Protein AF-A0A662XUI9-F1 (afdb_monomer_lite)

Secondary structure (DSSP, 8-state):
----TTB-SHHHHHHHHHHHS-HHHHHHHHHHHHHHHHTT--EEEEEGGGTEEEEEEEHHHHHHHHHHHHHTT-S---HHHHHHHHHHHHHTTSEEEGGGGSTT----SS----TT-EEEE---TT-SS--TTTT-TTEEEEEEEEEEGGGS-HHHHHHH--SEEEEEEEEETTTTEEEEESSTT-SS-SEEEEGGGEEEEEE--TTT-EEEEEEETTEEEEEEESSHHHHHHHHHHHHHTT-EEPPP-PPPHHHHHHHHHHHHHHHHB-SHHHHHHHHHHTS-HHHHHHHHHHHHHHHHTT--EEE--TT-SS-EEEEEHHHHHHHHHHHHHTSSS---HHHHHHHHHHHHHHTSEEEGGGTT-TTPPPPS----TTSEEEESSTTTTT-TTTT---TTTT-TTEEEEEEEEE---SHHHHHHHHTT-----EEEEEEEETTTTEEEEESSTT-SSEEEEEE-SSS-EEEEETTSTTEEEEEETTEEEEEE-SSHHHHHHHHHHHHHTTPEE-----S-GGG--SGGG-EEEBTTS-EEEGGGGTTSEEEEEEE-SSSTTHHHHHHHHHHHHHHHGGGTEEEEEEE--TTTT---S-HHHHHHHHGGGT--SEEBPP--SSSTT--HHHHHHHHHS-BBTBSS--STT-EEEE-TTS-EEEEE-TTS-GGGGHHHHHHHHHSPPP--

Radius of gyration: 30.19 Å; chains: 1; bounding box: 86×66×91 Å

Structure (mmCIF, N/CA/C/O backbone):
data_AF-A0A662XUI9-F1
#
_entry.id   AF-A0A662XUI9-F1
#
loop_
_atom_site.group_PDB
_atom_site.id
_atom_site.type_symbol
_atom_site.label_atom_id
_atom_site.label_alt_id
_atom_site.label_comp_id
_atom_site.label_asym_id
_atom_site.label_entity_id
_atom_site.label_seq_id
_atom_site.pdbx_PDB_ins_code
_atom_site.Cartn_x
_atom_site.Cartn_y
_atom_site.Cartn_z
_atom_site.occupancy
_atom_site.B_iso_or_equiv
_atom_site.auth_seq_id
_atom_site.auth_comp_id
_atom_site.auth_asym_id
_atom_site.auth_atom_id
_atom_site.pdbx_PDB_model_num
ATOM 1 N N . MET A 1 1 ? 9.734 17.025 24.814 1.00 29.41 1 MET A N 1
ATOM 2 C CA . MET A 1 1 ? 8.975 17.256 23.567 1.00 29.41 1 MET A CA 1
ATOM 3 C C . MET A 1 1 ? 8.752 15.905 22.913 1.00 29.41 1 MET A C 1
ATOM 5 O O . MET A 1 1 ? 9.705 15.152 22.777 1.00 29.41 1 MET A O 1
ATOM 9 N N . VAL A 1 2 ? 7.495 15.563 22.629 1.00 27.44 2 VAL A N 1
ATOM 10 C CA . VAL A 1 2 ? 7.091 14.349 21.895 1.00 27.44 2 VAL A CA 1
ATOM 11 C C . VAL A 1 2 ? 7.744 14.406 20.508 1.00 27.44 2 VAL A C 1
ATOM 13 O O . VAL A 1 2 ? 7.772 15.499 19.943 1.00 27.44 2 VAL A O 1
ATOM 16 N N . ALA A 1 3 ? 8.273 13.299 19.963 1.00 31.34 3 ALA A N 1
ATOM 17 C CA . ALA A 1 3 ? 8.606 13.240 18.537 1.00 31.34 3 ALA A CA 1
ATOM 18 C C . ALA A 1 3 ? 7.359 13.700 17.797 1.00 31.34 3 ALA A C 1
ATOM 20 O O . ALA A 1 3 ? 6.306 13.068 17.913 1.00 31.34 3 ALA A O 1
ATOM 21 N N . SER A 1 4 ? 7.423 14.857 17.142 1.00 44.41 4 SER A N 1
ATOM 22 C CA . SER A 1 4 ? 6.255 15.325 16.418 1.00 44.41 4 SER A CA 1
ATOM 23 C C . SER A 1 4 ? 5.929 14.236 15.397 1.00 44.41 4 SER A C 1
ATOM 25 O O . SER A 1 4 ? 6.829 13.696 14.754 1.00 44.41 4 SER A O 1
ATOM 27 N N . ALA A 1 5 ? 4.649 13.896 15.233 1.00 53.88 5 ALA A N 1
ATOM 28 C CA . ALA A 1 5 ? 4.175 12.924 14.238 1.00 53.88 5 ALA A CA 1
ATOM 29 C C . ALA A 1 5 ? 4.482 13.348 12.778 1.00 53.88 5 ALA A C 1
ATOM 31 O O . ALA A 1 5 ? 3.855 12.880 11.835 1.00 53.88 5 ALA A O 1
ATOM 32 N N . SER A 1 6 ? 5.350 14.342 12.607 1.00 73.88 6 SER A N 1
ATOM 33 C CA . SER A 1 6 ? 5.805 15.013 11.403 1.00 73.88 6 SER A CA 1
ATOM 34 C C . SER A 1 6 ? 7.234 14.628 11.033 1.00 73.88 6 SER A C 1
ATOM 36 O O . SER A 1 6 ? 7.617 14.860 9.901 1.00 73.88 6 SER A O 1
ATOM 38 N N . LEU A 1 7 ? 8.027 14.051 11.941 1.00 85.38 7 LEU A N 1
ATOM 39 C CA . LEU A 1 7 ? 9.419 13.676 11.676 1.00 85.38 7 LEU A CA 1
ATOM 40 C C . LEU A 1 7 ? 9.559 12.148 11.629 1.00 85.38 7 LEU A C 1
ATOM 42 O O . LEU A 1 7 ? 9.932 11.515 12.613 1.00 85.38 7 LEU A O 1
ATOM 46 N N . GLU A 1 8 ? 9.212 11.553 10.490 1.00 83.62 8 GLU A N 1
ATOM 47 C CA . GLU A 1 8 ? 9.297 10.108 10.239 1.00 83.62 8 GLU A CA 1
ATOM 48 C C . GLU A 1 8 ? 10.695 9.724 9.747 1.00 83.62 8 GLU A C 1
ATOM 50 O O . GLU A 1 8 ? 11.273 10.484 8.987 1.00 83.62 8 GLU A O 1
ATOM 55 N N . GLY A 1 9 ? 11.231 8.548 10.090 1.00 81.75 9 GLY A N 1
ATOM 56 C CA . GLY A 1 9 ? 12.507 8.027 9.564 1.00 81.75 9 GLY A CA 1
ATOM 57 C C . GLY A 1 9 ? 13.539 7.702 10.648 1.00 81.75 9 GLY A C 1
ATOM 58 O O . GLY A 1 9 ? 13.538 8.305 11.724 1.00 81.75 9 GLY A O 1
ATOM 59 N N . ARG A 1 10 ? 14.450 6.759 10.362 1.00 80.88 10 ARG A N 1
ATOM 60 C CA . ARG A 1 10 ? 15.372 6.180 11.360 1.00 80.88 10 ARG A CA 1
ATOM 61 C C . ARG A 1 10 ? 16.199 7.217 12.110 1.00 80.88 10 ARG A C 1
ATOM 63 O O . ARG A 1 10 ? 16.395 7.072 13.313 1.00 80.88 10 ARG A O 1
ATOM 70 N N . VAL A 1 11 ? 16.687 8.257 11.434 1.00 86.31 11 VAL A N 1
ATOM 71 C CA . VAL A 1 11 ? 17.488 9.311 12.079 1.00 86.31 11 VAL A CA 1
ATOM 72 C C . VAL A 1 11 ? 16.678 10.086 13.116 1.00 86.31 11 VAL A C 1
ATOM 74 O O . VAL A 1 11 ? 17.151 10.280 14.234 1.00 86.31 11 VAL A O 1
ATOM 77 N N . PHE A 1 12 ? 15.449 10.484 12.789 1.00 88.00 12 PHE A N 1
ATOM 78 C CA . PHE A 1 12 ? 14.599 11.238 13.712 1.00 88.00 12 PHE A CA 1
ATOM 79 C C . PHE A 1 12 ? 14.076 10.371 14.852 1.00 88.00 12 PHE A C 1
ATOM 81 O O . PHE A 1 12 ? 14.036 10.826 15.993 1.00 88.00 12 PHE A O 1
ATOM 88 N N . GLU A 1 13 ? 13.762 9.106 14.579 1.00 84.94 13 GLU A N 1
ATOM 89 C CA . GLU A 1 13 ? 13.374 8.145 15.610 1.00 84.94 13 GLU A CA 1
ATOM 90 C C . GLU A 1 13 ? 14.511 7.892 16.612 1.00 84.94 13 GLU A C 1
ATOM 92 O O . GLU A 1 13 ? 14.306 7.919 17.829 1.00 84.94 13 GLU A O 1
ATOM 97 N N . ARG A 1 14 ? 15.743 7.720 16.120 1.00 86.56 14 ARG A N 1
ATOM 98 C CA . ARG A 1 14 ? 16.934 7.586 16.968 1.00 86.56 14 ARG A CA 1
ATOM 99 C C . ARG A 1 14 ? 17.217 8.843 17.763 1.00 86.56 14 ARG A C 1
ATOM 101 O O . ARG A 1 14 ? 17.427 8.754 18.970 1.00 86.56 14 ARG A O 1
ATOM 108 N N . PHE A 1 15 ? 17.182 9.997 17.106 1.00 87.75 15 PHE A N 1
ATOM 109 C CA . PHE A 1 15 ? 17.398 11.272 17.767 1.00 87.75 15 PHE A CA 1
ATOM 110 C C . PHE A 1 15 ? 16.355 11.507 18.864 1.00 87.75 15 PHE A C 1
ATOM 112 O O . PHE A 1 15 ? 16.699 11.939 19.962 1.00 87.75 15 PHE A O 1
ATOM 119 N N . HIS A 1 16 ? 15.099 11.129 18.624 1.00 85.88 16 HIS A N 1
ATOM 120 C CA . HIS A 1 16 ? 14.068 11.192 19.648 1.00 85.88 16 HIS A CA 1
ATOM 121 C C . HIS A 1 16 ? 14.380 10.287 20.845 1.00 85.88 16 HIS A C 1
ATOM 123 O O . HIS A 1 16 ? 14.295 10.731 21.989 1.00 85.88 16 HIS A O 1
ATOM 129 N N . ARG A 1 17 ? 14.795 9.038 20.608 1.00 87.50 17 ARG A N 1
ATOM 130 C CA . ARG A 1 17 ? 15.218 8.127 21.684 1.00 87.50 17 ARG A CA 1
ATOM 131 C C . ARG A 1 17 ? 16.447 8.641 22.430 1.00 87.50 17 ARG A C 1
ATOM 133 O O . ARG A 1 17 ? 16.502 8.511 23.647 1.00 87.50 17 ARG A O 1
ATOM 140 N N . PHE A 1 18 ? 17.392 9.274 21.736 1.00 89.50 18 PHE A N 1
ATOM 141 C CA . PHE A 1 18 ? 18.528 9.946 22.365 1.00 89.50 18 PHE A CA 1
ATOM 142 C C . PHE A 1 18 ? 18.067 11.062 23.310 1.00 89.50 18 PHE A C 1
ATOM 144 O O . PHE A 1 18 ? 18.523 11.127 24.447 1.00 89.50 18 PHE A O 1
ATOM 151 N N . GLN A 1 19 ? 17.106 11.887 22.882 1.00 86.94 19 GLN A N 1
ATOM 152 C CA . GLN A 1 19 ? 16.528 12.952 23.710 1.00 86.94 19 GLN A CA 1
ATOM 153 C C . GLN A 1 19 ? 15.770 12.429 24.940 1.00 86.94 19 GLN A C 1
ATOM 155 O O . GLN A 1 19 ? 15.625 13.161 25.918 1.00 86.94 19 GLN A O 1
ATOM 160 N N . GLN A 1 20 ? 15.284 11.185 24.902 1.00 87.50 20 GLN A N 1
ATOM 161 C CA . GLN A 1 20 ? 14.641 10.527 26.043 1.00 87.50 20 GLN A CA 1
ATOM 162 C C . GLN A 1 20 ? 15.643 9.954 27.058 1.00 87.50 20 GLN A C 1
ATOM 164 O O . GLN A 1 20 ? 15.240 9.607 28.169 1.00 87.50 20 GLN A O 1
ATOM 169 N N . LEU A 1 21 ? 16.936 9.857 26.719 1.00 88.50 21 LEU A N 1
ATOM 170 C CA . LEU A 1 21 ? 17.957 9.411 27.669 1.00 88.50 21 LEU A CA 1
ATOM 171 C C . LEU A 1 21 ? 18.098 10.413 28.827 1.00 88.50 21 LEU A C 1
ATOM 173 O O . LEU A 1 21 ? 17.900 11.614 28.625 1.00 88.50 21 LEU A O 1
ATOM 177 N N . PRO A 1 22 ? 18.505 9.972 30.032 1.00 92.44 22 PRO A N 1
ATOM 178 C CA . PRO A 1 22 ? 18.785 10.884 31.137 1.00 92.44 22 PRO A CA 1
ATOM 179 C C . PRO A 1 22 ? 19.784 11.977 30.727 1.00 92.44 22 PRO A C 1
ATOM 181 O O . PRO A 1 22 ? 20.805 11.672 30.111 1.00 92.44 22 PRO A O 1
ATOM 184 N N . MET A 1 23 ? 19.548 13.237 31.116 1.00 88.06 23 MET A N 1
ATOM 185 C CA . MET A 1 23 ? 20.439 14.362 30.762 1.00 88.06 23 MET A CA 1
ATOM 186 C C . MET A 1 23 ? 21.905 14.105 31.147 1.00 88.06 23 MET A C 1
ATOM 188 O O . MET A 1 23 ? 22.814 14.453 30.398 1.00 88.06 23 MET A O 1
ATOM 192 N N . ALA A 1 24 ? 22.143 13.431 32.278 1.00 86.50 24 ALA A N 1
ATOM 193 C CA . ALA A 1 24 ? 23.484 13.030 32.702 1.00 86.50 24 ALA A CA 1
ATOM 194 C C . ALA A 1 24 ? 24.160 12.065 31.709 1.00 86.50 24 ALA A C 1
ATOM 196 O O . ALA A 1 24 ? 25.363 12.157 31.480 1.00 86.50 24 ALA A O 1
ATOM 197 N N . MET A 1 25 ? 23.390 11.162 31.097 1.00 87.50 25 MET A N 1
ATOM 198 C CA . MET A 1 25 ? 23.886 10.237 30.080 1.00 87.50 25 MET A CA 1
ATOM 199 C C . MET A 1 25 ? 24.167 10.964 28.764 1.00 87.50 25 MET A C 1
ATOM 201 O O . MET A 1 25 ? 25.211 10.727 28.167 1.00 87.50 25 MET A O 1
ATOM 205 N N . GLN A 1 26 ? 23.295 11.887 28.342 1.00 90.12 26 GLN A N 1
ATOM 206 C CA . GLN A 1 26 ? 23.523 12.710 27.146 1.00 90.12 26 GLN A CA 1
ATOM 207 C C . GLN A 1 26 ? 24.816 13.537 27.273 1.00 90.12 26 GLN A C 1
ATOM 209 O O . GLN A 1 26 ? 25.654 13.506 26.375 1.00 90.12 26 GLN A O 1
ATOM 214 N N . ALA A 1 27 ? 25.042 14.176 28.427 1.00 87.81 27 ALA A N 1
ATOM 215 C CA . ALA A 1 27 ? 26.276 14.918 28.699 1.00 87.81 27 ALA A CA 1
ATOM 216 C C . ALA A 1 27 ? 27.527 14.017 28.669 1.00 87.81 27 ALA A C 1
ATOM 218 O O . ALA A 1 27 ? 28.553 14.372 28.090 1.00 87.81 27 ALA A O 1
ATOM 219 N N . GLN A 1 28 ? 27.436 12.812 29.243 1.00 88.25 28 GLN A N 1
ATOM 220 C CA . GLN A 1 28 ? 28.526 11.831 29.202 1.00 88.25 28 GLN A CA 1
ATOM 221 C C . GLN A 1 28 ? 28.797 11.309 27.785 1.00 88.25 28 GLN A C 1
ATOM 223 O O . GLN A 1 28 ? 29.949 11.041 27.445 1.00 88.25 28 GLN A O 1
ATOM 228 N N . VAL A 1 29 ? 27.766 11.196 26.945 1.00 89.88 29 VAL A N 1
ATOM 229 C CA . VAL A 1 29 ? 27.922 10.861 25.527 1.00 89.88 29 VAL A CA 1
ATOM 230 C C . VAL A 1 29 ? 28.722 11.941 24.802 1.00 89.88 29 VAL A C 1
ATOM 232 O O . VAL A 1 29 ? 29.642 11.596 24.069 1.00 89.88 29 VAL A O 1
ATOM 235 N N . ASP A 1 30 ? 28.464 13.226 25.039 1.00 86.25 30 ASP A N 1
ATOM 236 C CA . ASP A 1 30 ? 29.234 14.306 24.402 1.00 86.25 30 ASP A CA 1
ATOM 237 C C . ASP A 1 30 ? 30.711 14.335 24.850 1.00 86.25 30 ASP A C 1
ATOM 239 O O . ASP A 1 30 ? 31.616 14.530 24.027 1.00 86.25 30 ASP A O 1
ATOM 243 N N . GLU A 1 31 ? 30.989 14.036 26.126 1.00 87.94 31 GLU A N 1
ATOM 244 C CA . GLU A 1 31 ? 32.363 13.818 26.607 1.00 87.94 31 GLU A CA 1
ATOM 245 C C . GLU A 1 31 ? 33.030 12.614 25.916 1.00 87.94 31 GLU A C 1
ATOM 247 O O . GLU A 1 31 ? 34.216 12.665 25.565 1.00 87.94 31 GLU A O 1
ATOM 252 N N . LEU A 1 32 ? 32.279 11.525 25.708 1.00 89.62 32 LEU A N 1
ATOM 253 C CA . LEU A 1 32 ? 32.754 10.326 25.017 1.00 89.62 32 LEU A CA 1
ATOM 254 C C . LEU A 1 32 ? 33.045 10.593 23.540 1.00 89.62 32 LEU A C 1
ATOM 256 O O . LEU A 1 32 ? 34.081 10.136 23.067 1.00 89.62 32 LEU A O 1
ATOM 260 N N . LYS A 1 33 ? 32.208 11.357 22.825 1.00 90.31 33 LYS A N 1
ATOM 261 C CA . LYS A 1 33 ? 32.464 11.749 21.425 1.00 90.31 33 LYS A CA 1
ATOM 262 C C . LYS A 1 33 ? 33.829 12.420 21.296 1.00 90.31 33 LYS A C 1
ATOM 264 O O . LYS A 1 33 ? 34.673 11.972 20.523 1.00 90.31 33 LYS A O 1
ATOM 269 N N . SER A 1 34 ? 34.072 13.432 22.129 1.00 86.81 34 SER A N 1
ATOM 270 C CA . SER A 1 34 ? 35.336 14.176 22.153 1.00 86.81 34 SER A CA 1
ATOM 271 C C . SER A 1 34 ? 36.530 13.262 22.442 1.00 86.81 34 SER A C 1
ATOM 273 O O . SER A 1 34 ? 37.542 13.321 21.747 1.00 86.81 34 SER A O 1
ATOM 275 N N . PHE A 1 35 ? 36.389 12.368 23.427 1.00 89.62 35 PHE A N 1
ATOM 276 C CA . PHE A 1 35 ? 37.422 11.397 23.784 1.00 89.62 35 PHE A CA 1
ATOM 277 C C . PHE A 1 35 ? 37.703 10.374 22.674 1.00 89.62 35 PHE A C 1
ATOM 279 O O . PHE A 1 35 ? 38.860 10.038 22.428 1.00 89.62 35 PHE A O 1
ATOM 286 N N . LEU A 1 36 ? 36.668 9.854 22.011 1.00 89.69 36 LEU A N 1
ATOM 287 C CA . LEU A 1 36 ? 36.814 8.861 20.948 1.00 89.69 36 LEU A CA 1
ATOM 288 C C . LEU A 1 36 ? 37.477 9.475 19.712 1.00 89.69 36 LEU A C 1
ATOM 290 O O . LEU A 1 36 ? 38.370 8.851 19.144 1.00 89.69 36 LEU A O 1
ATOM 294 N N . VAL A 1 37 ? 37.118 10.712 19.347 1.00 84.62 37 VAL A N 1
ATOM 295 C CA . VAL A 1 37 ? 37.808 11.453 18.278 1.00 84.62 37 VAL A CA 1
ATOM 296 C C . VAL A 1 37 ? 39.277 11.691 18.632 1.00 84.62 37 VAL A C 1
ATOM 298 O O . VAL A 1 37 ? 40.131 11.491 17.780 1.00 84.62 37 VAL A O 1
ATOM 301 N N . SER A 1 38 ? 39.597 12.067 19.877 1.00 83.62 38 SER A N 1
ATOM 302 C CA . SER A 1 38 ? 40.986 12.322 20.295 1.00 83.62 38 SER A CA 1
ATOM 303 C C . SER A 1 38 ? 41.824 11.059 20.518 1.00 83.62 38 SER A C 1
ATOM 305 O O . SER A 1 38 ? 43.026 11.158 20.737 1.00 83.62 38 SER A O 1
ATOM 307 N N . SER A 1 39 ? 41.197 9.882 20.561 1.00 83.00 39 SER A N 1
ATOM 308 C CA . SER A 1 39 ? 41.873 8.606 20.831 1.00 83.00 39 SER A CA 1
ATOM 309 C C . SER A 1 39 ? 42.326 7.877 19.561 1.00 83.00 39 SER A C 1
ATOM 311 O O . SER A 1 39 ? 42.789 6.742 19.679 1.00 83.00 39 SER A O 1
ATOM 313 N N . ASP A 1 40 ? 42.131 8.472 18.377 1.00 80.62 40 ASP A N 1
ATOM 314 C CA . ASP A 1 40 ? 42.473 7.913 17.057 1.00 80.62 40 ASP A CA 1
ATOM 315 C C . ASP A 1 40 ? 41.986 6.466 16.843 1.00 80.62 40 ASP A C 1
ATOM 317 O O . ASP A 1 40 ? 42.613 5.651 16.169 1.00 80.62 40 ASP A O 1
ATOM 321 N N . VAL A 1 41 ? 40.835 6.121 17.431 1.00 87.12 41 VAL A N 1
ATOM 322 C CA . VAL A 1 41 ? 40.271 4.758 17.361 1.00 87.12 41 VAL A CA 1
ATOM 323 C C . VAL A 1 41 ? 39.604 4.465 16.019 1.00 87.12 41 VAL A C 1
ATOM 325 O O . VAL A 1 41 ? 39.370 3.304 15.684 1.00 87.12 41 VAL A O 1
ATOM 328 N N . PHE A 1 42 ? 39.276 5.511 15.262 1.00 87.50 42 PHE A N 1
ATOM 329 C CA . PHE A 1 42 ? 38.637 5.396 13.963 1.00 87.50 42 PHE A CA 1
ATOM 330 C C . PHE A 1 42 ? 39.681 5.339 12.850 1.00 87.50 42 PHE A C 1
ATOM 332 O O . PHE A 1 42 ? 40.539 6.209 12.738 1.00 87.50 42 PHE A O 1
ATOM 339 N N . THR A 1 43 ? 39.568 4.336 11.984 1.00 85.06 43 THR A N 1
ATOM 340 C CA . THR A 1 43 ? 40.507 4.078 10.887 1.00 85.06 43 THR A CA 1
ATOM 341 C C . THR A 1 43 ? 39.773 3.944 9.548 1.00 85.06 43 THR A C 1
ATOM 343 O O . THR A 1 43 ? 38.601 3.548 9.526 1.00 85.06 43 THR A O 1
ATOM 346 N N . PRO A 1 44 ? 40.408 4.290 8.411 1.00 82.19 44 PRO A N 1
ATOM 347 C CA . PRO A 1 44 ? 39.821 4.077 7.092 1.00 82.19 44 PRO A CA 1
ATOM 348 C C . PRO A 1 44 ? 39.629 2.582 6.804 1.00 82.19 44 PRO A C 1
ATOM 350 O O . PRO A 1 44 ? 40.575 1.804 6.876 1.00 82.19 44 PRO A O 1
ATOM 353 N N . HIS A 1 45 ? 38.416 2.193 6.428 1.00 75.19 45 HIS A N 1
ATOM 354 C CA . HIS A 1 45 ? 38.054 0.840 6.022 1.00 75.19 45 HIS A CA 1
ATOM 355 C C . HIS A 1 45 ? 37.461 0.876 4.613 1.00 75.19 45 HIS A C 1
ATOM 357 O O . HIS A 1 45 ? 36.529 1.640 4.350 1.00 75.19 45 HIS A O 1
ATOM 363 N N . TYR A 1 46 ? 37.990 0.060 3.701 1.00 71.88 46 TYR A N 1
ATOM 364 C CA . TYR A 1 46 ? 37.461 -0.042 2.341 1.00 71.88 46 TYR A CA 1
ATOM 365 C C . TYR A 1 46 ? 36.143 -0.815 2.339 1.00 71.88 46 TYR A C 1
ATOM 367 O O . TYR A 1 46 ? 36.022 -1.831 3.023 1.00 71.88 46 TYR A O 1
ATOM 375 N N . VAL A 1 47 ? 35.145 -0.333 1.599 1.00 63.91 47 VAL A N 1
ATOM 376 C CA . VAL A 1 47 ? 33.850 -1.014 1.498 1.00 63.91 47 VAL A CA 1
ATOM 377 C C . VAL A 1 47 ? 33.416 -1.092 0.040 1.00 63.91 47 VAL A C 1
ATOM 379 O O . VAL A 1 47 ? 33.135 -0.058 -0.577 1.00 63.91 47 VAL A O 1
ATOM 382 N N . ASP A 1 48 ? 33.339 -2.321 -0.479 1.00 50.16 48 ASP A N 1
ATOM 383 C CA . ASP A 1 48 ? 33.161 -2.650 -1.902 1.00 50.16 48 ASP A CA 1
ATOM 384 C C . ASP A 1 48 ? 31.985 -1.912 -2.559 1.00 50.16 48 ASP A C 1
ATOM 386 O O . ASP A 1 48 ? 32.133 -1.328 -3.634 1.00 50.16 48 ASP A O 1
ATOM 390 N N . TRP A 1 49 ? 30.827 -1.853 -1.892 1.00 53.81 49 TRP A N 1
ATOM 391 C CA . TRP A 1 49 ? 29.614 -1.229 -2.441 1.00 53.81 49 TRP A CA 1
ATOM 392 C C . TRP A 1 49 ? 29.681 0.304 -2.525 1.00 53.81 49 TRP A C 1
ATOM 394 O O . TRP A 1 49 ? 28.927 0.916 -3.280 1.00 53.81 49 TRP A O 1
ATOM 404 N N . SER A 1 50 ? 30.584 0.947 -1.779 1.00 52.03 50 SER A N 1
ATOM 405 C CA . SER A 1 50 ? 30.712 2.412 -1.745 1.00 52.03 50 SER A CA 1
ATOM 406 C C . SER A 1 50 ? 31.813 2.947 -2.664 1.00 52.03 50 SER A C 1
ATOM 408 O O . SER A 1 50 ? 31.867 4.154 -2.927 1.00 52.03 50 SER A O 1
ATOM 410 N N . SER A 1 51 ? 32.710 2.064 -3.126 1.00 51.59 51 SER A N 1
ATOM 411 C CA . SER A 1 51 ? 33.941 2.410 -3.852 1.00 51.59 51 SER A CA 1
ATOM 412 C C . SER A 1 51 ? 34.769 3.515 -3.164 1.00 51.59 51 SER A C 1
ATOM 414 O O . SER A 1 51 ? 35.465 4.284 -3.830 1.00 51.59 51 SER A O 1
ATOM 416 N N . ARG A 1 52 ? 34.663 3.645 -1.831 1.00 60.75 52 ARG A N 1
ATOM 417 C CA . ARG A 1 52 ? 35.340 4.648 -0.993 1.00 60.75 52 ARG A CA 1
ATOM 418 C C . ARG A 1 52 ? 35.747 4.037 0.351 1.00 60.75 52 ARG A C 1
ATOM 420 O O . ARG A 1 52 ? 35.202 3.024 0.780 1.00 60.75 52 ARG A O 1
ATOM 427 N N . ASN A 1 53 ? 36.699 4.682 1.024 1.00 67.31 53 ASN A N 1
ATOM 428 C CA . ASN A 1 53 ? 37.030 4.363 2.411 1.00 67.31 53 ASN A CA 1
ATOM 429 C C . ASN A 1 53 ? 36.030 5.049 3.349 1.00 67.31 53 ASN A C 1
ATOM 431 O O . ASN A 1 53 ? 35.817 6.259 3.241 1.00 67.31 53 ASN A O 1
ATOM 435 N N . VAL A 1 54 ? 35.452 4.294 4.283 1.00 73.38 54 VAL A N 1
ATOM 436 C CA . VAL A 1 54 ? 34.666 4.835 5.400 1.00 73.38 54 VAL A CA 1
ATOM 437 C C . VAL A 1 54 ? 35.528 4.878 6.656 1.00 73.38 54 VAL A C 1
ATOM 439 O O . VAL A 1 54 ? 36.337 3.987 6.896 1.00 73.38 54 VAL A O 1
ATOM 442 N N . VAL A 1 55 ? 35.379 5.922 7.465 1.00 83.62 55 VAL A N 1
ATOM 443 C CA . VAL A 1 55 ? 36.098 6.049 8.740 1.00 83.62 55 VAL A CA 1
ATOM 444 C C . VAL A 1 55 ? 35.336 5.244 9.789 1.00 83.62 55 VAL A C 1
ATOM 446 O O . VAL A 1 55 ? 34.165 5.524 10.032 1.00 83.62 55 VAL A O 1
ATOM 449 N N . SER A 1 56 ? 35.955 4.212 10.364 1.00 86.44 56 SER A N 1
ATOM 450 C CA . SER A 1 56 ? 35.239 3.213 11.164 1.00 86.44 56 SER A CA 1
ATOM 451 C C . SER A 1 56 ? 36.050 2.622 12.318 1.00 86.44 56 SER A C 1
ATOM 453 O O . SER A 1 56 ? 37.269 2.765 12.376 1.00 86.44 56 SER A O 1
ATOM 455 N N . VAL A 1 57 ? 35.371 1.950 13.244 1.00 89.62 57 VAL A N 1
ATOM 456 C CA . VAL A 1 57 ? 35.949 1.279 14.414 1.00 89.62 57 VAL A CA 1
ATOM 457 C C . VAL A 1 57 ? 35.249 -0.062 14.640 1.00 89.62 57 VAL A C 1
ATOM 459 O O . VAL A 1 57 ? 34.039 -0.179 14.444 1.00 89.62 57 VAL A O 1
ATOM 462 N N . LYS A 1 58 ? 35.993 -1.098 15.042 1.00 88.62 58 LYS A N 1
ATOM 463 C CA . LYS A 1 58 ? 35.394 -2.385 15.437 1.00 88.62 58 LYS A CA 1
ATOM 464 C C . LYS A 1 58 ? 34.705 -2.259 16.794 1.00 88.62 58 LYS A C 1
ATOM 466 O O . LYS A 1 58 ? 35.223 -1.582 17.683 1.00 88.62 58 LYS A O 1
ATOM 471 N N . GLY A 1 59 ? 33.566 -2.926 16.959 1.00 86.00 59 GLY A N 1
ATOM 472 C CA . GLY A 1 59 ? 32.756 -2.871 18.173 1.00 86.00 59 GLY A CA 1
ATOM 473 C C . GLY A 1 59 ? 33.542 -3.223 19.432 1.00 86.00 59 GLY A C 1
ATOM 474 O O . GLY A 1 59 ? 33.520 -2.466 20.393 1.00 86.00 59 GLY A O 1
ATOM 475 N N . ASP A 1 60 ? 34.336 -4.293 19.414 1.00 85.06 60 ASP A N 1
ATOM 476 C CA . ASP A 1 60 ? 35.181 -4.691 20.547 1.00 85.06 60 ASP A CA 1
ATOM 477 C C . ASP A 1 60 ? 36.224 -3.622 20.944 1.00 85.06 60 ASP A C 1
ATOM 479 O O . ASP A 1 60 ? 36.531 -3.439 22.124 1.00 85.06 60 ASP A O 1
ATOM 483 N N . VAL A 1 61 ? 36.789 -2.900 19.971 1.00 88.25 61 VAL A N 1
ATOM 484 C CA . VAL A 1 61 ? 37.735 -1.797 20.207 1.00 88.25 61 VAL A CA 1
ATOM 485 C C . VAL A 1 61 ? 37.002 -0.588 20.784 1.00 88.25 61 VAL A C 1
ATOM 487 O O . VAL A 1 61 ? 37.459 -0.000 21.767 1.00 88.25 61 VAL A O 1
ATOM 490 N N . LEU A 1 62 ? 35.848 -0.250 20.208 1.00 89.62 62 LEU A N 1
ATOM 491 C CA . LEU A 1 62 ? 34.993 0.845 20.652 1.00 89.62 62 LEU A CA 1
ATOM 492 C C . LEU A 1 62 ? 34.527 0.637 22.100 1.00 89.62 62 LEU A C 1
ATOM 494 O O . LEU A 1 62 ? 34.740 1.510 22.941 1.00 89.62 62 LEU A O 1
ATOM 498 N N . MET A 1 63 ? 33.980 -0.539 22.415 1.00 87.19 63 MET A N 1
ATOM 499 C CA . MET A 1 63 ? 33.498 -0.884 23.755 1.00 87.19 63 MET A CA 1
ATOM 500 C C . MET A 1 63 ? 34.617 -0.842 24.792 1.00 87.19 63 MET A C 1
ATOM 502 O O . MET A 1 63 ? 34.430 -0.279 25.869 1.00 87.19 63 MET A O 1
ATOM 506 N N . ARG A 1 64 ? 35.814 -1.354 24.466 1.00 86.25 64 ARG A N 1
ATOM 507 C CA . ARG A 1 64 ? 36.983 -1.273 25.360 1.00 86.25 64 ARG A CA 1
ATOM 508 C C . ARG A 1 64 ? 37.396 0.167 25.654 1.00 86.25 64 ARG A C 1
ATOM 510 O O . ARG A 1 64 ? 37.766 0.477 26.784 1.00 86.25 64 ARG A O 1
ATOM 517 N N . LYS A 1 65 ? 37.328 1.054 24.661 1.00 88.88 65 LYS A N 1
ATOM 518 C CA . LYS A 1 65 ? 37.686 2.472 24.816 1.00 88.88 65 LYS A CA 1
ATOM 519 C C . LYS A 1 65 ? 36.643 3.247 25.614 1.00 88.88 65 LYS A C 1
ATOM 521 O O . LYS A 1 65 ? 37.016 4.011 26.504 1.00 88.88 65 LYS A O 1
ATOM 526 N N . ILE A 1 66 ? 35.359 3.001 25.357 1.00 88.56 66 ILE A N 1
ATOM 527 C CA . ILE A 1 66 ? 34.256 3.526 26.172 1.00 88.56 66 ILE A CA 1
ATOM 528 C C . ILE A 1 66 ? 34.426 3.060 27.621 1.00 88.56 66 ILE A C 1
ATOM 530 O O . ILE A 1 66 ? 34.425 3.879 28.538 1.00 88.56 66 ILE A O 1
ATOM 534 N N . PHE A 1 67 ? 34.674 1.764 27.826 1.00 84.38 67 PHE A N 1
ATOM 535 C CA . PHE A 1 67 ? 34.923 1.192 29.144 1.00 84.38 67 PHE A CA 1
ATOM 536 C C . PHE A 1 67 ? 36.093 1.877 29.858 1.00 84.38 67 PHE A C 1
ATOM 538 O O . PHE A 1 67 ? 35.913 2.346 30.976 1.00 84.38 67 PHE A O 1
ATOM 545 N N . GLN A 1 68 ? 37.249 2.020 29.200 1.00 83.62 68 GLN A N 1
ATOM 546 C CA . GLN A 1 68 ? 38.434 2.685 29.759 1.00 83.62 68 GLN A CA 1
ATOM 547 C C . GLN A 1 68 ? 38.138 4.123 30.223 1.00 83.62 68 GLN A C 1
ATOM 549 O O . GLN A 1 68 ? 38.647 4.573 31.250 1.00 83.62 68 GLN A O 1
ATOM 554 N N . LYS A 1 69 ? 37.317 4.863 29.469 1.00 85.69 69 LYS A N 1
ATOM 555 C CA . LYS A 1 69 ? 36.931 6.234 29.825 1.00 85.69 69 LYS A CA 1
ATOM 556 C C . LYS A 1 69 ? 35.993 6.275 31.033 1.00 85.69 69 LYS A C 1
ATOM 558 O O . LYS A 1 69 ? 36.119 7.180 31.859 1.00 85.69 69 LYS A O 1
ATOM 563 N N . LEU A 1 70 ? 35.076 5.313 31.139 1.00 79.75 70 LEU A N 1
ATOM 564 C CA . LEU A 1 70 ? 34.072 5.238 32.204 1.00 79.75 70 LEU A CA 1
ATOM 565 C C . LEU A 1 70 ? 34.627 4.643 33.511 1.00 79.75 70 LEU A C 1
ATOM 567 O O . LEU A 1 70 ? 34.254 5.095 34.593 1.00 79.75 70 LEU A O 1
ATOM 571 N N . SER A 1 71 ? 35.552 3.680 33.432 1.00 69.94 71 SER A N 1
ATOM 572 C CA . SER A 1 71 ? 36.157 3.005 34.592 1.00 69.94 71 SER A CA 1
ATOM 573 C C . SER A 1 71 ? 36.977 3.944 35.479 1.00 69.94 71 SER A C 1
ATOM 575 O O . SER A 1 71 ? 37.124 3.694 36.670 1.00 69.94 71 SER A O 1
ATOM 577 N N . ASN A 1 72 ? 37.455 5.062 34.931 1.00 61.84 72 ASN A N 1
ATOM 578 C CA . ASN A 1 72 ? 38.189 6.083 35.680 1.00 61.84 72 ASN A CA 1
ATOM 579 C C . ASN A 1 72 ? 37.292 6.970 36.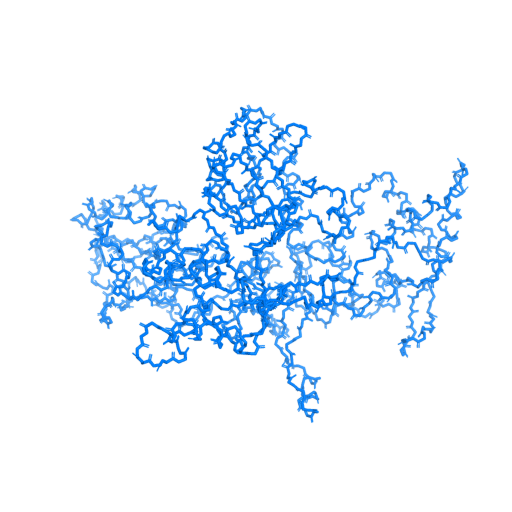569 1.00 61.84 72 ASN A C 1
ATOM 581 O O . ASN A 1 72 ? 37.805 7.896 37.193 1.00 61.84 72 ASN A O 1
ATOM 585 N N . ARG A 1 73 ? 35.966 6.744 36.614 1.00 56.59 73 ARG A N 1
ATOM 586 C CA . ARG A 1 73 ? 35.021 7.603 37.356 1.00 56.59 73 ARG A CA 1
ATOM 587 C C . ARG A 1 73 ? 34.121 6.896 38.381 1.00 56.59 73 ARG A C 1
ATOM 589 O O . ARG A 1 73 ? 33.540 7.599 39.199 1.00 56.59 73 ARG A O 1
ATOM 596 N N . THR A 1 74 ? 34.018 5.562 38.411 1.00 47.59 74 THR A N 1
ATOM 597 C CA . THR A 1 74 ? 33.174 4.834 39.392 1.00 47.59 74 THR A CA 1
ATOM 598 C C . THR A 1 74 ? 33.592 3.366 39.566 1.00 47.59 74 THR A C 1
ATOM 600 O O . THR A 1 74 ? 33.885 2.700 38.575 1.00 47.59 74 THR A O 1
ATOM 603 N N . HIS A 1 75 ? 33.547 2.838 40.799 1.00 44.81 75 HIS A N 1
ATOM 604 C CA . HIS A 1 75 ? 33.649 1.397 41.084 1.00 44.81 75 HIS A CA 1
ATOM 605 C C . HIS A 1 75 ? 32.368 0.654 40.665 1.00 44.81 75 HIS A C 1
ATOM 607 O O . HIS A 1 75 ? 31.268 1.094 40.987 1.00 44.81 75 HIS A O 1
ATOM 613 N N . GLY A 1 76 ? 32.527 -0.493 39.995 1.00 47.84 76 GLY A N 1
ATOM 614 C CA . GLY A 1 76 ? 31.437 -1.390 39.593 1.00 47.84 76 GLY A CA 1
ATOM 615 C C . GLY A 1 76 ? 31.321 -1.514 38.074 1.00 47.84 76 GLY A C 1
ATOM 616 O O . GLY A 1 76 ? 30.899 -0.589 37.385 1.00 47.84 76 GLY A O 1
ATOM 617 N N . THR A 1 77 ? 31.729 -2.667 37.549 1.00 55.25 77 THR A N 1
ATOM 618 C CA . THR A 1 77 ? 31.638 -3.019 36.130 1.00 55.25 77 THR A CA 1
ATOM 619 C C . THR A 1 77 ? 30.329 -3.732 35.840 1.00 55.25 77 THR A C 1
ATOM 621 O O . THR A 1 77 ? 30.064 -4.760 36.456 1.00 55.25 77 THR A O 1
ATOM 624 N N . THR A 1 78 ? 29.631 -3.326 34.787 1.00 58.50 78 THR A N 1
ATOM 625 C CA . THR A 1 78 ? 29.037 -4.301 33.871 1.00 58.50 78 THR A CA 1
ATOM 626 C C . THR A 1 78 ? 29.308 -3.838 32.444 1.00 58.50 78 THR A C 1
ATOM 628 O O . THR A 1 78 ? 29.166 -2.661 32.117 1.00 58.50 78 THR A O 1
ATOM 631 N N . HIS A 1 79 ? 29.767 -4.766 31.604 1.00 66.06 79 HIS A N 1
ATOM 632 C CA . HIS A 1 79 ? 29.915 -4.634 30.148 1.00 66.06 79 HIS A CA 1
ATOM 633 C C . HIS A 1 79 ? 28.690 -3.948 29.509 1.00 66.06 79 HIS A C 1
ATOM 635 O O . HIS A 1 79 ? 28.824 -3.067 28.666 1.00 66.06 79 HIS A O 1
ATOM 641 N N . GLU A 1 80 ? 27.518 -4.255 30.057 1.00 69.50 80 GLU A N 1
ATOM 642 C CA . GLU A 1 80 ? 26.211 -3.645 29.813 1.00 69.50 80 GLU A CA 1
ATOM 643 C C . GLU A 1 80 ? 26.214 -2.106 29.820 1.00 69.50 80 GLU A C 1
ATOM 645 O O . GLU A 1 80 ? 25.558 -1.471 29.000 1.00 69.50 80 GLU A O 1
ATOM 650 N N . ARG A 1 81 ? 27.003 -1.461 30.688 1.00 77.69 81 ARG A N 1
ATOM 651 C CA . ARG A 1 81 ? 27.085 0.005 30.721 1.00 77.69 81 ARG A CA 1
ATOM 652 C C . ARG A 1 81 ? 27.831 0.563 29.509 1.00 77.69 81 ARG A C 1
ATOM 654 O O . ARG A 1 81 ? 27.435 1.596 28.980 1.00 77.69 81 ARG A O 1
ATOM 661 N N . ALA A 1 82 ? 28.891 -0.102 29.047 1.00 82.38 82 ALA A N 1
ATOM 662 C CA . ALA A 1 82 ? 29.589 0.304 27.824 1.00 82.38 82 ALA A CA 1
ATOM 663 C C . ALA A 1 82 ? 28.699 0.100 26.586 1.00 82.38 82 ALA A C 1
ATOM 665 O O . ALA A 1 82 ? 28.677 0.963 25.709 1.00 82.38 82 ALA A O 1
ATOM 666 N N . GLU A 1 83 ? 27.909 -0.978 26.568 1.00 85.25 83 GLU A N 1
ATOM 667 C CA . GLU A 1 83 ? 26.900 -1.237 25.535 1.00 85.25 83 GLU A CA 1
ATOM 668 C C . GLU A 1 83 ? 25.841 -0.130 25.494 1.00 85.25 83 GLU A C 1
ATOM 670 O O . GLU A 1 83 ? 25.594 0.431 24.429 1.00 85.25 83 GLU A O 1
ATOM 675 N N . GLN A 1 84 ? 25.310 0.283 26.651 1.00 86.38 84 GLN A N 1
ATOM 676 C CA . GLN A 1 84 ? 24.365 1.402 26.753 1.00 86.38 84 GLN A CA 1
ATOM 677 C C . GLN A 1 84 ? 24.938 2.713 26.191 1.00 86.38 84 GLN A C 1
ATOM 679 O O . GLN A 1 84 ? 24.230 3.463 25.519 1.00 86.38 84 GLN A O 1
ATOM 684 N N . PHE A 1 85 ? 26.220 3.007 26.436 1.00 90.25 85 PHE A N 1
ATOM 685 C CA . PHE A 1 85 ? 26.866 4.198 25.874 1.00 90.25 85 PHE A CA 1
ATOM 686 C C . PHE A 1 85 ? 27.141 4.078 24.376 1.00 90.25 85 PHE A C 1
ATOM 688 O O . PHE A 1 85 ? 27.028 5.073 23.665 1.00 90.25 85 PHE A O 1
ATOM 695 N N . CYS A 1 86 ? 27.461 2.886 23.874 1.00 89.12 86 CYS A N 1
ATOM 696 C CA . CYS A 1 86 ? 27.559 2.647 22.438 1.00 89.12 86 CYS A CA 1
ATOM 697 C C . CYS A 1 86 ? 26.204 2.834 21.749 1.00 89.12 86 CYS A C 1
ATOM 699 O O . CYS A 1 86 ? 26.123 3.533 20.740 1.00 89.12 86 CYS A O 1
ATOM 701 N N . ASP A 1 87 ? 25.135 2.283 22.323 1.00 88.75 87 ASP A N 1
ATOM 702 C CA . ASP A 1 87 ? 23.771 2.492 21.844 1.00 88.75 87 ASP A CA 1
ATOM 703 C C . ASP A 1 87 ? 23.428 3.982 21.849 1.00 88.75 87 ASP A C 1
ATOM 705 O O . ASP A 1 87 ? 22.946 4.506 20.850 1.00 88.75 87 ASP A O 1
ATOM 709 N N . ALA A 1 88 ? 23.762 4.708 22.918 1.00 90.06 88 ALA A N 1
ATOM 710 C CA . ALA A 1 88 ? 23.537 6.147 22.988 1.00 90.06 88 ALA A CA 1
ATOM 711 C C . ALA A 1 88 ? 24.350 6.947 21.949 1.00 90.06 88 ALA A C 1
ATOM 713 O O . ALA A 1 88 ? 23.842 7.935 21.418 1.00 90.06 88 ALA A O 1
ATOM 714 N N . LEU A 1 89 ? 25.569 6.519 21.600 1.00 91.12 89 LEU A N 1
ATOM 715 C CA . LEU A 1 89 ? 26.363 7.118 20.517 1.00 91.12 89 LEU A CA 1
ATOM 716 C C . LEU A 1 89 ? 25.731 6.871 19.133 1.00 91.12 89 LEU A C 1
ATOM 718 O O . LEU A 1 89 ? 25.799 7.753 18.273 1.00 91.12 89 LEU A O 1
ATOM 722 N N . VAL A 1 90 ? 25.084 5.717 18.927 1.00 89.00 90 VAL A N 1
ATOM 723 C CA . VAL A 1 90 ? 24.303 5.423 17.710 1.00 89.00 90 VAL A CA 1
ATOM 724 C C . VAL A 1 90 ? 23.003 6.227 17.675 1.00 89.00 90 VAL A C 1
ATOM 726 O O . VAL A 1 90 ? 22.664 6.818 16.650 1.00 89.00 90 VAL A O 1
ATOM 729 N N . LEU A 1 91 ? 22.285 6.299 18.800 1.00 88.81 91 LEU A N 1
ATOM 730 C CA . LEU A 1 91 ? 21.048 7.071 18.927 1.00 88.81 91 LEU A CA 1
ATOM 731 C C . LEU A 1 91 ? 21.288 8.572 18.719 1.00 88.81 91 LEU A C 1
ATOM 733 O O . LEU A 1 91 ? 20.482 9.247 18.085 1.00 88.81 91 LEU A O 1
ATOM 737 N N . GLY A 1 92 ? 22.408 9.088 19.227 1.00 86.75 92 GLY A N 1
ATOM 738 C CA . GLY A 1 92 ? 22.834 10.476 19.050 1.00 86.75 92 GLY A CA 1
ATOM 739 C C . GLY A 1 92 ? 23.457 10.766 17.685 1.00 86.75 92 GLY A C 1
ATOM 740 O O . GLY A 1 92 ? 23.841 11.908 17.434 1.00 86.75 92 GLY A O 1
ATOM 741 N N . GLY A 1 93 ? 23.581 9.752 16.823 1.00 87.00 93 GLY A N 1
ATOM 742 C CA . GLY A 1 93 ? 24.043 9.912 15.453 1.00 87.00 93 GLY A CA 1
ATOM 743 C C . GLY A 1 93 ? 25.509 10.275 15.316 1.00 87.00 93 GLY A C 1
ATOM 744 O O . GLY A 1 93 ? 25.845 10.933 14.340 1.00 87.00 93 GLY A O 1
ATOM 745 N N . PHE A 1 94 ? 26.362 9.877 16.265 1.00 88.38 94 PHE A N 1
ATOM 746 C CA . PHE A 1 94 ? 27.822 10.036 16.187 1.00 88.38 94 PHE A CA 1
ATOM 747 C C . PHE A 1 94 ? 28.499 8.869 15.456 1.00 88.38 94 PHE A C 1
ATOM 749 O O . PHE A 1 94 ? 29.515 9.038 14.781 1.00 88.38 94 PHE A O 1
ATOM 756 N N . ILE A 1 95 ? 27.913 7.677 15.567 1.00 87.44 95 ILE A N 1
ATOM 757 C CA . ILE A 1 95 ? 28.329 6.474 14.845 1.00 87.44 95 ILE A CA 1
ATOM 758 C C . ILE A 1 95 ? 27.108 5.738 14.288 1.00 87.44 95 ILE A C 1
ATOM 760 O O . ILE A 1 95 ? 26.005 5.872 14.807 1.00 87.44 95 ILE A O 1
ATOM 764 N N . SER A 1 96 ? 27.305 4.924 13.253 1.00 85.25 96 SER A N 1
ATOM 765 C CA . SER A 1 96 ? 26.275 4.035 12.699 1.00 85.25 96 SER A CA 1
ATOM 766 C C . SER A 1 96 ? 26.869 2.658 12.401 1.00 85.25 96 SER A C 1
ATOM 768 O O . SER A 1 96 ? 27.973 2.593 11.859 1.00 85.25 96 SER A O 1
ATOM 770 N N . PRO A 1 97 ? 26.184 1.543 12.701 1.00 83.25 97 PRO A N 1
ATOM 771 C CA . PRO A 1 97 ? 26.622 0.224 12.250 1.00 83.25 97 PRO A CA 1
ATOM 772 C C . PRO A 1 97 ? 26.784 0.167 10.719 1.00 83.25 97 PRO A C 1
ATOM 774 O O . PRO A 1 97 ? 25.885 0.569 9.984 1.00 83.25 97 PRO A O 1
ATOM 777 N N . LEU A 1 98 ? 27.896 -0.383 10.217 1.00 75.50 98 LEU A N 1
ATOM 778 C CA . LEU A 1 98 ? 28.203 -0.456 8.779 1.00 75.50 98 LEU A CA 1
ATOM 779 C C . LEU A 1 98 ? 27.124 -1.215 7.991 1.00 75.50 98 LEU A C 1
ATOM 781 O O . LEU A 1 98 ? 26.814 -0.846 6.862 1.00 75.50 98 LEU A O 1
ATOM 785 N N . ARG A 1 99 ? 26.521 -2.243 8.601 1.00 69.50 99 ARG A N 1
ATOM 786 C CA . ARG A 1 99 ? 25.422 -3.030 8.013 1.00 69.50 99 ARG A CA 1
ATOM 787 C C . ARG A 1 99 ? 24.208 -2.190 7.612 1.00 69.50 99 ARG A C 1
ATOM 789 O O . ARG A 1 99 ? 23.418 -2.631 6.798 1.00 69.50 99 ARG A O 1
ATOM 796 N N . GLU A 1 100 ? 24.052 -0.987 8.158 1.00 64.69 100 GLU A N 1
ATOM 797 C CA . GLU A 1 100 ? 22.925 -0.107 7.823 1.00 64.69 100 GLU A CA 1
ATOM 798 C C . GLU A 1 100 ? 23.074 0.577 6.472 1.00 64.69 100 GLU A C 1
ATOM 800 O O . GLU A 1 100 ? 22.097 1.090 5.939 1.00 64.69 100 GLU A O 1
ATOM 805 N N . TYR A 1 101 ? 24.284 0.574 5.918 1.00 60.22 101 TYR A N 1
ATOM 806 C CA . TYR A 1 101 ? 24.523 1.032 4.560 1.00 60.22 101 TYR A CA 1
ATOM 807 C C . TYR A 1 101 ? 24.256 -0.057 3.510 1.00 60.22 101 TYR A C 1
ATOM 809 O O . TYR A 1 101 ? 24.335 0.222 2.315 1.00 60.22 101 TYR A O 1
ATOM 817 N N . ASP A 1 102 ? 23.941 -1.280 3.946 1.00 52.72 102 ASP A N 1
ATOM 818 C CA . ASP A 1 102 ? 23.416 -2.335 3.089 1.00 52.72 102 ASP A CA 1
ATOM 819 C C . ASP A 1 102 ? 21.880 -2.202 3.012 1.00 52.72 102 ASP A C 1
ATOM 821 O O . ASP A 1 102 ? 21.198 -2.382 4.028 1.00 52.72 102 ASP A O 1
ATOM 825 N N . PRO A 1 103 ? 21.304 -1.906 1.830 1.00 46.78 103 PRO A N 1
ATOM 826 C CA . PRO A 1 103 ? 19.858 -1.775 1.653 1.00 46.78 103 PRO A CA 1
ATOM 827 C C . PRO A 1 103 ? 19.063 -3.041 2.009 1.00 46.78 103 PRO A C 1
ATOM 829 O O . PRO A 1 103 ? 17.852 -2.958 2.190 1.00 46.78 103 PRO A O 1
ATOM 832 N N . SER A 1 104 ? 19.719 -4.205 2.094 1.00 41.22 104 SER A N 1
ATOM 833 C CA . SER A 1 104 ? 19.086 -5.492 2.405 1.00 41.22 104 SER A CA 1
ATOM 834 C C . SER A 1 104 ? 18.873 -5.747 3.904 1.00 41.22 104 SER A C 1
ATOM 836 O O . SER A 1 104 ? 18.175 -6.693 4.270 1.00 41.22 104 SER A O 1
ATOM 838 N N . PHE A 1 105 ? 19.422 -4.902 4.786 1.00 44.62 105 PHE A N 1
ATOM 839 C CA . PHE A 1 105 ? 19.304 -5.061 6.236 1.00 44.62 105 PHE A CA 1
ATOM 840 C C . PHE A 1 105 ? 18.296 -4.079 6.852 1.00 44.62 105 PHE A C 1
ATOM 842 O O . PHE A 1 105 ? 18.597 -2.915 7.119 1.00 44.62 105 PHE A O 1
ATOM 849 N N . ALA A 1 106 ? 17.104 -4.582 7.179 1.00 45.06 106 ALA A N 1
ATOM 850 C CA . ALA A 1 106 ? 16.182 -3.922 8.099 1.00 45.06 106 ALA A CA 1
ATOM 851 C C . ALA A 1 106 ? 16.588 -4.266 9.542 1.00 45.06 106 ALA A C 1
ATOM 853 O O . ALA A 1 106 ? 16.235 -5.322 10.070 1.00 45.06 106 ALA A O 1
ATOM 854 N N . THR A 1 107 ? 17.386 -3.420 10.195 1.00 50.69 107 THR A N 1
ATOM 855 C CA . THR A 1 107 ? 17.720 -3.635 11.609 1.00 50.69 107 THR A CA 1
ATOM 856 C C . THR A 1 107 ? 16.537 -3.269 12.502 1.00 50.69 107 THR A C 1
ATOM 858 O O . THR A 1 107 ? 16.010 -2.159 12.439 1.00 50.69 107 THR A O 1
ATOM 861 N N . LYS A 1 108 ? 16.147 -4.197 13.386 1.00 53.47 108 LYS A N 1
ATOM 862 C CA . LYS A 1 108 ? 15.351 -3.863 14.574 1.00 53.47 108 LYS A CA 1
ATOM 863 C C . LYS A 1 108 ? 16.098 -2.791 15.376 1.00 53.47 108 LYS A C 1
ATOM 865 O O . LYS A 1 108 ? 17.321 -2.825 15.474 1.00 53.47 108 LYS A O 1
ATOM 870 N N . LEU A 1 109 ? 15.362 -1.848 15.953 1.00 53.19 109 LEU A N 1
ATOM 871 C CA . LEU A 1 109 ? 15.895 -0.699 16.694 1.00 53.19 109 LEU A CA 1
ATOM 872 C C . LEU A 1 109 ? 16.447 -1.052 18.093 1.00 53.19 109 LEU A C 1
ATOM 874 O O . LEU A 1 109 ? 16.715 -0.157 18.892 1.00 53.19 109 LEU A O 1
ATOM 878 N N . GLU A 1 110 ? 16.619 -2.328 18.420 1.00 56.03 110 GLU A N 1
ATOM 879 C CA . GLU A 1 110 ? 17.029 -2.792 19.747 1.00 56.03 110 GLU A CA 1
ATOM 880 C C . GLU A 1 110 ? 18.434 -3.399 19.694 1.00 56.03 110 GLU A C 1
ATOM 882 O O . GLU A 1 110 ? 18.690 -4.270 18.865 1.00 56.03 110 GLU A O 1
ATOM 887 N N . GLY A 1 111 ? 19.327 -2.932 20.576 1.00 63.97 111 GLY A N 1
ATOM 888 C CA . GLY A 1 111 ? 20.694 -3.440 20.733 1.00 63.97 111 GLY A CA 1
ATOM 889 C C . GLY A 1 111 ? 21.590 -3.173 19.522 1.00 63.97 111 GLY A C 1
ATOM 890 O O . GLY A 1 111 ? 21.735 -4.021 18.637 1.00 63.97 111 GLY A O 1
ATOM 891 N N . PHE A 1 112 ? 22.224 -1.996 19.475 1.00 71.75 112 PHE A N 1
ATOM 892 C CA . PHE A 1 112 ? 23.217 -1.688 18.438 1.00 71.75 112 PHE A CA 1
ATOM 893 C C . PHE A 1 112 ? 24.601 -2.200 18.813 1.00 71.75 112 PHE A C 1
ATOM 895 O O . PHE A 1 112 ? 25.387 -2.517 17.921 1.00 71.75 112 PHE A O 1
ATOM 902 N N . ALA A 1 113 ? 24.877 -2.280 20.112 1.00 71.94 113 ALA A N 1
ATOM 903 C CA . ALA A 1 113 ? 26.068 -2.857 20.695 1.00 71.94 113 ALA A CA 1
ATOM 904 C C . ALA A 1 113 ? 26.340 -4.274 20.164 1.00 71.94 113 ALA A C 1
ATOM 906 O O . ALA A 1 113 ? 25.666 -5.241 20.509 1.00 71.94 113 ALA A O 1
ATOM 907 N N . ASP A 1 114 ? 27.364 -4.395 19.324 1.00 76.94 114 ASP A N 1
ATOM 908 C CA . ASP A 1 114 ? 27.831 -5.671 18.799 1.00 76.94 114 ASP A CA 1
ATOM 909 C C . ASP A 1 114 ? 29.354 -5.625 18.683 1.00 76.94 114 ASP A C 1
ATOM 911 O O . ASP A 1 114 ? 29.918 -4.872 17.887 1.00 76.94 114 ASP A O 1
ATOM 915 N N . ASN A 1 115 ? 30.027 -6.459 19.476 1.00 77.81 115 ASN A N 1
ATOM 916 C CA . ASN A 1 115 ? 31.486 -6.544 19.512 1.00 77.81 115 ASN A CA 1
ATOM 917 C C . ASN A 1 115 ? 32.094 -6.951 18.158 1.00 77.81 115 ASN A C 1
ATOM 919 O O . ASN A 1 115 ? 33.265 -6.671 17.905 1.00 77.81 115 ASN A O 1
ATOM 923 N N . LYS A 1 116 ? 31.315 -7.597 17.282 1.00 76.62 116 LYS A N 1
ATOM 924 C CA . LYS A 1 116 ? 31.741 -8.020 15.943 1.00 76.62 116 LYS A CA 1
ATOM 925 C C . LYS A 1 116 ? 31.354 -7.026 14.849 1.00 76.62 116 LYS A C 1
ATOM 927 O O . LYS A 1 116 ? 31.844 -7.162 13.728 1.00 76.62 116 LYS A O 1
ATOM 932 N N . ALA A 1 117 ? 30.508 -6.040 15.145 1.00 80.81 117 ALA A N 1
ATOM 933 C CA . ALA A 1 117 ? 30.105 -5.043 14.166 1.00 80.81 117 ALA A CA 1
ATOM 934 C C . ALA A 1 117 ? 31.225 -4.035 13.890 1.00 80.81 117 ALA A C 1
ATOM 936 O O . ALA A 1 117 ? 32.068 -3.735 14.737 1.00 80.81 117 ALA A O 1
ATOM 937 N N . LEU A 1 118 ? 31.204 -3.479 12.682 1.00 84.12 118 LEU A N 1
ATOM 938 C CA . LEU A 1 118 ? 31.979 -2.297 12.341 1.00 84.12 118 LEU A CA 1
ATOM 939 C C . LEU A 1 118 ? 31.071 -1.072 12.470 1.00 84.12 118 LEU A C 1
ATOM 941 O O . LEU A 1 118 ? 29.983 -1.062 11.898 1.00 84.12 118 LEU A O 1
ATOM 945 N N . PHE A 1 119 ? 31.505 -0.048 13.195 1.00 87.00 119 PHE A N 1
ATOM 946 C CA . PHE A 1 119 ? 30.783 1.211 13.357 1.00 87.00 119 PHE A CA 1
ATOM 947 C C . PHE A 1 119 ? 31.466 2.307 12.553 1.00 87.00 119 PHE A C 1
ATOM 949 O O . PHE A 1 119 ? 32.667 2.517 12.680 1.00 87.00 119 PHE A O 1
ATOM 956 N N . VAL A 1 120 ? 30.698 3.009 11.731 1.00 84.19 120 VAL A N 1
ATOM 957 C CA . VAL A 1 120 ? 31.148 4.111 10.884 1.00 84.19 120 VAL A CA 1
ATOM 958 C C . VAL A 1 120 ? 30.913 5.429 11.605 1.00 84.19 120 VAL A C 1
ATOM 960 O O . VAL A 1 120 ? 29.833 5.650 12.149 1.00 84.19 120 VAL A O 1
ATOM 963 N N . LEU A 1 121 ? 31.908 6.310 11.585 1.00 83.88 121 LEU A N 1
ATOM 964 C CA . LEU A 1 121 ? 31.791 7.677 12.076 1.00 83.88 121 LEU A CA 1
ATOM 965 C C . LEU A 1 121 ? 30.904 8.491 11.123 1.00 83.88 121 LEU A C 1
ATOM 967 O O . LEU A 1 121 ? 31.201 8.615 9.932 1.00 83.88 121 LEU A O 1
ATOM 971 N N . THR A 1 122 ? 29.816 9.049 11.641 1.00 76.50 122 THR A N 1
ATOM 972 C CA . THR A 1 122 ? 28.861 9.864 10.869 1.00 76.50 122 THR A CA 1
ATOM 973 C C . THR A 1 122 ? 29.276 11.337 10.825 1.00 76.50 122 THR A C 1
ATOM 975 O O . THR A 1 122 ? 28.978 12.034 9.855 1.00 76.50 122 THR A O 1
ATOM 978 N N . GLU A 1 123 ? 30.003 11.826 11.830 1.00 67.19 123 GLU A N 1
ATOM 979 C CA . GLU A 1 123 ? 30.561 13.181 11.872 1.00 67.19 123 GLU A CA 1
ATOM 980 C C . GLU A 1 123 ? 31.928 13.213 11.168 1.00 67.19 123 GLU A C 1
ATOM 982 O O . GLU A 1 123 ? 32.944 12.792 11.712 1.00 67.19 123 GLU A O 1
ATOM 987 N N . SER A 1 124 ? 31.979 13.710 9.929 1.00 58.06 124 SER A N 1
ATOM 988 C CA . SER A 1 124 ? 33.242 13.906 9.202 1.00 58.06 124 SER A CA 1
ATOM 989 C C . SER A 1 124 ? 33.533 15.392 9.029 1.00 58.06 124 SER A C 1
ATOM 991 O O . SER A 1 124 ? 32.671 16.148 8.584 1.00 58.06 124 SER A O 1
ATOM 993 N N . LYS A 1 125 ? 34.779 15.797 9.311 1.00 51.81 125 LYS A N 1
ATOM 994 C CA . LYS A 1 125 ? 35.276 17.178 9.163 1.00 51.81 125 LYS A CA 1
ATOM 995 C C . LYS A 1 125 ? 35.319 17.681 7.707 1.00 51.81 125 LYS A C 1
ATOM 997 O O . LYS A 1 125 ? 35.603 18.852 7.493 1.00 51.81 125 LYS A O 1
ATOM 1002 N N . ALA A 1 126 ? 35.049 16.828 6.714 1.00 53.62 126 ALA A N 1
ATOM 1003 C CA . ALA A 1 126 ? 35.200 17.135 5.287 1.00 53.62 126 ALA A CA 1
ATOM 1004 C C . ALA A 1 126 ? 33.933 16.836 4.455 1.00 53.62 126 ALA A C 1
ATOM 1006 O O . ALA A 1 126 ? 34.017 16.284 3.356 1.00 53.62 126 ALA A O 1
ATOM 1007 N N . LYS A 1 127 ? 32.736 17.149 4.971 1.00 60.22 127 LYS A N 1
ATOM 1008 C CA . LYS A 1 127 ? 31.486 17.001 4.205 1.00 60.22 127 LYS A CA 1
ATOM 1009 C C . LYS A 1 127 ? 31.237 18.226 3.315 1.00 60.22 127 LYS A C 1
ATOM 1011 O O . LYS A 1 127 ? 31.229 19.351 3.794 1.00 60.22 127 LYS A O 1
ATOM 1016 N N . THR A 1 128 ? 30.988 17.997 2.024 1.00 66.56 128 THR A N 1
ATOM 1017 C CA . THR A 1 128 ? 30.582 19.034 1.050 1.00 66.56 128 THR A CA 1
ATOM 1018 C C . THR A 1 128 ? 29.063 19.234 0.969 1.00 66.56 128 THR A C 1
ATOM 1020 O O . THR A 1 128 ? 28.603 20.162 0.313 1.00 66.56 128 THR A O 1
ATOM 1023 N N . SER A 1 129 ? 28.282 18.352 1.598 1.00 77.88 129 SER A N 1
ATOM 1024 C CA . SER A 1 129 ? 26.815 18.356 1.622 1.00 77.88 129 SER A CA 1
ATOM 1025 C C . SER A 1 129 ? 26.339 17.786 2.967 1.00 77.88 129 SER A C 1
ATOM 1027 O O . SER A 1 129 ? 26.981 16.851 3.461 1.00 77.88 129 SER A O 1
ATOM 1029 N N . PRO A 1 130 ? 25.268 18.327 3.581 1.00 85.88 130 PRO A N 1
ATOM 1030 C CA . PRO A 1 130 ? 24.783 17.856 4.875 1.00 85.88 130 PRO A CA 1
ATOM 1031 C C . PRO A 1 130 ? 24.157 16.459 4.773 1.00 85.88 130 PRO A C 1
ATOM 1033 O O . PRO A 1 130 ? 23.571 16.098 3.755 1.00 85.88 130 PRO A O 1
ATOM 1036 N N . SER A 1 131 ? 24.257 15.674 5.841 1.00 85.94 131 SER A N 1
ATOM 1037 C CA . SER A 1 131 ? 23.519 14.419 6.035 1.00 85.94 131 SER A CA 1
ATOM 1038 C C . SER A 1 131 ? 22.148 14.657 6.673 1.00 85.94 131 SER A C 1
ATOM 1040 O O . SER A 1 131 ? 21.869 15.751 7.163 1.00 85.94 131 SER A O 1
ATOM 1042 N N . VAL A 1 132 ? 21.310 13.615 6.739 1.00 86.75 132 VAL A N 1
ATOM 1043 C CA . VAL A 1 132 ? 20.029 13.681 7.472 1.00 86.75 132 VAL A CA 1
ATOM 1044 C C . VAL A 1 132 ? 20.259 14.033 8.949 1.00 86.75 132 VAL A C 1
ATOM 1046 O O . VAL A 1 132 ? 19.518 14.832 9.518 1.00 86.75 132 VAL A O 1
ATOM 1049 N N . TRP A 1 133 ? 21.335 13.514 9.557 1.00 87.50 133 TRP A N 1
ATOM 1050 C CA . TRP A 1 133 ? 21.732 13.880 10.920 1.00 87.50 133 TRP A CA 1
ATOM 1051 C C . TRP A 1 133 ? 22.050 15.369 11.046 1.00 87.50 133 TRP A C 1
ATOM 1053 O O . TRP A 1 133 ? 21.658 15.982 12.033 1.00 87.50 133 TRP A O 1
ATOM 1063 N N . ASP A 1 134 ? 22.715 15.969 10.061 1.00 87.12 134 ASP A N 1
ATOM 1064 C CA . ASP A 1 134 ? 23.146 17.373 10.120 1.00 87.12 134 ASP A CA 1
ATOM 1065 C C . ASP A 1 134 ? 21.959 18.352 10.059 1.00 87.12 134 ASP A C 1
ATOM 1067 O O . ASP A 1 134 ? 22.042 19.457 10.591 1.00 87.12 134 ASP A O 1
ATOM 1071 N N . VAL A 1 135 ? 20.833 17.938 9.466 1.00 89.62 135 VAL A N 1
ATOM 1072 C CA . VAL A 1 135 ? 19.620 18.767 9.321 1.00 89.62 135 VAL A CA 1
ATOM 1073 C C . VAL A 1 135 ? 18.509 18.426 10.309 1.00 89.62 135 VAL A C 1
ATOM 1075 O O . VAL A 1 135 ? 17.396 18.939 10.176 1.00 89.62 135 VAL A O 1
ATOM 1078 N N . ARG A 1 136 ? 18.791 17.572 11.300 1.00 89.81 136 ARG A N 1
ATOM 1079 C CA . ARG A 1 136 ? 17.806 17.156 12.311 1.00 89.81 136 ARG A CA 1
ATOM 1080 C C . ARG A 1 136 ? 17.280 18.336 13.134 1.00 89.81 136 ARG A C 1
ATOM 1082 O O . ARG A 1 136 ? 16.096 18.403 13.450 1.00 89.81 136 ARG A O 1
ATOM 1089 N N . GLU A 1 137 ? 18.161 19.281 13.457 1.00 85.06 137 GLU A N 1
ATOM 1090 C CA . GLU A 1 137 ? 17.832 20.459 14.254 1.00 85.06 137 GLU A CA 1
ATOM 1091 C C . GLU A 1 137 ? 17.052 21.467 13.407 1.00 85.06 137 GLU A C 1
ATOM 1093 O O . GLU A 1 137 ? 17.541 21.948 12.383 1.00 85.06 137 GLU A O 1
ATOM 1098 N N . GLY A 1 138 ? 15.842 21.818 13.846 1.00 85.25 138 GLY A N 1
ATOM 1099 C CA . GLY A 1 138 ? 14.950 22.722 13.114 1.00 85.25 138 GLY A CA 1
ATOM 1100 C C . GLY A 1 138 ? 14.119 22.058 12.012 1.00 85.25 138 GLY A C 1
ATOM 1101 O O . GLY A 1 138 ? 13.394 22.761 11.307 1.00 85.25 138 GLY A O 1
ATOM 1102 N N . ALA A 1 139 ? 14.189 20.731 11.862 1.00 91.00 139 ALA A N 1
ATOM 1103 C CA . ALA A 1 139 ? 13.262 19.991 11.014 1.00 91.00 139 ALA A CA 1
ATOM 1104 C C . ALA A 1 139 ? 11.834 20.078 11.576 1.00 91.00 139 ALA A C 1
ATOM 1106 O O . ALA A 1 139 ? 11.613 19.860 12.768 1.00 91.00 139 ALA A O 1
ATOM 1107 N N . VAL A 1 140 ? 10.865 20.378 10.713 1.00 90.06 140 VAL A N 1
ATOM 1108 C CA . VAL A 1 140 ? 9.439 20.496 11.077 1.00 90.06 140 VAL A CA 1
ATOM 1109 C C . VAL A 1 140 ? 8.565 19.446 10.394 1.00 90.06 140 VAL A C 1
ATOM 1111 O O . VAL A 1 140 ? 7.511 19.092 10.919 1.00 90.06 140 VAL A O 1
ATOM 1114 N N . GLN A 1 141 ? 9.032 18.903 9.268 1.00 93.06 141 GLN A N 1
ATOM 1115 C CA . GLN A 1 141 ? 8.419 17.789 8.553 1.00 93.06 141 GLN A CA 1
ATOM 1116 C C . GLN A 1 141 ? 9.526 16.956 7.903 1.00 93.06 141 GLN A C 1
ATOM 1118 O O . GLN A 1 141 ? 10.426 17.512 7.280 1.00 93.06 141 GLN A O 1
ATOM 1123 N N . ALA A 1 142 ? 9.480 15.639 8.044 1.00 92.00 142 ALA A N 1
ATOM 1124 C CA . ALA A 1 142 ? 10.406 14.719 7.415 1.00 92.00 142 ALA A CA 1
ATOM 1125 C C . ALA A 1 142 ? 9.729 13.374 7.146 1.00 92.00 142 ALA A C 1
ATOM 1127 O O . ALA A 1 142 ? 8.921 12.917 7.952 1.00 92.00 142 ALA A O 1
ATOM 1128 N N . GLY A 1 143 ? 10.046 12.737 6.022 1.00 86.69 143 GLY A N 1
ATOM 1129 C CA . GLY A 1 143 ? 9.455 11.446 5.689 1.00 86.69 143 GLY A CA 1
ATOM 1130 C C . GLY A 1 143 ? 9.772 10.959 4.285 1.00 86.69 143 GLY A C 1
ATOM 1131 O O . GLY A 1 143 ? 10.341 11.679 3.457 1.00 86.69 143 GLY A O 1
ATOM 1132 N N . ALA A 1 144 ? 9.392 9.709 4.026 1.00 81.69 144 ALA A N 1
ATOM 1133 C CA . ALA A 1 144 ? 9.473 9.130 2.696 1.00 81.69 144 ALA A CA 1
ATOM 1134 C C . ALA A 1 144 ? 8.451 9.807 1.773 1.00 81.69 144 ALA A C 1
ATOM 1136 O O . ALA A 1 144 ? 7.264 9.894 2.083 1.00 81.69 144 ALA A O 1
ATOM 1137 N N . VAL A 1 145 ? 8.916 10.273 0.620 1.00 78.50 145 VAL A N 1
ATOM 1138 C CA . VAL A 1 145 ? 8.097 10.939 -0.388 1.00 78.50 145 VAL A CA 1
ATOM 1139 C C . VAL A 1 145 ? 8.375 10.362 -1.764 1.00 78.50 145 VAL A C 1
ATOM 1141 O O . VAL A 1 145 ? 9.486 9.920 -2.059 1.00 78.50 145 VAL A O 1
ATOM 1144 N N . ARG A 1 146 ? 7.373 10.391 -2.641 1.00 74.50 146 ARG A N 1
ATOM 1145 C CA . ARG A 1 146 ? 7.566 10.037 -4.049 1.00 74.50 146 ARG A CA 1
ATOM 1146 C C . ARG A 1 146 ? 7.773 11.300 -4.861 1.00 74.50 146 ARG A C 1
ATOM 1148 O O . ARG A 1 146 ? 6.918 12.178 -4.845 1.00 74.50 146 ARG A O 1
ATOM 1155 N N . LEU A 1 147 ? 8.888 11.396 -5.579 1.00 68.56 147 LEU A N 1
ATOM 1156 C CA . LEU A 1 147 ? 9.155 12.546 -6.444 1.00 68.56 147 LEU A CA 1
ATOM 1157 C C . LEU A 1 147 ? 8.854 12.226 -7.909 1.00 68.56 147 LEU A C 1
ATOM 1159 O O . LEU A 1 147 ? 9.203 11.151 -8.403 1.00 68.56 147 LEU A O 1
ATOM 1163 N N . ALA A 1 148 ? 8.266 13.185 -8.629 1.00 60.31 148 ALA A N 1
ATOM 1164 C CA . ALA A 1 148 ? 8.122 13.089 -10.081 1.00 60.31 148 ALA A CA 1
ATOM 1165 C C . ALA A 1 148 ? 9.501 13.001 -10.763 1.00 60.31 148 ALA A C 1
ATOM 1167 O O . ALA A 1 148 ? 10.410 13.764 -10.420 1.00 60.31 148 ALA A O 1
ATOM 1168 N N . ALA A 1 149 ? 9.638 12.136 -11.777 1.00 49.78 149 ALA A N 1
ATOM 1169 C CA . ALA A 1 149 ? 10.886 11.844 -12.506 1.00 49.78 149 ALA A CA 1
ATOM 1170 C C . ALA A 1 149 ? 11.690 13.084 -12.947 1.00 49.78 149 ALA A C 1
ATOM 1172 O O . ALA A 1 149 ? 12.917 13.061 -13.067 1.00 49.78 149 ALA A O 1
ATOM 1173 N N . GLN A 1 150 ? 10.987 14.180 -13.228 1.00 48.44 150 GLN A N 1
ATOM 1174 C CA . GLN A 1 150 ? 11.555 15.416 -13.760 1.00 48.44 150 GLN A CA 1
ATOM 1175 C C . GLN A 1 150 ? 12.415 16.163 -12.719 1.00 48.44 150 GLN A C 1
ATOM 1177 O O . GLN A 1 150 ? 13.316 16.905 -13.101 1.00 48.44 150 GLN A O 1
ATOM 1182 N N . SER A 1 151 ? 12.239 15.859 -11.430 1.00 43.84 151 SER A N 1
ATOM 1183 C CA . SER A 1 151 ? 12.762 16.582 -10.260 1.00 43.84 151 SER A CA 1
ATOM 1184 C C . SER A 1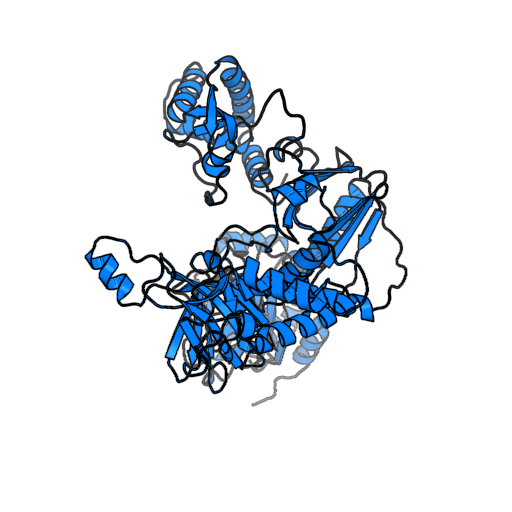 151 ? 14.229 16.283 -9.875 1.00 43.84 151 SER A C 1
ATOM 1186 O O . SER A 1 151 ? 14.658 16.653 -8.784 1.00 43.84 151 SER A O 1
ATOM 1188 N N . TYR A 1 152 ? 15.023 15.618 -10.721 1.00 45.53 152 TYR A N 1
ATOM 1189 C CA . TYR A 1 152 ? 16.421 15.249 -10.416 1.00 45.53 152 TYR A CA 1
ATOM 1190 C C . TYR A 1 152 ? 17.424 15.824 -11.422 1.00 45.53 152 TYR A C 1
ATOM 1192 O O . TYR A 1 152 ? 17.122 15.962 -12.613 1.00 45.53 152 TYR A O 1
ATOM 1200 N N . SER A 1 153 ? 18.649 16.104 -10.956 1.00 44.38 153 SER A N 1
ATOM 1201 C CA . SER A 1 153 ? 19.765 16.519 -11.818 1.00 44.38 153 SER A CA 1
ATOM 1202 C C . SER A 1 153 ? 20.157 15.402 -12.796 1.00 44.38 153 SER A C 1
ATOM 1204 O O . SER A 1 153 ? 20.015 14.214 -12.494 1.00 44.38 153 SER A O 1
ATOM 1206 N N . ALA A 1 154 ? 20.691 15.758 -13.969 1.00 40.91 154 ALA A N 1
ATOM 1207 C CA . ALA A 1 154 ? 21.112 14.784 -14.985 1.00 40.91 154 ALA A CA 1
ATOM 1208 C C . ALA A 1 154 ? 22.137 13.761 -14.447 1.00 40.91 154 ALA A C 1
ATOM 1210 O O . ALA A 1 154 ? 22.125 12.594 -14.834 1.00 40.91 154 ALA A O 1
ATOM 1211 N N . LYS A 1 155 ? 22.978 14.177 -13.490 1.00 38.44 155 LYS A N 1
ATOM 1212 C CA . LYS A 1 155 ? 23.985 13.328 -12.836 1.00 38.44 155 LYS A CA 1
ATOM 1213 C C . LYS A 1 155 ? 23.364 12.316 -11.858 1.00 38.44 155 LYS A C 1
ATOM 1215 O O . LYS A 1 155 ? 23.859 11.197 -11.770 1.00 38.44 155 LYS A O 1
ATOM 1220 N N . ALA A 1 156 ? 22.270 12.676 -11.177 1.00 39.47 156 ALA A N 1
ATOM 1221 C CA . ALA A 1 156 ? 21.498 11.767 -10.319 1.00 39.47 156 ALA A CA 1
ATOM 1222 C C . ALA A 1 156 ? 20.663 10.771 -11.146 1.00 39.47 156 ALA A C 1
ATOM 1224 O O . ALA A 1 156 ? 20.669 9.576 -10.858 1.00 39.47 156 ALA A O 1
ATOM 1225 N N . LYS A 1 157 ? 20.055 11.230 -12.252 1.00 42.72 157 LYS A N 1
ATOM 1226 C CA . LYS A 1 157 ? 19.327 10.378 -13.215 1.00 42.72 157 LYS A CA 1
ATOM 1227 C C . LYS A 1 157 ? 20.220 9.281 -13.813 1.00 42.72 157 LYS A C 1
ATOM 1229 O O . LYS A 1 157 ? 19.797 8.132 -13.903 1.00 42.72 157 LYS A O 1
ATOM 1234 N N . LYS A 1 158 ? 21.477 9.617 -14.136 1.00 38.84 158 LYS A N 1
ATOM 1235 C CA . LYS A 1 158 ? 22.473 8.693 -14.712 1.00 38.84 158 LYS A CA 1
ATOM 1236 C C . LYS A 1 158 ? 23.032 7.667 -13.714 1.00 38.84 158 LYS A C 1
ATOM 1238 O O . LYS A 1 158 ? 23.526 6.625 -14.122 1.00 38.84 158 LYS A O 1
ATOM 1243 N N . ARG A 1 159 ? 22.982 7.949 -12.406 1.00 38.88 159 ARG A N 1
ATOM 1244 C CA . ARG A 1 159 ? 23.517 7.055 -11.363 1.00 38.88 159 ARG A CA 1
ATOM 1245 C C . ARG A 1 159 ? 22.470 6.074 -10.816 1.00 38.88 159 ARG A C 1
ATOM 1247 O O . ARG A 1 159 ? 22.863 5.042 -10.284 1.00 38.88 159 ARG A O 1
ATOM 1254 N N . LEU A 1 160 ? 21.173 6.391 -10.935 1.00 39.34 160 LEU A N 1
ATOM 1255 C CA . LEU A 1 160 ? 20.104 5.733 -10.165 1.00 39.34 160 LEU A CA 1
ATOM 1256 C C . LEU A 1 160 ? 18.894 5.202 -10.973 1.00 39.34 160 LEU A C 1
ATOM 1258 O O . LEU A 1 160 ? 18.033 4.587 -10.370 1.00 39.34 160 LEU A O 1
ATOM 1262 N N . GLY A 1 161 ? 18.806 5.354 -12.303 1.00 32.19 161 GLY A N 1
ATOM 1263 C CA . GLY A 1 161 ? 18.114 4.402 -13.209 1.00 32.19 161 GLY A CA 1
ATOM 1264 C C . GLY A 1 161 ? 16.571 4.209 -13.226 1.00 32.19 161 GLY A C 1
ATOM 1265 O O . GLY A 1 161 ? 16.136 3.343 -13.991 1.00 32.19 161 GLY A O 1
ATOM 1266 N N . TRP A 1 162 ? 15.736 4.957 -12.480 1.00 33.31 162 TRP A N 1
ATOM 1267 C CA . TRP A 1 162 ? 14.259 4.756 -12.390 1.00 33.31 162 TRP A CA 1
ATOM 1268 C C . TRP A 1 162 ? 13.430 6.057 -12.598 1.00 33.31 162 TRP A C 1
ATOM 1270 O O . TRP A 1 162 ? 13.989 7.151 -12.575 1.00 33.31 162 TRP A O 1
ATOM 1280 N N . SER A 1 163 ? 12.106 5.968 -12.848 1.00 36.34 163 SER A N 1
ATOM 1281 C CA . SER A 1 163 ? 11.223 7.110 -13.218 1.00 36.34 163 SER A CA 1
ATOM 1282 C C . SER A 1 163 ? 10.258 7.630 -12.134 1.00 36.34 163 SER A C 1
ATOM 1284 O O . SER A 1 163 ? 9.505 8.564 -12.387 1.00 36.34 163 SER A O 1
ATOM 1286 N N . SER A 1 164 ? 10.300 7.111 -10.912 1.00 41.78 164 SER A N 1
ATOM 1287 C CA . SER A 1 164 ? 9.744 7.767 -9.719 1.00 41.78 164 SER A CA 1
ATOM 1288 C C . SER A 1 164 ? 10.457 7.183 -8.513 1.00 41.78 164 SER A C 1
ATOM 1290 O O . SER A 1 164 ? 10.472 5.965 -8.344 1.00 41.78 164 SER A O 1
ATOM 1292 N N . PHE A 1 165 ? 11.087 8.029 -7.713 1.00 52.91 165 PHE A N 1
ATOM 1293 C CA . PHE A 1 165 ? 11.946 7.586 -6.622 1.00 52.91 165 PHE A CA 1
ATOM 1294 C C . PHE A 1 165 ? 11.208 7.751 -5.296 1.00 52.91 165 PHE A C 1
ATOM 1296 O O . PHE A 1 165 ? 10.586 8.793 -5.064 1.00 52.91 165 PHE A O 1
ATOM 1303 N N . VAL A 1 166 ? 11.296 6.738 -4.430 1.00 50.69 166 VAL A N 1
ATOM 1304 C CA . VAL A 1 166 ? 11.095 6.938 -2.993 1.00 50.69 166 VAL A CA 1
ATOM 1305 C C . VAL A 1 166 ? 12.332 7.684 -2.513 1.00 50.69 166 VAL A C 1
ATOM 1307 O O . VAL A 1 166 ? 13.411 7.111 -2.408 1.00 50.69 166 VAL A O 1
ATOM 1310 N N . SER A 1 167 ? 12.179 8.985 -2.319 1.00 74.69 167 SER A N 1
ATOM 1311 C CA . SER A 1 167 ? 13.175 9.826 -1.674 1.00 74.69 167 SER A CA 1
ATOM 1312 C C . SER A 1 167 ? 12.765 10.062 -0.234 1.00 74.69 167 SER A C 1
ATOM 1314 O O . SER A 1 167 ? 11.642 9.784 0.178 1.00 74.69 167 SER A O 1
ATOM 1316 N N . TYR A 1 168 ? 13.684 10.610 0.535 1.00 84.75 168 TYR A N 1
ATOM 1317 C CA . TYR A 1 168 ? 13.413 11.068 1.877 1.00 84.75 168 TYR A CA 1
ATOM 1318 C C . TYR A 1 168 ? 13.534 12.589 1.905 1.00 84.75 168 TYR A C 1
ATOM 1320 O O . TYR A 1 168 ? 14.555 13.134 1.494 1.00 84.75 168 TYR A O 1
ATOM 1328 N N . ALA A 1 169 ? 12.482 13.289 2.311 1.00 91.62 169 ALA A N 1
ATOM 1329 C CA . ALA A 1 169 ? 12.452 14.746 2.324 1.00 91.62 169 ALA A CA 1
ATOM 1330 C C . ALA A 1 169 ? 12.472 15.270 3.757 1.00 91.62 169 ALA A C 1
ATOM 1332 O O . ALA A 1 169 ? 11.878 14.659 4.639 1.00 91.62 169 ALA A O 1
ATOM 1333 N N . VAL A 1 170 ? 13.135 16.406 3.973 1.00 93.81 170 VAL A N 1
ATOM 1334 C CA . VAL A 1 170 ? 13.174 17.137 5.243 1.00 93.81 170 VAL A CA 1
ATOM 1335 C C . VAL A 1 170 ? 12.888 18.609 4.968 1.00 93.81 170 VAL A C 1
ATOM 1337 O O . VAL A 1 170 ? 13.651 19.277 4.275 1.00 93.81 170 VAL A O 1
ATOM 1340 N N . VAL A 1 171 ? 11.803 19.126 5.532 1.00 93.88 171 VAL A N 1
ATOM 1341 C CA . VAL A 1 171 ? 11.514 20.558 5.625 1.00 93.88 171 VAL A CA 1
ATOM 1342 C C . VAL A 1 171 ? 12.149 21.073 6.908 1.00 93.88 171 VAL A C 1
ATOM 1344 O O . VAL A 1 171 ? 11.780 20.649 8.006 1.00 93.88 171 VAL A O 1
ATOM 1347 N N . ASN A 1 172 ? 13.114 21.979 6.777 1.00 93.62 172 ASN A N 1
ATOM 1348 C CA . ASN A 1 172 ? 13.817 22.570 7.905 1.00 93.62 172 ASN A CA 1
ATOM 1349 C C . ASN A 1 172 ? 13.484 24.061 8.009 1.00 93.62 172 ASN A C 1
ATOM 1351 O O . ASN A 1 172 ? 13.908 24.858 7.173 1.00 93.62 172 ASN A O 1
ATOM 1355 N N . ALA A 1 173 ? 12.740 24.432 9.052 1.00 88.44 173 ALA A N 1
ATOM 1356 C CA . ALA A 1 173 ? 12.296 25.803 9.282 1.00 88.44 173 ALA A CA 1
ATOM 1357 C C . ALA A 1 173 ? 13.434 26.718 9.752 1.00 88.44 173 ALA A C 1
ATOM 1359 O O . ALA A 1 173 ? 13.449 27.903 9.429 1.00 88.44 173 ALA A O 1
ATOM 1360 N N . ARG A 1 174 ? 14.430 26.176 10.468 1.00 90.44 174 ARG A N 1
ATOM 1361 C CA . ARG A 1 174 ? 15.607 26.946 10.902 1.00 90.44 174 ARG A CA 1
ATOM 1362 C C . ARG A 1 174 ? 16.496 27.324 9.719 1.00 90.44 174 ARG A C 1
ATOM 1364 O O . ARG A 1 174 ? 17.009 28.436 9.677 1.00 90.44 174 ARG A O 1
ATOM 1371 N N . LEU A 1 175 ? 16.679 26.396 8.783 1.00 89.75 175 LEU A N 1
ATOM 1372 C CA . LEU A 1 175 ? 17.460 26.596 7.561 1.00 89.75 175 LEU A CA 1
ATOM 1373 C C . LEU A 1 175 ? 16.639 27.218 6.422 1.00 89.75 175 LEU A C 1
ATOM 1375 O O . LEU A 1 175 ? 17.221 27.576 5.405 1.00 89.75 175 LEU A O 1
ATOM 1379 N N . LYS A 1 176 ? 15.310 27.318 6.572 1.00 91.56 176 LYS A N 1
ATOM 1380 C CA . LYS A 1 176 ? 14.358 27.723 5.523 1.00 91.56 176 LYS A CA 1
ATOM 1381 C C . LYS A 1 176 ? 14.548 26.949 4.218 1.00 91.56 176 LYS A C 1
ATOM 1383 O O . LYS A 1 176 ? 14.566 27.522 3.137 1.00 91.56 176 LYS A O 1
ATOM 1388 N N . CYS A 1 177 ? 14.731 25.636 4.319 1.00 92.00 177 CYS A N 1
ATOM 1389 C CA . CYS A 1 177 ? 15.045 24.791 3.169 1.00 92.00 177 CYS A CA 1
ATOM 1390 C C . CYS A 1 177 ? 14.189 23.522 3.133 1.00 92.00 177 CYS A C 1
ATOM 1392 O O . CYS A 1 177 ? 13.909 22.920 4.172 1.00 92.00 177 CYS A O 1
ATOM 1394 N N . LEU A 1 178 ? 13.865 23.064 1.923 1.00 92.88 178 LEU A N 1
ATOM 1395 C CA . LEU A 1 178 ? 13.474 21.681 1.649 1.00 92.88 178 LEU A CA 1
ATOM 1396 C C . LEU A 1 178 ? 14.712 20.909 1.182 1.00 92.88 178 LEU A C 1
ATOM 1398 O O . LEU A 1 178 ? 15.326 21.257 0.173 1.00 92.88 178 LEU A O 1
ATOM 1402 N N . LEU A 1 179 ? 15.072 19.855 1.907 1.00 92.06 179 LEU A N 1
ATOM 1403 C CA . LEU A 1 179 ? 16.198 18.978 1.596 1.00 92.06 179 LEU A CA 1
ATOM 1404 C C . LEU A 1 179 ? 15.695 17.600 1.170 1.00 92.06 179 LEU A C 1
ATOM 1406 O O . LEU A 1 179 ? 14.800 17.041 1.798 1.00 92.06 179 LEU A O 1
ATOM 1410 N N . LEU A 1 180 ? 16.286 17.046 0.117 1.00 89.75 180 LEU A N 1
ATOM 1411 C CA . LEU A 1 180 ? 15.950 15.741 -0.438 1.00 89.75 180 LEU A CA 1
ATOM 1412 C C . LEU A 1 180 ? 17.153 14.809 -0.343 1.00 89.75 180 LEU A C 1
ATOM 1414 O O . LEU A 1 180 ? 18.266 15.161 -0.732 1.00 89.75 180 LEU A O 1
ATOM 1418 N N . PHE A 1 181 ? 16.893 13.598 0.122 1.00 84.88 181 PHE A N 1
ATOM 1419 C CA . PHE A 1 181 ? 17.859 12.544 0.373 1.00 84.88 181 PHE A CA 1
ATOM 1420 C C . PHE A 1 181 ? 17.437 11.257 -0.342 1.00 84.88 181 PHE A C 1
ATOM 1422 O O . PHE A 1 181 ? 16.259 11.044 -0.649 1.00 84.88 181 PHE A O 1
ATOM 1429 N N . ASP A 1 182 ? 18.404 10.376 -0.580 1.00 74.31 182 ASP A N 1
ATOM 1430 C CA . ASP A 1 182 ? 18.152 9.060 -1.180 1.00 74.31 182 ASP A CA 1
ATOM 1431 C C . ASP A 1 182 ? 17.571 8.062 -0.158 1.00 74.31 182 ASP A C 1
ATOM 1433 O O . ASP A 1 182 ? 16.933 7.083 -0.532 1.00 74.31 182 ASP A O 1
ATOM 1437 N N . SER A 1 183 ? 17.773 8.309 1.141 1.00 73.81 183 SER A N 1
ATOM 1438 C CA . SER A 1 183 ? 17.244 7.499 2.240 1.00 73.81 183 SER A CA 1
ATOM 1439 C C . SER A 1 183 ? 17.156 8.301 3.542 1.00 73.81 183 SER A C 1
ATOM 1441 O O . SER A 1 183 ? 17.759 9.365 3.688 1.00 73.81 183 SER A O 1
ATOM 1443 N N . ASP A 1 184 ? 16.449 7.750 4.524 1.00 78.56 184 ASP A N 1
ATOM 1444 C CA . ASP A 1 184 ? 16.245 8.313 5.866 1.00 78.56 184 ASP A CA 1
ATOM 1445 C C . ASP A 1 184 ? 17.494 8.344 6.772 1.00 78.56 184 ASP A C 1
ATOM 1447 O O . ASP A 1 184 ? 17.418 8.796 7.910 1.00 78.56 184 ASP A O 1
ATOM 1451 N N . HIS A 1 185 ? 18.637 7.863 6.281 1.00 77.94 185 HIS A N 1
ATOM 1452 C CA . HIS A 1 185 ? 19.938 7.818 6.966 1.00 77.94 185 HIS A CA 1
ATOM 1453 C C . HIS A 1 185 ? 21.083 8.280 6.045 1.00 77.94 185 HIS A C 1
ATOM 1455 O O . HIS A 1 185 ? 22.265 8.050 6.329 1.00 77.94 185 HIS A O 1
ATOM 1461 N N . ALA A 1 186 ? 20.739 8.919 4.922 1.00 77.44 186 ALA A N 1
ATOM 1462 C CA . ALA A 1 186 ? 21.696 9.334 3.913 1.00 77.44 186 ALA A CA 1
ATOM 1463 C C . ALA A 1 186 ? 22.751 10.291 4.488 1.00 77.44 186 ALA A C 1
ATOM 1465 O O . ALA A 1 186 ? 22.459 11.228 5.236 1.00 77.44 186 ALA A O 1
ATOM 1466 N N . GLN A 1 187 ? 24.004 10.070 4.087 1.00 76.00 187 GLN A N 1
ATOM 1467 C CA . GLN A 1 187 ? 25.145 10.880 4.524 1.00 76.00 187 GLN A CA 1
ATOM 1468 C C . GLN A 1 187 ? 25.356 12.144 3.685 1.00 76.00 187 GLN A C 1
ATOM 1470 O O . GLN A 1 187 ? 26.214 12.956 4.023 1.00 76.00 187 GLN A O 1
ATOM 1475 N N . GLN A 1 188 ? 24.614 12.290 2.587 1.00 78.31 188 GLN A N 1
ATOM 1476 C CA . GLN A 1 188 ? 24.714 13.413 1.663 1.00 78.31 188 GLN A CA 1
ATOM 1477 C C . GLN A 1 188 ? 23.320 13.794 1.174 1.00 78.31 188 GLN A C 1
ATOM 1479 O O . GLN A 1 188 ? 22.549 12.927 0.765 1.00 78.31 188 GLN A O 1
ATOM 1484 N N . CYS A 1 189 ? 23.022 15.089 1.203 1.00 83.94 189 CYS A N 1
ATOM 1485 C CA . CYS A 1 189 ? 21.833 15.661 0.597 1.00 83.94 189 CYS A CA 1
ATOM 1486 C C . CYS A 1 189 ? 21.969 15.620 -0.927 1.00 83.94 189 CYS A C 1
ATOM 1488 O O . CYS A 1 189 ? 22.990 16.046 -1.483 1.00 83.94 189 CYS A O 1
ATOM 1490 N N . SER A 1 190 ? 20.930 15.109 -1.584 1.00 81.19 190 SER A N 1
ATOM 1491 C CA . SER A 1 190 ? 20.833 14.980 -3.037 1.00 81.19 190 SER A CA 1
ATOM 1492 C C . SER A 1 190 ? 20.389 16.295 -3.678 1.00 81.19 190 SER A C 1
ATOM 1494 O O . SER A 1 190 ? 20.813 16.612 -4.793 1.00 81.19 190 SER A O 1
ATOM 1496 N N . ARG A 1 191 ? 19.536 17.070 -2.992 1.00 84.69 191 ARG A N 1
ATOM 1497 C CA . ARG A 1 191 ? 19.028 18.359 -3.479 1.00 84.69 191 ARG A CA 1
ATOM 1498 C C . ARG A 1 191 ? 18.530 19.246 -2.338 1.00 84.69 191 ARG A C 1
ATOM 1500 O O . ARG A 1 191 ? 17.815 18.769 -1.468 1.00 84.69 191 ARG A O 1
ATOM 1507 N N . THR A 1 192 ? 18.826 20.539 -2.415 1.00 88.81 192 THR A N 1
ATOM 1508 C CA . THR A 1 192 ? 18.328 21.562 -1.485 1.00 88.81 192 THR A CA 1
ATOM 1509 C C . THR A 1 192 ? 17.542 22.614 -2.264 1.00 88.81 192 THR A C 1
ATOM 1511 O O . THR A 1 192 ? 17.967 23.003 -3.351 1.00 88.81 192 THR A O 1
ATOM 1514 N N . MET A 1 193 ? 16.410 23.059 -1.723 1.00 88.44 193 MET A N 1
ATOM 1515 C CA . MET A 1 193 ? 15.603 24.166 -2.245 1.00 88.44 193 MET A CA 1
ATOM 1516 C C . MET A 1 193 ? 15.414 25.220 -1.156 1.00 88.44 193 MET A C 1
ATOM 1518 O O . MET A 1 193 ? 14.998 24.872 -0.051 1.00 88.44 193 MET A O 1
ATOM 1522 N N . ASP A 1 194 ? 15.709 26.479 -1.475 1.00 89.44 194 ASP A N 1
ATOM 1523 C CA . ASP A 1 194 ? 15.491 27.622 -0.585 1.00 89.44 194 ASP A CA 1
ATOM 1524 C C . ASP A 1 194 ? 14.007 27.999 -0.572 1.00 89.44 194 ASP A C 1
ATOM 1526 O O . ASP A 1 194 ? 13.425 28.328 -1.608 1.00 89.44 194 ASP A O 1
ATOM 1530 N N . LEU A 1 195 ? 13.380 27.932 0.601 1.00 89.75 195 LEU A N 1
ATOM 1531 C CA . LEU A 1 195 ? 11.948 28.160 0.749 1.00 89.75 195 LEU A CA 1
ATOM 1532 C C . LEU A 1 195 ? 11.561 29.637 0.682 1.00 89.75 195 LEU A C 1
ATOM 1534 O O . LEU A 1 195 ? 10.405 29.915 0.389 1.00 89.75 195 LEU A O 1
ATOM 1538 N N . SER A 1 196 ? 12.495 30.571 0.877 1.00 83.56 196 SER A N 1
ATOM 1539 C CA . SER A 1 196 ? 12.196 32.011 0.878 1.00 83.56 196 SER A CA 1
ATOM 1540 C C . SER A 1 196 ? 11.742 32.561 -0.480 1.00 83.56 196 SER A C 1
ATOM 1542 O O . SER A 1 196 ? 11.017 33.549 -0.532 1.00 83.56 196 SER A O 1
ATOM 1544 N N . GLU A 1 197 ? 12.111 31.887 -1.569 1.00 79.50 197 GLU A N 1
ATOM 1545 C CA . GLU A 1 197 ? 11.695 32.205 -2.942 1.00 79.50 197 GLU A CA 1
ATOM 1546 C C . GLU A 1 197 ? 10.878 31.057 -3.563 1.00 79.50 197 GLU A C 1
ATOM 1548 O O . GLU A 1 197 ? 10.824 30.895 -4.785 1.00 79.50 197 GLU A O 1
ATOM 1553 N N . THR A 1 198 ? 10.295 30.196 -2.723 1.00 86.25 198 THR A N 1
ATOM 1554 C CA . THR A 1 198 ? 9.556 29.013 -3.167 1.00 86.25 198 THR A CA 1
ATOM 1555 C C . THR A 1 198 ? 8.052 29.262 -3.170 1.00 86.25 198 THR A C 1
ATOM 1557 O O . THR A 1 198 ? 7.495 29.756 -2.191 1.00 86.25 198 THR A O 1
ATOM 1560 N N . THR A 1 199 ? 7.368 28.830 -4.229 1.00 88.25 199 THR A N 1
ATOM 1561 C CA . THR A 1 199 ? 5.913 28.673 -4.253 1.00 88.25 199 THR A CA 1
ATOM 1562 C C . THR A 1 199 ? 5.501 27.216 -4.064 1.00 88.25 199 THR A C 1
ATOM 1564 O O . THR A 1 199 ? 6.179 26.287 -4.513 1.00 88.25 199 THR A O 1
ATOM 1567 N N . VAL A 1 200 ? 4.376 27.011 -3.384 1.00 87.94 200 VAL A N 1
ATOM 1568 C CA . VAL A 1 200 ? 3.770 25.705 -3.136 1.00 87.94 200 VAL A CA 1
ATOM 1569 C C . VAL A 1 200 ? 2.344 25.704 -3.667 1.00 87.94 200 VAL A C 1
ATOM 1571 O O . VAL A 1 200 ? 1.553 26.595 -3.348 1.00 87.94 200 VAL A O 1
ATOM 1574 N N . ARG A 1 201 ? 2.013 24.682 -4.458 1.00 85.19 201 ARG A N 1
ATOM 1575 C CA . ARG A 1 201 ? 0.681 24.476 -5.028 1.00 85.19 201 ARG A CA 1
ATOM 1576 C C . ARG A 1 201 ? 0.189 23.064 -4.738 1.00 85.19 201 ARG A C 1
ATOM 1578 O O . ARG A 1 201 ? 0.869 22.081 -5.045 1.00 85.19 201 ARG A O 1
ATOM 1585 N N . MET A 1 202 ? -0.999 22.981 -4.148 1.00 79.00 202 MET A N 1
ATOM 1586 C CA . MET A 1 202 ? -1.749 21.734 -4.020 1.00 79.00 202 MET A CA 1
ATOM 1587 C C . MET A 1 202 ? -2.316 21.392 -5.400 1.00 79.00 202 MET A C 1
ATOM 1589 O O . MET A 1 202 ? -2.867 22.260 -6.068 1.00 79.00 202 MET A O 1
ATOM 1593 N N . MET A 1 203 ? -2.144 20.156 -5.850 1.00 66.44 203 MET A N 1
ATOM 1594 C CA . MET A 1 203 ? -2.731 19.679 -7.100 1.00 66.44 203 MET A CA 1
ATOM 1595 C C . MET A 1 203 ? -3.964 18.830 -6.761 1.00 66.44 203 MET A C 1
ATOM 1597 O O . MET A 1 203 ? -3.844 17.874 -5.988 1.00 66.44 203 MET A O 1
ATOM 1601 N N . GLU A 1 204 ? -5.130 19.199 -7.299 1.00 51.94 204 GLU A N 1
ATOM 1602 C CA . GLU A 1 204 ? -6.365 18.402 -7.274 1.00 51.94 204 GLU A CA 1
ATOM 1603 C C . GLU A 1 204 ? -6.429 17.564 -8.556 1.00 51.94 204 GLU A C 1
ATOM 1605 O O . GLU A 1 204 ? -7.009 17.971 -9.559 1.00 51.94 204 GLU A O 1
ATOM 1610 N N . ASP A 1 205 ? -5.795 16.394 -8.541 1.00 43.19 205 ASP A N 1
ATOM 1611 C CA . ASP A 1 205 ? -5.840 15.451 -9.658 1.00 43.19 205 ASP A CA 1
ATOM 1612 C C . ASP A 1 205 ? -6.583 14.180 -9.223 1.00 43.19 205 ASP A C 1
ATOM 1614 O O . ASP A 1 205 ? -6.492 13.767 -8.067 1.00 43.19 205 ASP A O 1
ATOM 1618 N N . GLY A 1 206 ? -7.349 13.592 -10.147 1.00 36.84 206 GLY A N 1
ATOM 1619 C CA . GLY A 1 206 ? -8.330 12.526 -9.915 1.00 36.84 206 GLY A CA 1
ATOM 1620 C C . GLY A 1 206 ? -7.920 11.378 -8.975 1.00 36.84 206 GLY A C 1
ATOM 1621 O O . GLY A 1 206 ? -6.761 11.042 -8.797 1.00 36.84 206 GLY A O 1
ATOM 1622 N N . GLU A 1 207 ? -8.949 10.810 -8.354 1.00 37.25 207 GLU A N 1
ATOM 1623 C CA . GLU A 1 207 ? -9.105 9.657 -7.451 1.00 37.25 207 GLU A CA 1
ATOM 1624 C C . GLU A 1 207 ? -8.001 9.122 -6.494 1.00 37.25 207 GLU A C 1
ATOM 1626 O O . GLU A 1 207 ? -8.406 8.711 -5.409 1.00 37.25 207 GLU A O 1
ATOM 1631 N N . HIS A 1 208 ? -6.676 9.138 -6.708 1.00 42.44 208 HIS A N 1
ATOM 1632 C CA . HIS A 1 208 ? -5.729 8.400 -5.819 1.00 42.44 208 HIS A CA 1
ATOM 1633 C C . HIS A 1 208 ? -4.295 8.968 -5.687 1.00 42.44 208 HIS A C 1
ATOM 1635 O O . HIS A 1 208 ? -3.406 8.244 -5.229 1.00 42.44 208 HIS A O 1
ATOM 1641 N N . SER A 1 209 ? -4.012 10.244 -5.985 1.00 51.53 209 SER A N 1
ATOM 1642 C CA . SER A 1 209 ? -2.707 10.826 -5.596 1.00 51.53 209 SER A CA 1
ATOM 1643 C C . SER A 1 209 ? -2.764 12.298 -5.204 1.00 51.53 209 SER A C 1
ATOM 1645 O O . SER A 1 209 ? -3.224 13.132 -5.972 1.00 51.53 209 SER A O 1
ATOM 1647 N N . PHE A 1 210 ? -2.213 12.625 -4.032 1.00 67.06 210 PHE A N 1
ATOM 1648 C CA . PHE A 1 210 ? -2.215 13.976 -3.479 1.00 67.06 210 PHE A CA 1
ATOM 1649 C C . PHE A 1 210 ? -0.868 14.651 -3.752 1.00 67.06 210 PHE A C 1
ATOM 1651 O O . PHE A 1 210 ? 0.112 14.441 -3.032 1.00 67.06 210 PHE A O 1
ATOM 1658 N N . GLY A 1 211 ? -0.787 15.386 -4.862 1.00 75.06 211 GLY A N 1
ATOM 1659 C CA . GLY A 1 211 ? 0.453 15.972 -5.368 1.00 75.06 211 GLY A CA 1
ATOM 1660 C C . GLY A 1 211 ? 0.713 17.385 -4.847 1.00 75.06 211 GLY A C 1
ATOM 1661 O O . GLY A 1 211 ? -0.126 18.268 -4.969 1.00 75.06 211 GLY A O 1
ATOM 1662 N N . LEU A 1 212 ? 1.893 17.632 -4.294 1.00 82.38 212 LEU A N 1
ATOM 1663 C CA . LEU A 1 212 ? 2.324 18.943 -3.827 1.00 82.38 212 LEU A CA 1
ATOM 1664 C C . LEU A 1 212 ? 3.471 19.441 -4.702 1.00 82.38 212 LEU A C 1
ATOM 1666 O O . LEU A 1 212 ? 4.564 18.869 -4.695 1.00 82.38 212 LEU A O 1
ATOM 1670 N N . ARG A 1 213 ? 3.226 20.490 -5.485 1.00 86.44 213 ARG A N 1
ATOM 1671 C CA . ARG A 1 213 ? 4.248 21.099 -6.336 1.00 86.44 213 ARG A CA 1
ATOM 1672 C C . ARG A 1 213 ? 4.980 22.186 -5.564 1.00 86.44 213 ARG A C 1
ATOM 1674 O O . ARG A 1 213 ? 4.345 23.070 -5.007 1.00 86.44 213 ARG A O 1
ATOM 1681 N N . VAL A 1 214 ? 6.305 22.111 -5.557 1.00 88.50 214 VAL A N 1
ATOM 1682 C CA . VAL A 1 214 ? 7.221 23.034 -4.882 1.00 88.50 214 VAL A CA 1
ATOM 1683 C C . VAL A 1 214 ? 8.140 23.630 -5.944 1.00 88.50 214 VAL A C 1
ATOM 1685 O O . VAL A 1 214 ? 8.876 22.888 -6.599 1.00 88.50 214 VAL A O 1
ATOM 1688 N N . SER A 1 215 ? 8.084 24.942 -6.157 1.00 86.50 215 SER A N 1
ATOM 1689 C CA . SER A 1 215 ? 8.762 25.622 -7.268 1.00 86.50 215 SER A CA 1
ATOM 1690 C C . SER A 1 215 ? 9.601 26.797 -6.776 1.00 86.50 215 SER A C 1
ATOM 1692 O O . SER A 1 215 ? 9.109 27.610 -6.015 1.00 86.50 215 SER A O 1
ATOM 1694 N N . SER A 1 216 ? 10.850 26.917 -7.225 1.00 81.62 216 SER A N 1
ATOM 1695 C CA . SER A 1 216 ? 11.759 28.020 -6.877 1.00 81.62 216 SER A CA 1
ATOM 1696 C C . SER A 1 216 ? 12.765 28.255 -8.002 1.00 81.62 216 SER A C 1
ATOM 1698 O O . SER A 1 216 ? 13.290 27.288 -8.550 1.00 81.62 216 SER A O 1
ATOM 1700 N N . ALA A 1 217 ? 13.020 29.513 -8.378 1.00 71.06 217 ALA A N 1
ATOM 1701 C CA . ALA A 1 217 ? 14.070 29.916 -9.329 1.00 71.06 217 ALA A CA 1
ATOM 1702 C C . ALA A 1 217 ? 14.186 29.040 -10.608 1.00 71.06 217 ALA A C 1
ATOM 1704 O O . ALA A 1 217 ? 15.260 28.549 -10.961 1.00 71.06 217 ALA A O 1
ATOM 1705 N N . GLY A 1 218 ? 13.065 28.794 -11.302 1.00 63.72 218 GLY A N 1
ATOM 1706 C CA . GLY A 1 218 ? 13.028 27.995 -12.544 1.00 63.72 218 GLY A CA 1
ATOM 1707 C C . GLY A 1 218 ? 13.144 26.478 -12.341 1.00 63.72 218 GLY A C 1
ATOM 1708 O O . GLY A 1 218 ? 13.208 25.711 -13.302 1.00 63.72 218 GLY A O 1
ATOM 1709 N N . GLN A 1 219 ? 13.148 26.024 -11.092 1.00 70.81 219 GLN A N 1
ATOM 1710 C CA . GLN A 1 219 ? 13.166 24.627 -10.707 1.00 70.81 219 GLN A CA 1
ATOM 1711 C C . GLN A 1 219 ? 11.843 24.231 -10.054 1.00 70.81 219 GLN A C 1
ATOM 1713 O O . GLN A 1 219 ? 11.299 24.977 -9.250 1.00 70.81 219 GLN A O 1
ATOM 1718 N N . SER A 1 220 ? 11.345 23.027 -10.345 1.00 78.62 220 SER A N 1
ATOM 1719 C CA . SER A 1 220 ? 10.201 22.465 -9.623 1.00 78.62 220 SER A CA 1
ATOM 1720 C C . SER A 1 220 ? 10.455 21.031 -9.168 1.00 78.62 220 SER A C 1
ATOM 1722 O O . SER A 1 220 ? 11.264 20.293 -9.748 1.00 78.62 220 SER A O 1
ATOM 1724 N N . VAL A 1 221 ? 9.790 20.671 -8.077 1.00 80.00 221 VAL A N 1
ATOM 1725 C CA . VAL A 1 221 ? 9.682 19.322 -7.533 1.00 80.00 221 VAL A CA 1
ATOM 1726 C C . VAL A 1 221 ? 8.207 19.054 -7.293 1.00 80.00 221 VAL A C 1
ATOM 1728 O O . VAL A 1 221 ? 7.530 19.854 -6.657 1.00 80.00 221 VAL A O 1
ATOM 1731 N N . THR A 1 222 ? 7.711 17.917 -7.767 1.00 81.00 222 THR A N 1
ATOM 1732 C CA . THR A 1 222 ? 6.382 17.434 -7.380 1.00 81.00 222 THR A CA 1
ATOM 1733 C C . THR A 1 222 ? 6.547 16.293 -6.392 1.00 81.00 222 THR A C 1
ATOM 1735 O O . THR A 1 222 ? 7.162 15.276 -6.723 1.00 81.00 222 THR A O 1
ATOM 1738 N N . ILE A 1 223 ? 6.007 16.490 -5.192 1.00 81.31 223 ILE A N 1
ATOM 1739 C CA . ILE A 1 223 ? 5.992 15.544 -4.080 1.00 81.31 223 ILE A CA 1
ATOM 1740 C C . ILE A 1 223 ? 4.622 14.866 -4.064 1.00 81.31 223 ILE A C 1
ATOM 1742 O O . ILE A 1 223 ? 3.612 15.518 -3.828 1.00 81.31 223 ILE A O 1
ATOM 1746 N N . PHE A 1 224 ? 4.568 13.562 -4.302 1.00 75.12 224 PHE A N 1
ATOM 1747 C CA . PHE A 1 224 ? 3.338 12.788 -4.174 1.00 75.12 224 PHE A CA 1
ATOM 1748 C C . PHE A 1 224 ? 3.220 12.209 -2.774 1.00 75.12 224 PHE A C 1
ATOM 1750 O O . PHE A 1 224 ? 4.144 11.563 -2.267 1.00 75.12 224 PHE A O 1
ATOM 1757 N N . LEU A 1 225 ? 2.059 12.446 -2.172 1.00 72.50 225 LEU A N 1
ATOM 1758 C CA . LEU A 1 225 ? 1.758 12.106 -0.794 1.00 72.50 225 LEU A CA 1
ATOM 1759 C C . LEU A 1 225 ? 0.568 11.137 -0.738 1.00 72.50 225 LEU A C 1
ATOM 1761 O O . LEU A 1 225 ? -0.316 11.179 -1.596 1.00 72.50 225 LEU A O 1
ATOM 1765 N N . PRO A 1 226 ? 0.532 10.239 0.262 1.00 60.72 226 PRO A N 1
ATOM 1766 C CA . PRO A 1 226 ? -0.428 9.134 0.303 1.00 60.72 226 PRO A CA 1
ATOM 1767 C C . PRO A 1 226 ? -1.849 9.568 0.699 1.00 60.72 226 PRO A C 1
ATOM 1769 O O . PRO A 1 226 ? -2.782 8.775 0.621 1.00 60.72 226 PRO A O 1
ATOM 1772 N N . SER A 1 227 ? -2.027 10.805 1.176 1.00 66.19 227 SER A N 1
ATOM 1773 C CA . SER A 1 227 ? -3.333 11.353 1.558 1.00 66.19 227 SER A CA 1
ATOM 1774 C C . SER A 1 227 ? -3.380 12.875 1.407 1.00 66.19 227 SER A C 1
ATOM 1776 O O . SER A 1 227 ? -2.354 13.535 1.566 1.00 66.19 227 SER A O 1
ATOM 1778 N N . GLU A 1 228 ? -4.573 13.433 1.207 1.00 70.31 228 GLU A N 1
ATOM 1779 C CA . GLU A 1 228 ? -4.834 14.884 1.196 1.00 70.31 228 GLU A CA 1
ATOM 1780 C C . GLU A 1 228 ? -4.372 15.540 2.490 1.00 70.31 228 GLU A C 1
ATOM 1782 O O . GLU A 1 228 ? -3.790 16.615 2.508 1.00 70.31 228 GLU A O 1
ATOM 1787 N N . LYS A 1 229 ? -4.562 14.829 3.606 1.00 70.88 229 LYS A N 1
ATOM 1788 C CA . LYS A 1 229 ? -4.108 15.269 4.920 1.00 70.88 229 LYS A CA 1
ATOM 1789 C C . LYS A 1 229 ? -2.588 15.402 4.968 1.00 70.88 229 LYS A C 1
ATOM 1791 O O . LYS A 1 229 ? -2.083 16.357 5.546 1.00 70.88 229 LYS A O 1
ATOM 1796 N N . GLN A 1 230 ? -1.859 14.453 4.379 1.00 74.44 230 GLN A N 1
ATOM 1797 C CA . GLN A 1 230 ? -0.407 14.565 4.247 1.00 74.44 230 GLN A CA 1
ATOM 1798 C C . GLN A 1 230 ? -0.052 15.714 3.298 1.00 74.44 230 GLN A C 1
ATOM 1800 O O . GLN A 1 230 ? 0.794 16.521 3.642 1.00 74.44 230 GLN A O 1
ATOM 1805 N N . GLN A 1 231 ? -0.742 15.864 2.172 1.00 81.88 231 GLN A N 1
ATOM 1806 C CA . GLN A 1 231 ? -0.549 16.977 1.235 1.00 81.88 231 GLN A CA 1
ATOM 1807 C C . GLN A 1 231 ? -0.716 18.349 1.892 1.00 81.88 231 GLN A C 1
ATOM 1809 O O . GLN A 1 231 ? 0.201 19.165 1.816 1.00 81.88 231 GLN A O 1
ATOM 1814 N N . SER A 1 232 ? -1.808 18.557 2.631 1.00 79.25 232 SER A N 1
ATOM 1815 C CA . SER A 1 232 ? -2.041 19.769 3.417 1.00 79.25 232 SER A CA 1
ATOM 1816 C C . SER A 1 232 ? -0.958 19.948 4.472 1.00 79.25 232 SER A C 1
ATOM 1818 O O . SER A 1 232 ? -0.354 21.006 4.537 1.00 79.25 232 SER A O 1
ATOM 1820 N N . LYS A 1 233 ? -0.628 18.904 5.241 1.00 83.56 233 LYS A N 1
ATOM 1821 C CA . LYS A 1 233 ? 0.401 18.976 6.288 1.00 83.56 233 LYS A CA 1
ATOM 1822 C C . LYS A 1 233 ? 1.781 19.348 5.738 1.00 83.56 233 LYS A C 1
ATOM 1824 O O . LYS A 1 233 ? 2.485 20.159 6.331 1.00 83.56 233 LYS A O 1
ATOM 1829 N N . TRP A 1 234 ? 2.182 18.745 4.622 1.00 89.38 234 TRP A N 1
ATOM 1830 C CA . TRP A 1 234 ? 3.432 19.070 3.939 1.00 89.38 234 TRP A CA 1
ATOM 1831 C C . TRP A 1 234 ? 3.387 20.486 3.351 1.00 89.38 234 TRP A C 1
ATOM 1833 O O . TRP A 1 234 ? 4.384 21.197 3.439 1.00 89.38 234 TRP A O 1
ATOM 1843 N N . SER A 1 235 ? 2.241 20.921 2.814 1.00 89.06 235 SER A N 1
ATOM 1844 C CA . SER A 1 235 ? 2.042 22.298 2.351 1.00 89.06 235 SER A CA 1
ATOM 1845 C C . SER A 1 235 ? 2.182 23.303 3.490 1.00 89.06 235 SER A C 1
ATOM 1847 O O . SER A 1 235 ? 2.885 24.295 3.328 1.00 89.06 235 SER A O 1
ATOM 1849 N N . ASP A 1 236 ? 1.536 23.048 4.627 1.00 85.94 236 ASP A N 1
ATOM 1850 C CA . ASP A 1 236 ? 1.579 23.899 5.816 1.00 85.94 236 ASP A CA 1
ATOM 1851 C C . ASP A 1 236 ? 3.016 23.996 6.331 1.00 85.94 236 ASP A C 1
ATOM 1853 O O . ASP A 1 236 ? 3.536 25.092 6.489 1.00 85.94 236 ASP A O 1
ATOM 1857 N N . ALA A 1 237 ? 3.712 22.861 6.464 1.00 87.81 237 ALA A N 1
ATOM 1858 C CA . ALA A 1 237 ? 5.100 22.832 6.913 1.00 87.81 237 ALA A CA 1
ATOM 1859 C C . ALA A 1 237 ? 6.050 23.621 5.996 1.00 87.81 237 ALA A C 1
ATOM 1861 O O . ALA A 1 237 ? 6.962 24.284 6.485 1.00 87.81 237 ALA A O 1
ATOM 1862 N N . LEU A 1 238 ? 5.861 23.553 4.673 1.00 91.75 238 LEU A N 1
ATOM 1863 C CA . LEU A 1 238 ? 6.659 24.328 3.717 1.00 91.75 238 LEU A CA 1
ATOM 1864 C C . LEU A 1 238 ? 6.374 25.829 3.825 1.00 91.75 238 LEU A C 1
ATOM 1866 O O . LEU A 1 238 ? 7.307 26.628 3.763 1.00 91.75 238 LEU A O 1
ATOM 1870 N N . VAL A 1 239 ? 5.107 26.207 4.003 1.00 87.56 239 VAL A N 1
ATOM 1871 C CA . VAL A 1 239 ? 4.690 27.606 4.172 1.00 87.56 239 VAL A CA 1
ATOM 1872 C C . VAL A 1 239 ? 5.212 28.172 5.492 1.00 87.56 239 VAL A C 1
ATOM 1874 O O . VAL A 1 239 ? 5.841 29.228 5.495 1.00 87.56 239 VAL A O 1
ATOM 1877 N N . ASP A 1 240 ? 5.060 27.435 6.591 1.00 84.56 240 ASP A N 1
ATOM 1878 C CA . ASP A 1 240 ? 5.571 27.807 7.914 1.00 84.56 240 ASP A CA 1
ATOM 1879 C C . ASP A 1 240 ? 7.104 27.940 7.921 1.00 84.56 240 ASP A C 1
ATOM 1881 O O . ASP A 1 240 ? 7.668 28.751 8.657 1.00 84.56 240 ASP A O 1
ATOM 1885 N N . ALA A 1 241 ? 7.791 27.167 7.076 1.00 86.94 241 ALA A N 1
ATOM 1886 C CA . ALA A 1 241 ? 9.237 27.239 6.887 1.00 86.94 241 ALA A CA 1
ATOM 1887 C C . ALA A 1 241 ? 9.691 28.336 5.898 1.00 86.94 241 ALA A C 1
ATOM 1889 O O . ALA A 1 241 ? 10.898 28.552 5.763 1.00 86.94 241 ALA A O 1
ATOM 1890 N N . GLY A 1 242 ? 8.763 29.051 5.248 1.00 86.56 242 GLY A N 1
ATOM 1891 C CA . GLY A 1 242 ? 9.047 30.262 4.469 1.00 86.56 242 GLY A CA 1
ATOM 1892 C C . GLY A 1 242 ? 8.491 30.318 3.043 1.00 86.56 242 GLY A C 1
ATOM 1893 O O . GLY A 1 242 ? 8.683 31.347 2.405 1.00 86.56 242 GLY A O 1
ATOM 1894 N N . ALA A 1 243 ? 7.824 29.272 2.544 1.00 89.00 243 ALA A N 1
ATOM 1895 C CA . ALA A 1 243 ? 7.281 29.246 1.181 1.00 89.00 243 ALA A CA 1
ATOM 1896 C C . ALA A 1 243 ? 5.932 29.984 1.033 1.00 89.00 243 ALA A C 1
ATOM 1898 O O . ALA A 1 243 ? 5.185 30.172 1.992 1.00 89.00 243 ALA A O 1
ATOM 1899 N N . HIS A 1 244 ? 5.572 30.355 -0.197 1.00 88.50 244 HIS A N 1
ATOM 1900 C CA . HIS A 1 244 ? 4.327 31.061 -0.529 1.00 88.50 244 HIS A CA 1
ATOM 1901 C C . HIS A 1 244 ? 3.302 30.145 -1.219 1.00 88.50 244 HIS A C 1
ATOM 1903 O O . HIS A 1 244 ? 3.670 29.344 -2.070 1.00 88.50 244 HIS A O 1
ATOM 1909 N N . ARG A 1 245 ? 1.998 30.269 -0.923 1.00 84.12 245 ARG A N 1
ATOM 1910 C CA . ARG A 1 245 ? 0.953 29.519 -1.658 1.00 84.12 245 ARG A CA 1
ATOM 1911 C C . ARG A 1 245 ? 0.626 30.169 -3.002 1.00 84.12 245 ARG A C 1
ATOM 1913 O O . ARG A 1 245 ? 0.386 31.374 -3.062 1.00 84.12 245 ARG A O 1
ATOM 1920 N N . GLU A 1 246 ? 0.568 29.365 -4.059 1.00 77.00 246 GLU A N 1
ATOM 1921 C CA . GLU A 1 246 ? 0.104 29.787 -5.388 1.00 77.00 246 GLU A CA 1
ATOM 1922 C C . GLU A 1 246 ? -1.441 29.806 -5.445 1.00 77.00 246 GLU A C 1
ATOM 1924 O O . GLU A 1 246 ? -2.083 28.951 -4.839 1.00 77.00 246 GLU A O 1
ATOM 1929 N N . LYS A 1 247 ? -2.056 30.789 -6.126 1.00 52.47 247 LYS A N 1
ATOM 1930 C CA . LYS A 1 247 ? -3.526 30.886 -6.286 1.00 52.47 247 LYS A CA 1
ATOM 1931 C C . LYS A 1 247 ? -3.997 30.023 -7.464 1.00 52.47 247 LYS A C 1
ATOM 1933 O O . LYS A 1 247 ? -3.378 30.070 -8.524 1.00 52.47 247 LYS A O 1
ATOM 1938 N N . ASP A 1 248 ? -5.102 29.297 -7.301 1.00 44.59 248 ASP A N 1
ATOM 1939 C CA . ASP A 1 248 ? -5.623 28.379 -8.320 1.00 44.59 248 ASP A CA 1
ATOM 1940 C C . ASP A 1 248 ? -6.061 29.092 -9.611 1.00 44.59 248 ASP A C 1
ATOM 1942 O O . ASP A 1 248 ? -6.915 29.979 -9.601 1.00 44.59 248 ASP A O 1
ATOM 1946 N N . GLN A 1 249 ? -5.492 28.665 -10.741 1.00 36.31 249 GLN A N 1
ATOM 1947 C CA . GLN A 1 249 ? -6.080 28.830 -12.072 1.00 36.31 249 GLN A CA 1
ATOM 1948 C C . GLN A 1 249 ? -6.573 27.460 -12.560 1.00 36.31 249 GLN A C 1
ATOM 1950 O O . GLN A 1 249 ? -5.861 26.470 -12.346 1.00 36.31 249 GLN A O 1
ATOM 1955 N N . PRO A 1 250 ? -7.749 27.379 -13.209 1.00 36.78 250 PRO A N 1
ATOM 1956 C CA . PRO A 1 250 ? -8.299 26.114 -13.678 1.00 36.78 250 PRO A CA 1
ATOM 1957 C C . PRO A 1 250 ? -7.456 25.556 -14.836 1.00 36.78 250 PRO A C 1
ATOM 1959 O O . PRO A 1 250 ? -7.321 26.201 -15.873 1.00 36.78 250 PRO A O 1
ATOM 1962 N N . GLU A 1 251 ? -6.891 24.360 -14.655 1.00 35.94 251 GLU A N 1
ATOM 1963 C CA . GLU A 1 251 ? -6.393 23.515 -15.750 1.00 35.94 251 GLU A CA 1
ATOM 1964 C C . GLU A 1 251 ? -7.485 22.501 -16.136 1.00 35.94 251 GLU A C 1
ATOM 1966 O O . GLU A 1 251 ? -8.225 22.010 -15.283 1.00 35.94 251 GLU A O 1
ATOM 1971 N N . ASP A 1 252 ? -7.597 22.185 -17.429 1.00 37.06 252 ASP A N 1
ATOM 1972 C CA . ASP A 1 252 ? -8.656 21.331 -17.976 1.00 37.06 252 ASP A CA 1
ATOM 1973 C C . ASP A 1 252 ? -8.620 19.897 -17.407 1.00 37.06 252 ASP A C 1
ATOM 1975 O O . ASP A 1 252 ? -7.703 19.113 -17.683 1.00 37.06 252 ASP A O 1
ATOM 1979 N N . ALA A 1 253 ? -9.687 19.532 -16.683 1.00 35.31 253 ALA A N 1
ATOM 1980 C CA . ALA A 1 253 ? -9.900 18.268 -15.961 1.00 35.31 253 ALA A CA 1
ATOM 1981 C C . ALA A 1 253 ? -9.790 16.975 -16.806 1.00 35.31 253 ALA A C 1
ATOM 1983 O O . ALA A 1 253 ? -9.718 15.868 -16.272 1.00 35.31 253 ALA A O 1
ATOM 1984 N N . VAL A 1 254 ? -9.776 17.085 -18.137 1.00 31.55 254 VAL A N 1
ATOM 1985 C CA . VAL A 1 254 ? -9.601 15.946 -19.058 1.00 31.55 254 VAL A CA 1
ATOM 1986 C C . VAL A 1 254 ? -8.131 15.512 -19.123 1.00 31.55 254 VAL A C 1
ATOM 1988 O O . VAL A 1 254 ? -7.824 14.321 -19.190 1.00 31.55 254 VAL A O 1
ATOM 1991 N N . THR A 1 255 ? -7.205 16.468 -19.043 1.00 33.16 255 THR A N 1
ATOM 1992 C CA . THR A 1 255 ? -5.758 16.231 -19.156 1.00 33.16 255 THR A CA 1
ATOM 1993 C C . THR A 1 255 ? -5.163 15.656 -17.869 1.00 33.16 255 THR A C 1
ATOM 1995 O O . THR A 1 255 ? -4.226 14.857 -17.932 1.00 33.16 255 THR A O 1
ATOM 1998 N N . SER A 1 256 ? -5.718 16.024 -16.709 1.00 33.03 256 SER A N 1
ATOM 1999 C CA . SER A 1 256 ? -5.343 15.475 -15.400 1.00 33.03 256 SER A CA 1
ATOM 2000 C C . SER A 1 256 ? -5.794 14.024 -15.242 1.00 33.03 256 SER A C 1
ATOM 2002 O O . SER A 1 256 ? -5.000 13.186 -14.818 1.00 33.03 256 SER A O 1
ATOM 2004 N N . ARG A 1 257 ? -7.012 13.685 -15.689 1.00 28.58 257 ARG A N 1
ATOM 2005 C CA . ARG A 1 257 ? -7.549 12.314 -15.649 1.00 28.58 257 ARG A CA 1
ATOM 2006 C C . ARG A 1 257 ? -6.733 11.332 -16.498 1.00 28.58 257 ARG A C 1
ATOM 2008 O O . ARG A 1 257 ? -6.351 10.278 -16.005 1.00 28.58 257 ARG A O 1
ATOM 2015 N N . LEU A 1 258 ? -6.354 11.721 -17.722 1.00 29.59 258 LEU A N 1
ATOM 2016 C CA . LEU A 1 258 ? -5.485 10.912 -18.594 1.00 29.59 258 LEU A CA 1
ATOM 2017 C C . LEU A 1 258 ? -4.075 10.701 -18.012 1.00 29.59 258 LEU A C 1
ATOM 2019 O O . LEU A 1 258 ? -3.507 9.616 -18.140 1.00 29.59 258 LEU A O 1
ATOM 2023 N N . ARG A 1 259 ? -3.495 11.713 -17.349 1.00 31.84 259 ARG A N 1
ATOM 2024 C CA . ARG A 1 259 ? -2.184 11.580 -16.681 1.00 31.84 259 ARG A CA 1
ATOM 2025 C C . ARG A 1 259 ? -2.255 10.706 -15.431 1.00 31.84 259 ARG A C 1
ATOM 2027 O O . ARG A 1 259 ? -1.314 9.964 -15.161 1.00 31.84 259 ARG A O 1
ATOM 2034 N N . TYR A 1 260 ? -3.354 10.790 -14.694 1.00 30.80 260 TYR A N 1
ATOM 2035 C CA . TYR A 1 260 ? -3.585 10.059 -13.458 1.00 30.80 260 TYR A CA 1
ATOM 2036 C C . TYR A 1 260 ? -3.862 8.561 -13.691 1.00 30.80 260 TYR A C 1
ATOM 2038 O O . TYR A 1 260 ? -3.214 7.731 -13.050 1.00 30.80 260 TYR A O 1
ATOM 2046 N N . ASP A 1 261 ? -4.697 8.203 -14.674 1.00 28.55 261 ASP A N 1
ATOM 2047 C CA . ASP A 1 261 ? -4.916 6.798 -15.061 1.00 28.55 261 ASP A CA 1
ATOM 2048 C C . ASP A 1 261 ? -3.609 6.148 -15.540 1.00 28.55 261 ASP A C 1
ATOM 2050 O O . ASP A 1 261 ? -3.307 5.006 -15.198 1.00 28.55 261 ASP A O 1
ATOM 2054 N N . THR A 1 262 ? -2.763 6.914 -16.238 1.00 32.88 262 THR A N 1
ATOM 2055 C CA . THR A 1 262 ? -1.415 6.468 -16.621 1.00 32.88 262 THR A CA 1
ATOM 2056 C C . THR A 1 262 ? -0.525 6.254 -15.385 1.00 32.88 262 THR A C 1
ATOM 2058 O O . THR A 1 262 ? 0.175 5.253 -15.287 1.00 32.88 262 THR A O 1
ATOM 2061 N N . MET A 1 263 ? -0.571 7.144 -14.387 1.00 32.34 263 MET A N 1
ATOM 2062 C CA . MET A 1 263 ? 0.317 7.100 -13.218 1.00 32.34 263 MET A CA 1
ATOM 2063 C C . MET A 1 263 ? -0.053 6.018 -12.182 1.00 32.34 263 MET A C 1
ATOM 2065 O O . MET A 1 263 ? 0.839 5.444 -11.553 1.00 32.34 263 MET A O 1
ATOM 2069 N N . VAL A 1 264 ? -1.341 5.709 -11.998 1.00 33.94 264 VAL A N 1
ATOM 2070 C CA . VAL A 1 264 ? -1.793 4.602 -11.129 1.00 33.94 264 VAL A CA 1
ATOM 2071 C C . VAL A 1 264 ? -1.478 3.248 -11.766 1.00 33.94 264 VAL A C 1
ATOM 2073 O O . VAL A 1 264 ? -0.951 2.362 -11.086 1.00 33.94 264 VAL A O 1
ATOM 2076 N N . MET A 1 265 ? -1.691 3.118 -13.080 1.00 36.31 265 MET A N 1
ATOM 2077 C CA . MET A 1 265 ? -1.268 1.940 -13.845 1.00 36.31 265 MET A CA 1
ATOM 2078 C C . MET A 1 265 ? 0.259 1.765 -13.814 1.00 36.31 265 MET A C 1
ATOM 2080 O O . MET A 1 265 ? 0.749 0.641 -13.719 1.00 36.31 265 MET A O 1
ATOM 2084 N N . ASP A 1 266 ? 1.036 2.853 -13.782 1.00 45.41 266 ASP A N 1
ATOM 2085 C CA . ASP A 1 266 ? 2.503 2.801 -13.715 1.00 45.41 266 ASP A CA 1
ATOM 2086 C C . ASP A 1 266 ? 3.058 2.203 -12.409 1.00 45.41 266 ASP A C 1
ATOM 2088 O O . ASP A 1 266 ? 4.118 1.570 -12.431 1.00 45.41 266 ASP A O 1
ATOM 2092 N N . VAL A 1 267 ? 2.360 2.378 -11.279 1.00 51.69 267 VAL A N 1
ATOM 2093 C CA . VAL A 1 267 ? 2.759 1.832 -9.963 1.00 51.69 267 VAL A CA 1
ATOM 2094 C C . VAL A 1 267 ? 2.323 0.377 -9.799 1.00 51.69 267 VAL A C 1
ATOM 2096 O O . VAL A 1 267 ? 3.052 -0.413 -9.191 1.00 51.69 267 VAL A O 1
ATOM 2099 N N . ALA A 1 268 ? 1.149 0.038 -10.334 1.00 65.25 268 ALA A N 1
ATOM 2100 C CA . ALA A 1 268 ? 0.594 -1.309 -10.307 1.00 65.25 268 ALA A CA 1
ATOM 2101 C C . ALA A 1 268 ? 1.316 -2.252 -11.284 1.00 65.25 268 ALA A C 1
ATOM 2103 O O . ALA A 1 268 ? 1.501 -3.429 -10.994 1.00 65.25 268 ALA A O 1
ATOM 2104 N N . LEU A 1 269 ? 1.776 -1.743 -12.431 1.00 82.88 269 LEU A N 1
ATOM 2105 C CA . LEU A 1 269 ? 2.417 -2.527 -13.489 1.00 82.88 269 LEU A CA 1
ATOM 2106 C C . LEU A 1 269 ? 3.947 -2.382 -13.448 1.00 82.88 269 LEU A C 1
ATOM 2108 O O . LEU A 1 269 ? 4.564 -1.652 -14.239 1.00 82.88 269 LEU A O 1
ATOM 2112 N N . GLN A 1 270 ? 4.575 -3.076 -12.498 1.00 83.38 270 GLN A N 1
ATOM 2113 C CA . GLN A 1 270 ? 6.032 -3.094 -12.316 1.00 83.38 270 GLN A CA 1
ATOM 2114 C C . GLN A 1 270 ? 6.711 -4.055 -13.298 1.00 83.38 270 GLN A C 1
ATOM 2116 O O . GLN A 1 270 ? 6.060 -4.942 -13.823 1.00 83.38 270 GLN A O 1
ATOM 2121 N N . GLY A 1 271 ? 8.023 -3.935 -13.527 1.00 83.25 271 GLY A N 1
ATOM 2122 C CA . GLY A 1 271 ? 8.806 -4.868 -14.359 1.00 83.25 271 GLY A CA 1
ATOM 2123 C C . GLY A 1 271 ? 9.190 -4.337 -15.747 1.00 83.25 271 GLY A C 1
ATOM 2124 O O . GLY A 1 271 ? 8.559 -3.426 -16.292 1.00 83.25 271 GLY A O 1
ATOM 2125 N N . ARG A 1 272 ? 10.251 -4.910 -16.331 1.00 84.25 272 ARG A N 1
ATOM 2126 C CA . ARG A 1 272 ? 10.883 -4.433 -17.575 1.00 84.25 272 ARG A CA 1
ATOM 2127 C C . ARG A 1 272 ? 9.945 -4.398 -18.773 1.00 84.25 272 ARG A C 1
ATOM 2129 O O . ARG A 1 272 ? 10.024 -3.449 -19.547 1.00 84.25 272 ARG A O 1
ATOM 2136 N N . ALA A 1 273 ? 9.069 -5.389 -18.944 1.00 86.75 273 ALA A N 1
ATOM 2137 C CA . ALA A 1 273 ? 8.146 -5.417 -20.082 1.00 86.75 273 ALA A CA 1
ATOM 2138 C C . ALA A 1 273 ? 7.183 -4.211 -20.088 1.00 86.75 273 ALA A C 1
ATOM 2140 O O . ALA A 1 273 ? 6.959 -3.588 -21.131 1.00 86.75 273 ALA A O 1
ATOM 2141 N N . PHE A 1 274 ? 6.660 -3.842 -18.915 1.00 88.00 274 PHE A N 1
ATOM 2142 C CA . PHE A 1 274 ? 5.795 -2.673 -18.749 1.00 88.00 274 PHE A CA 1
ATOM 2143 C C . PHE A 1 274 ? 6.592 -1.368 -18.810 1.00 88.00 274 PHE A C 1
ATOM 2145 O O . PHE A 1 274 ? 6.166 -0.415 -19.456 1.00 88.00 274 PHE A O 1
ATOM 2152 N N . GLU A 1 275 ? 7.796 -1.321 -18.234 1.00 84.94 275 GLU A N 1
ATOM 2153 C CA . GLU A 1 275 ? 8.652 -0.134 -18.330 1.00 84.94 275 GLU A CA 1
ATOM 2154 C C . GLU A 1 275 ? 9.039 0.193 -19.780 1.00 84.94 275 GLU A C 1
ATOM 2156 O O . GLU A 1 275 ? 8.955 1.346 -20.205 1.00 84.94 275 GLU A O 1
ATOM 2161 N N . ARG A 1 276 ? 9.423 -0.820 -20.558 1.00 87.19 276 ARG A N 1
ATOM 2162 C CA . ARG A 1 276 ? 9.763 -0.671 -21.976 1.00 87.19 276 ARG A CA 1
ATOM 2163 C C . ARG A 1 276 ? 8.575 -0.200 -22.800 1.00 87.19 276 ARG A C 1
ATOM 2165 O O . ARG A 1 276 ? 8.735 0.708 -23.612 1.00 87.19 276 ARG A O 1
ATOM 2172 N N . ARG A 1 277 ? 7.378 -0.730 -22.523 1.00 86.19 277 ARG A N 1
ATOM 2173 C CA . ARG A 1 277 ? 6.143 -0.257 -23.155 1.00 86.19 277 ARG A CA 1
ATOM 2174 C C . ARG A 1 277 ? 5.945 1.242 -22.940 1.00 86.19 277 ARG A C 1
ATOM 2176 O O . ARG A 1 277 ? 5.742 1.966 -23.907 1.00 86.19 277 ARG A O 1
ATOM 2183 N N . ARG A 1 278 ? 6.111 1.713 -21.704 1.00 85.50 278 ARG A N 1
ATOM 2184 C CA . ARG A 1 278 ? 5.999 3.140 -21.364 1.00 85.50 278 ARG A CA 1
ATOM 2185 C C . ARG A 1 278 ? 7.045 4.000 -22.055 1.00 85.50 278 ARG A C 1
ATOM 2187 O O . ARG A 1 278 ? 6.785 5.150 -22.391 1.00 85.50 278 ARG A O 1
ATOM 2194 N N . GLN A 1 279 ? 8.255 3.479 -22.242 1.00 86.88 279 GLN A N 1
ATOM 2195 C CA . GLN A 1 279 ? 9.292 4.175 -23.005 1.00 86.88 279 GLN A CA 1
ATOM 2196 C C . GLN A 1 279 ? 8.939 4.240 -24.497 1.00 86.88 279 GLN A C 1
ATOM 2198 O O . GLN A 1 279 ? 9.125 5.288 -25.108 1.00 86.88 279 GLN A O 1
ATOM 2203 N N . PHE A 1 280 ? 8.377 3.168 -25.063 1.00 88.75 280 PHE A N 1
ATOM 2204 C CA . PHE A 1 280 ? 7.890 3.145 -26.443 1.00 88.75 280 PHE A CA 1
ATOM 2205 C C . PHE A 1 280 ? 6.738 4.133 -26.671 1.00 88.75 280 PHE A C 1
ATOM 2207 O O . PHE A 1 280 ? 6.749 4.877 -27.646 1.00 88.75 280 PHE A O 1
ATOM 2214 N N . GLU A 1 281 ? 5.781 4.204 -25.745 1.00 86.75 281 GLU A N 1
ATOM 2215 C CA . GLU A 1 281 ? 4.620 5.103 -25.832 1.00 86.75 281 GLU A CA 1
ATOM 2216 C C . GLU A 1 281 ? 4.991 6.590 -25.743 1.00 86.75 281 GLU A C 1
ATOM 2218 O O . GLU A 1 281 ? 4.242 7.443 -26.211 1.00 86.75 281 GLU A O 1
ATOM 2223 N N . LYS A 1 282 ? 6.171 6.911 -25.198 1.00 87.88 282 LYS A N 1
ATOM 2224 C CA . LYS A 1 282 ? 6.724 8.276 -25.192 1.00 87.88 282 LYS A CA 1
ATOM 2225 C C . LYS A 1 282 ? 7.326 8.693 -26.534 1.00 87.88 282 LYS A C 1
ATOM 2227 O O . LYS A 1 282 ? 7.616 9.876 -26.715 1.00 87.88 282 LYS A O 1
ATOM 2232 N N . LEU A 1 283 ? 7.560 7.758 -27.457 1.00 86.88 283 LEU A N 1
ATOM 2233 C CA . LEU A 1 283 ? 8.016 8.086 -28.807 1.00 86.88 283 LEU A CA 1
ATOM 2234 C C . LEU A 1 283 ? 6.899 8.800 -29.578 1.00 86.88 283 LEU A C 1
ATOM 2236 O O . LEU A 1 283 ? 5.718 8.602 -29.299 1.00 86.88 283 LEU A O 1
ATOM 2240 N N . SER A 1 284 ? 7.257 9.609 -30.578 1.00 91.62 284 SER A N 1
ATOM 2241 C CA . SER A 1 284 ? 6.257 10.265 -31.427 1.00 91.62 284 SER A CA 1
ATOM 2242 C C . SER A 1 284 ? 5.383 9.232 -32.144 1.00 91.62 284 SER A C 1
ATOM 2244 O O . SER A 1 284 ? 5.862 8.161 -32.520 1.00 91.62 284 SER A O 1
ATOM 2246 N N . LEU A 1 285 ? 4.112 9.566 -32.390 1.00 90.12 285 LEU A N 1
ATOM 2247 C CA . LEU A 1 285 ? 3.181 8.672 -33.091 1.00 90.12 285 LEU A CA 1
ATOM 2248 C C . LEU A 1 285 ? 3.734 8.227 -34.457 1.00 90.12 285 LEU A C 1
ATOM 2250 O O . LEU A 1 285 ? 3.622 7.060 -34.819 1.00 90.12 285 LEU A O 1
ATOM 2254 N N . ALA A 1 286 ? 4.417 9.130 -35.169 1.00 89.81 286 ALA A N 1
ATOM 2255 C CA . ALA A 1 286 ? 5.106 8.820 -36.421 1.00 89.81 286 ALA A CA 1
ATOM 2256 C C . ALA A 1 286 ? 6.192 7.744 -36.240 1.00 89.81 286 ALA A C 1
ATOM 2258 O O . ALA A 1 286 ? 6.260 6.799 -37.021 1.00 89.81 286 ALA A O 1
ATOM 2259 N N . LYS A 1 287 ? 7.006 7.842 -35.181 1.00 90.38 287 LYS A N 1
ATOM 2260 C CA . LYS A 1 287 ? 8.047 6.852 -34.878 1.00 90.38 287 LYS A CA 1
ATOM 2261 C C . LYS A 1 287 ? 7.447 5.516 -34.444 1.00 90.38 287 LYS A C 1
ATOM 2263 O O . LYS A 1 287 ? 7.965 4.472 -34.829 1.00 90.38 287 LYS A O 1
ATOM 2268 N N . GLN A 1 288 ? 6.341 5.528 -33.699 1.00 91.81 288 GLN A N 1
ATOM 2269 C CA . GLN A 1 288 ? 5.615 4.305 -33.341 1.00 91.81 288 GLN A CA 1
ATOM 2270 C C . GLN A 1 288 ? 5.061 3.599 -34.589 1.00 91.81 288 GLN A C 1
ATOM 2272 O O . GLN A 1 288 ? 5.299 2.404 -34.760 1.00 91.81 288 GLN A O 1
ATOM 2277 N N . GLN A 1 289 ? 4.412 4.340 -35.495 1.00 92.19 289 GLN A N 1
ATOM 2278 C CA . GLN A 1 289 ? 3.883 3.800 -36.751 1.00 92.19 289 GLN A CA 1
ATOM 2279 C C . GLN A 1 289 ? 4.998 3.250 -37.646 1.00 92.19 289 GLN A C 1
ATOM 2281 O O . GLN A 1 289 ? 4.919 2.122 -38.120 1.00 92.19 289 GLN A O 1
ATOM 2286 N N . GLN A 1 290 ? 6.085 4.001 -37.815 1.00 92.06 290 GLN A N 1
ATOM 2287 C CA . GLN A 1 290 ? 7.226 3.550 -38.607 1.00 92.06 290 GLN A CA 1
ATOM 2288 C C . GLN A 1 290 ? 7.915 2.326 -37.980 1.00 92.06 290 GLN A C 1
ATOM 2290 O O . GLN A 1 290 ? 8.387 1.450 -38.701 1.00 92.06 290 GLN A O 1
ATOM 2295 N N . THR A 1 291 ? 7.929 2.214 -36.646 1.00 93.69 291 THR A N 1
ATOM 2296 C CA . THR A 1 291 ? 8.408 1.003 -35.960 1.00 93.69 291 THR A CA 1
ATOM 2297 C C . THR A 1 291 ? 7.522 -0.204 -36.279 1.00 93.69 291 THR A C 1
ATOM 2299 O O . THR A 1 291 ? 8.056 -1.283 -36.527 1.00 93.69 291 THR A O 1
ATOM 2302 N N . ALA A 1 292 ? 6.196 -0.034 -36.334 1.00 90.38 292 ALA A N 1
ATOM 2303 C CA . ALA A 1 292 ? 5.267 -1.091 -36.746 1.00 90.38 292 ALA A CA 1
ATOM 2304 C C . ALA A 1 292 ? 5.481 -1.509 -38.218 1.00 90.38 292 ALA A C 1
ATOM 2306 O O . ALA A 1 292 ? 5.537 -2.698 -38.528 1.00 90.38 292 ALA A O 1
ATOM 2307 N N . ASP A 1 293 ? 5.723 -0.553 -39.116 1.00 91.00 293 ASP A N 1
ATOM 2308 C CA . ASP A 1 293 ? 6.025 -0.848 -40.523 1.00 91.00 293 ASP A CA 1
ATOM 2309 C C . ASP A 1 293 ? 7.361 -1.601 -40.694 1.00 91.00 293 ASP A C 1
ATOM 2311 O O . ASP A 1 293 ? 7.518 -2.441 -41.589 1.00 91.00 293 ASP A O 1
ATOM 2315 N N . ILE A 1 294 ? 8.358 -1.282 -39.861 1.00 91.31 294 ILE A N 1
ATOM 2316 C CA . ILE A 1 294 ? 9.640 -1.997 -39.816 1.00 91.31 294 ILE A CA 1
ATOM 2317 C C . ILE A 1 294 ? 9.438 -3.401 -39.251 1.00 91.31 294 ILE A C 1
ATOM 2319 O O . ILE A 1 294 ? 9.988 -4.351 -39.807 1.00 91.31 294 ILE A O 1
ATOM 2323 N N . TYR A 1 295 ? 8.636 -3.545 -38.196 1.00 89.50 295 TYR A N 1
ATOM 2324 C CA . TYR A 1 295 ? 8.242 -4.838 -37.641 1.00 89.50 295 TYR A CA 1
ATOM 2325 C C . TYR A 1 295 ? 7.676 -5.759 -38.731 1.00 89.50 295 TYR A C 1
ATOM 2327 O O . TYR A 1 295 ? 8.233 -6.835 -38.964 1.00 89.50 295 TYR A O 1
ATOM 2335 N N . ASP A 1 296 ? 6.666 -5.303 -39.475 1.00 88.94 296 ASP A N 1
ATOM 2336 C CA . ASP A 1 296 ? 6.032 -6.089 -40.540 1.00 88.94 296 ASP A CA 1
ATOM 2337 C C . ASP A 1 296 ? 7.038 -6.514 -41.615 1.00 88.94 296 ASP A C 1
ATOM 2339 O O . ASP A 1 296 ? 7.002 -7.637 -42.129 1.00 88.94 296 ASP A O 1
ATOM 2343 N N . PHE A 1 297 ? 7.965 -5.620 -41.963 1.00 91.50 297 PHE A N 1
ATOM 2344 C CA . PHE A 1 297 ? 9.027 -5.911 -42.919 1.00 91.50 297 PHE A CA 1
ATOM 2345 C C . PHE A 1 297 ? 10.021 -6.959 -42.397 1.00 91.50 297 PHE A C 1
ATOM 2347 O O . PHE A 1 297 ? 10.420 -7.859 -43.143 1.00 91.50 297 PHE A O 1
ATOM 2354 N N . VAL A 1 298 ? 10.430 -6.858 -41.130 1.00 89.94 298 VAL A N 1
ATOM 2355 C CA . VAL A 1 298 ? 11.364 -7.800 -40.499 1.00 89.94 298 VAL A CA 1
ATOM 2356 C C . VAL A 1 298 ? 10.732 -9.187 -40.388 1.00 89.94 298 VAL A C 1
ATOM 2358 O O . VAL A 1 298 ? 11.393 -10.169 -40.728 1.00 89.94 298 VAL A O 1
ATOM 2361 N N . VAL A 1 299 ? 9.458 -9.276 -39.993 1.00 87.00 299 VAL A N 1
ATOM 2362 C CA . VAL A 1 299 ? 8.714 -10.545 -39.930 1.00 87.00 299 VAL A CA 1
ATOM 2363 C C . VAL A 1 299 ? 8.638 -11.200 -41.312 1.00 87.00 299 VAL A C 1
ATOM 2365 O O . VAL A 1 299 ? 9.008 -12.362 -41.461 1.00 87.00 299 VAL A O 1
ATOM 2368 N N . LYS A 1 300 ? 8.273 -10.442 -42.356 1.00 88.81 300 LYS A N 1
ATOM 2369 C CA . LYS A 1 300 ? 8.237 -10.938 -43.749 1.00 88.81 300 LYS A CA 1
ATOM 2370 C C . LYS A 1 300 ? 9.609 -11.327 -44.305 1.00 88.81 300 LYS A C 1
ATOM 2372 O O . LYS A 1 300 ? 9.684 -12.062 -45.284 1.00 88.81 300 LYS A O 1
ATOM 2377 N N . SER A 1 301 ? 10.689 -10.825 -43.709 1.00 87.81 301 SER A N 1
ATOM 2378 C CA . SER A 1 301 ? 12.062 -11.119 -44.131 1.00 87.81 301 SER A CA 1
ATOM 2379 C C . SER A 1 301 ? 12.605 -12.452 -43.598 1.00 87.81 301 SER A C 1
ATOM 2381 O O . SER A 1 301 ? 13.746 -12.779 -43.925 1.00 87.81 301 SER A O 1
ATOM 2383 N N . ASP A 1 302 ? 11.838 -13.185 -42.779 1.00 86.81 302 ASP A N 1
ATOM 2384 C CA . ASP A 1 302 ? 12.180 -14.516 -42.244 1.00 86.81 302 ASP A CA 1
ATOM 2385 C C . ASP A 1 302 ? 13.592 -14.590 -41.618 1.00 86.81 302 ASP A C 1
ATOM 2387 O O . ASP A 1 302 ? 14.419 -15.468 -41.892 1.00 86.81 302 ASP A O 1
ATOM 2391 N N . VAL A 1 303 ? 13.921 -13.579 -40.807 1.00 89.44 303 VAL A N 1
ATOM 2392 C CA . VAL A 1 303 ? 15.258 -13.452 -40.199 1.00 89.44 303 VAL A CA 1
ATOM 2393 C C . VAL A 1 303 ? 15.421 -14.212 -38.887 1.00 89.44 303 VAL A C 1
ATOM 2395 O O . VAL A 1 303 ? 16.554 -14.487 -38.489 1.00 89.44 303 VAL A O 1
ATOM 2398 N N . PHE A 1 304 ? 14.325 -14.549 -38.210 1.00 89.75 304 PHE A N 1
ATOM 2399 C CA . PHE A 1 304 ? 14.366 -15.326 -36.976 1.00 89.75 304 PHE A CA 1
ATOM 2400 C C . PHE A 1 304 ? 14.473 -16.807 -37.307 1.00 89.75 304 PHE A C 1
ATOM 2402 O O . PHE A 1 304 ? 13.552 -17.395 -37.862 1.00 89.75 304 PHE A O 1
ATOM 2409 N N . LYS A 1 305 ? 15.602 -17.425 -36.953 1.00 88.12 305 LYS A N 1
ATOM 2410 C CA . LYS A 1 305 ? 15.872 -18.827 -37.287 1.00 88.12 305 LYS A CA 1
ATOM 2411 C C . LYS A 1 305 ? 16.162 -19.633 -36.035 1.00 88.12 305 LYS A C 1
ATOM 2413 O O . LYS A 1 305 ? 16.797 -19.150 -35.100 1.00 88.12 305 LYS A O 1
ATOM 2418 N N . SER A 1 306 ? 15.693 -20.879 -36.021 1.00 87.50 306 SER A N 1
ATOM 2419 C CA . SER A 1 306 ? 16.048 -21.849 -34.985 1.00 87.50 306 SER A CA 1
ATOM 2420 C C . SER A 1 306 ? 17.534 -22.176 -35.095 1.00 87.50 306 SER A C 1
ATOM 2422 O O . SER A 1 306 ? 17.965 -22.793 -36.069 1.00 87.50 306 SER A O 1
ATOM 2424 N N . GLN A 1 307 ? 18.310 -21.801 -34.084 1.00 84.56 307 GLN A N 1
ATOM 2425 C CA . GLN A 1 307 ? 19.751 -22.024 -34.074 1.00 84.56 307 GLN A CA 1
ATOM 2426 C C . GLN A 1 307 ? 20.266 -22.410 -32.688 1.00 84.56 307 GLN A C 1
ATOM 2428 O O . GLN A 1 307 ? 19.665 -22.101 -31.655 1.00 84.56 307 GLN A O 1
ATOM 2433 N N . ARG A 1 308 ? 21.395 -23.123 -32.674 1.00 77.06 308 ARG A N 1
ATOM 2434 C CA . ARG A 1 308 ? 22.057 -23.550 -31.443 1.00 77.06 308 ARG A CA 1
ATOM 2435 C C . ARG A 1 308 ? 22.854 -22.384 -30.869 1.00 77.06 308 ARG A C 1
ATOM 2437 O O . ARG A 1 308 ? 23.739 -21.850 -31.533 1.00 77.06 308 ARG A O 1
ATOM 2444 N N . VAL A 1 309 ? 22.563 -22.019 -29.626 1.00 70.44 309 VAL A N 1
ATOM 2445 C CA . VAL A 1 309 ? 23.294 -20.982 -28.887 1.00 70.44 309 VAL A CA 1
ATOM 2446 C C . VAL A 1 309 ? 24.161 -21.671 -27.837 1.00 70.44 309 VAL A C 1
ATOM 2448 O O . VAL A 1 309 ? 23.682 -22.573 -27.160 1.00 70.44 309 VAL A O 1
ATOM 2451 N N . TYR A 1 310 ? 25.430 -21.266 -27.711 1.00 64.56 310 TYR A N 1
ATOM 2452 C CA . TYR A 1 310 ? 26.475 -21.990 -26.963 1.00 64.56 310 TYR A CA 1
ATOM 2453 C C . TYR A 1 310 ? 26.093 -22.400 -25.526 1.00 64.56 310 TYR A C 1
ATOM 2455 O O . TYR A 1 310 ? 26.525 -23.447 -25.055 1.00 64.56 310 TYR A O 1
ATOM 2463 N N . TRP A 1 311 ? 25.262 -21.611 -24.844 1.00 60.53 311 TRP A N 1
ATOM 2464 C CA . TRP A 1 311 ? 24.847 -21.850 -23.458 1.00 60.53 311 TRP A CA 1
ATOM 2465 C C . TRP A 1 311 ? 23.468 -22.512 -23.304 1.00 60.53 311 TRP A C 1
ATOM 2467 O O . TRP A 1 311 ? 23.097 -22.875 -22.191 1.00 60.53 311 TRP A O 1
ATOM 2477 N N . SER A 1 312 ? 22.694 -22.680 -24.383 1.00 60.97 312 SER A N 1
ATOM 2478 C CA . SER A 1 312 ? 21.373 -23.315 -24.322 1.00 60.97 312 SER A CA 1
ATOM 2479 C C . SER A 1 312 ? 21.471 -24.789 -24.732 1.00 60.97 312 SER A C 1
ATOM 2481 O O . SER A 1 312 ? 21.994 -25.090 -25.808 1.00 60.97 312 SER A O 1
ATOM 2483 N N . PRO A 1 313 ? 20.916 -25.726 -23.940 1.00 62.50 313 PRO A N 1
ATOM 2484 C CA . PRO A 1 313 ? 20.853 -27.138 -24.318 1.00 62.50 313 PRO A CA 1
ATOM 2485 C C . PRO A 1 313 ? 19.853 -27.401 -25.458 1.00 62.50 313 PRO A C 1
ATOM 2487 O O . PRO A 1 313 ? 19.841 -28.489 -26.025 1.00 62.50 313 PRO A O 1
ATOM 2490 N N . THR A 1 314 ? 19.017 -26.415 -25.799 1.00 72.00 314 THR A N 1
ATOM 2491 C CA . THR A 1 314 ? 17.996 -26.488 -26.854 1.00 72.00 314 THR A CA 1
ATOM 2492 C C . THR A 1 314 ? 18.197 -25.388 -27.892 1.00 72.00 314 THR A C 1
ATOM 2494 O O . THR A 1 314 ? 18.745 -24.323 -27.585 1.00 72.00 314 THR A O 1
ATOM 2497 N N . ASN A 1 315 ? 17.746 -25.635 -29.125 1.00 80.94 315 ASN A N 1
ATOM 2498 C CA . ASN A 1 315 ? 17.718 -24.600 -30.154 1.00 80.94 315 ASN A CA 1
ATOM 2499 C C . ASN A 1 315 ? 16.780 -23.467 -29.737 1.00 80.94 315 ASN A C 1
ATOM 2501 O O . ASN A 1 315 ? 15.724 -23.700 -29.149 1.00 80.94 315 ASN A O 1
ATOM 2505 N N . VAL A 1 316 ? 17.171 -22.240 -30.063 1.00 80.69 316 VAL A N 1
ATOM 2506 C CA . VAL A 1 316 ? 16.379 -21.043 -29.794 1.00 80.69 316 VAL A CA 1
ATOM 2507 C C . VAL A 1 316 ? 16.121 -20.337 -31.115 1.00 80.69 316 VAL A C 1
ATOM 2509 O O . VAL A 1 316 ? 17.031 -20.194 -31.930 1.00 80.69 316 VAL A O 1
ATOM 2512 N N . VAL A 1 317 ? 14.879 -19.909 -31.333 1.00 88.25 317 VAL A N 1
ATOM 2513 C CA . VAL A 1 317 ? 14.530 -19.057 -32.470 1.00 88.25 317 VAL A CA 1
ATOM 2514 C C . VAL A 1 317 ? 15.004 -17.641 -32.167 1.00 88.25 317 VAL A C 1
ATOM 2516 O O . VAL A 1 317 ? 14.466 -16.981 -31.281 1.00 88.25 317 VAL A O 1
ATOM 2519 N N . CYS A 1 318 ? 16.050 -17.190 -32.853 1.00 90.06 318 CYS A N 1
ATOM 2520 C CA . CYS A 1 318 ? 16.626 -15.866 -32.641 1.00 90.06 318 CYS A CA 1
ATOM 2521 C C . CYS A 1 318 ? 17.249 -15.293 -33.921 1.00 90.06 318 CYS A C 1
ATOM 2523 O O . CYS A 1 318 ? 17.393 -15.977 -34.933 1.00 90.06 318 CYS A O 1
ATOM 2525 N N . VAL A 1 319 ? 17.603 -14.012 -33.871 1.00 91.50 319 VAL A N 1
ATOM 2526 C CA . VAL A 1 319 ? 18.311 -13.278 -34.926 1.00 91.50 319 VAL A CA 1
ATOM 2527 C C . VAL A 1 319 ? 19.551 -12.614 -34.328 1.00 91.50 319 VAL A C 1
ATOM 2529 O O . VAL A 1 319 ? 19.534 -12.194 -33.169 1.00 91.50 319 VAL A O 1
ATOM 2532 N N . ARG A 1 320 ? 20.647 -12.547 -35.089 1.00 90.56 320 ARG A N 1
ATOM 2533 C CA . ARG A 1 320 ? 21.847 -11.794 -34.691 1.00 90.56 320 ARG A CA 1
ATOM 2534 C C . ARG A 1 320 ? 21.614 -10.301 -34.941 1.00 90.56 320 ARG A C 1
ATOM 2536 O O . ARG A 1 320 ? 20.988 -9.947 -35.941 1.00 90.56 320 ARG A O 1
ATOM 2543 N N . GLY A 1 321 ? 22.078 -9.439 -34.044 1.00 89.81 321 GLY A N 1
ATOM 2544 C CA . GLY A 1 321 ? 21.755 -8.014 -34.089 1.00 89.81 321 GLY A CA 1
ATOM 2545 C C . GLY A 1 321 ? 22.185 -7.320 -35.379 1.00 89.81 321 GLY A C 1
ATOM 2546 O O . GLY A 1 321 ? 21.392 -6.576 -35.936 1.00 89.81 321 GLY A O 1
ATOM 2547 N N . ASP A 1 322 ? 23.343 -7.652 -35.948 1.00 89.75 322 ASP A N 1
ATOM 2548 C CA . ASP A 1 322 ? 23.804 -7.107 -37.237 1.00 89.75 322 ASP A CA 1
ATOM 2549 C C . ASP A 1 322 ? 22.893 -7.489 -38.427 1.00 89.75 322 ASP A C 1
ATOM 2551 O O . ASP A 1 322 ? 22.784 -6.766 -39.419 1.00 89.75 322 ASP A O 1
ATOM 2555 N N . VAL A 1 323 ? 22.248 -8.660 -38.376 1.00 91.69 323 VAL A N 1
ATOM 2556 C CA . VAL A 1 323 ? 21.282 -9.106 -39.390 1.00 91.69 323 VAL A CA 1
ATOM 2557 C C . VAL A 1 323 ? 20.007 -8.286 -39.254 1.00 91.69 323 VAL A C 1
ATOM 2559 O O . VAL A 1 323 ? 19.487 -7.796 -40.257 1.00 91.69 323 VAL A O 1
ATOM 2562 N N . LEU A 1 324 ? 19.535 -8.103 -38.019 1.00 91.56 324 LEU A N 1
ATOM 2563 C CA . LEU A 1 324 ? 18.361 -7.290 -37.723 1.00 91.56 324 LEU A CA 1
ATOM 2564 C C . LEU A 1 324 ? 18.600 -5.816 -38.098 1.00 91.56 324 LEU A C 1
ATOM 2566 O O . LEU A 1 324 ? 17.794 -5.242 -38.827 1.00 91.56 324 LEU A O 1
ATOM 2570 N N . MET A 1 325 ? 19.752 -5.248 -37.733 1.00 90.81 325 MET A N 1
ATOM 2571 C CA . MET A 1 325 ? 20.175 -3.893 -38.104 1.00 90.81 325 MET A CA 1
ATOM 2572 C C . MET A 1 325 ? 20.213 -3.683 -39.616 1.00 90.81 325 MET A C 1
ATOM 2574 O O . MET A 1 325 ? 19.667 -2.701 -40.115 1.00 90.81 325 MET A O 1
ATOM 2578 N N . ARG A 1 326 ? 20.767 -4.632 -40.383 1.00 89.94 326 ARG A N 1
ATOM 2579 C CA . ARG A 1 326 ? 20.758 -4.548 -41.854 1.00 89.94 326 ARG A CA 1
ATOM 2580 C C . ARG A 1 326 ? 19.349 -4.509 -42.436 1.00 89.94 326 ARG A C 1
ATOM 2582 O O . ARG A 1 326 ? 19.127 -3.804 -43.418 1.00 89.94 326 ARG A O 1
ATOM 2589 N N . LYS A 1 327 ? 18.390 -5.237 -41.855 1.00 91.69 327 LYS A N 1
ATOM 2590 C CA . LYS A 1 327 ? 16.988 -5.193 -42.303 1.00 91.69 327 LYS A CA 1
ATOM 2591 C C . LYS A 1 327 ? 16.305 -3.879 -41.965 1.00 91.69 327 LYS A C 1
ATOM 2593 O O . LYS A 1 327 ? 15.592 -3.349 -42.813 1.00 91.69 327 LYS A O 1
ATOM 2598 N N . ILE A 1 328 ? 16.571 -3.329 -40.787 1.00 90.81 328 ILE A N 1
ATOM 2599 C CA . ILE A 1 328 ? 16.094 -1.997 -40.408 1.00 90.81 328 ILE A CA 1
ATOM 2600 C C . ILE A 1 328 ? 16.645 -0.956 -41.391 1.00 90.81 328 ILE A C 1
ATOM 2602 O O . ILE A 1 328 ? 15.876 -0.215 -41.999 1.00 90.81 328 ILE A O 1
ATOM 2606 N N . PHE A 1 329 ? 17.954 -0.980 -41.654 1.00 88.75 329 PHE A N 1
ATOM 2607 C CA . PHE A 1 329 ? 18.606 -0.077 -42.604 1.00 88.75 329 PHE A CA 1
ATOM 2608 C C . PHE A 1 329 ? 18.052 -0.214 -44.030 1.00 88.75 329 PHE A C 1
ATOM 2610 O O . PHE A 1 329 ? 17.785 0.780 -44.705 1.00 88.75 329 PHE A O 1
ATOM 2617 N N . GLN A 1 330 ? 17.813 -1.447 -44.487 1.00 88.19 330 GLN A N 1
ATOM 2618 C CA . GLN A 1 330 ? 17.188 -1.718 -45.783 1.00 88.19 330 GLN A CA 1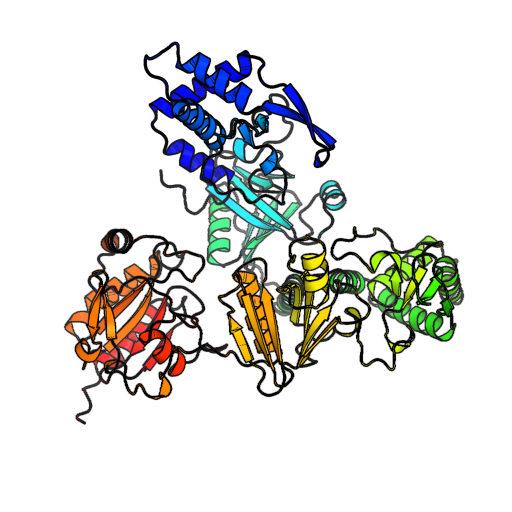
ATOM 2619 C C . GLN A 1 330 ? 15.777 -1.116 -45.867 1.00 88.19 330 GLN A C 1
ATOM 2621 O O . GLN A 1 330 ? 15.397 -0.569 -46.901 1.00 88.19 330 GLN A O 1
ATOM 2626 N N . ARG A 1 331 ? 14.986 -1.202 -44.791 1.00 89.75 331 ARG A N 1
ATOM 2627 C CA . ARG A 1 331 ? 13.623 -0.661 -44.781 1.00 89.75 331 ARG A CA 1
ATOM 2628 C C . ARG A 1 331 ? 13.608 0.865 -44.765 1.00 89.75 331 ARG A C 1
ATOM 2630 O O . ARG A 1 331 ? 12.779 1.450 -45.458 1.00 89.75 331 ARG A O 1
ATOM 2637 N N . LEU A 1 332 ? 14.518 1.478 -44.011 1.00 85.94 332 LEU A N 1
ATOM 2638 C CA . LEU A 1 332 ? 14.646 2.931 -43.883 1.00 85.94 332 LEU A CA 1
ATOM 2639 C C . LEU A 1 332 ? 15.183 3.587 -45.165 1.00 85.94 332 LEU A C 1
ATOM 2641 O O . LEU A 1 332 ? 14.652 4.602 -45.603 1.00 85.94 332 LEU A O 1
ATOM 2645 N N . SER A 1 333 ? 16.177 2.975 -45.815 1.00 78.69 333 SER A N 1
ATOM 2646 C CA . SER A 1 333 ? 16.823 3.540 -47.014 1.00 78.69 333 SER A CA 1
ATOM 2647 C C . SER A 1 333 ? 15.951 3.508 -48.279 1.00 78.69 333 SER A C 1
ATOM 2649 O O . SER A 1 333 ? 16.186 4.277 -49.208 1.00 78.69 333 SER A O 1
ATOM 2651 N N . ASN A 1 334 ? 14.886 2.699 -48.299 1.00 69.06 334 ASN A N 1
ATOM 2652 C CA . ASN A 1 334 ? 13.893 2.688 -49.379 1.00 69.06 334 ASN A CA 1
ATOM 2653 C C . ASN A 1 334 ? 12.979 3.939 -49.401 1.00 69.06 334 ASN A C 1
ATOM 2655 O O . ASN A 1 334 ? 12.140 4.054 -50.293 1.00 69.06 334 ASN A O 1
ATOM 2659 N N . GLY A 1 335 ? 13.128 4.874 -48.451 1.00 58.50 335 GLY A N 1
ATOM 2660 C CA . GLY A 1 335 ? 12.426 6.162 -48.400 1.00 58.50 335 GLY A CA 1
ATOM 2661 C C . GLY A 1 335 ? 13.393 7.352 -48.395 1.00 58.50 335 GLY A C 1
ATOM 2662 O O . GLY A 1 335 ? 13.652 7.920 -47.347 1.00 58.50 335 GLY A O 1
ATOM 2663 N N . LEU A 1 336 ? 13.952 7.699 -49.560 1.00 51.16 336 LEU A N 1
ATOM 2664 C CA . LEU A 1 336 ? 14.644 8.961 -49.911 1.00 51.16 336 LEU A CA 1
ATOM 2665 C C . LEU A 1 336 ? 15.088 9.884 -48.744 1.00 51.16 336 LEU A C 1
ATOM 2667 O O . LEU A 1 336 ? 14.460 10.899 -48.474 1.00 51.16 336 LEU A O 1
ATOM 2671 N N . THR A 1 337 ? 16.204 9.554 -48.087 1.00 50.81 337 THR A N 1
ATOM 2672 C CA . THR A 1 337 ? 17.260 10.448 -47.545 1.00 50.81 337 THR A CA 1
ATOM 2673 C C . THR A 1 337 ? 18.394 9.565 -47.003 1.00 50.81 337 THR A C 1
ATOM 2675 O O . THR A 1 337 ? 18.184 8.382 -46.739 1.00 50.81 337 THR A O 1
ATOM 2678 N N . ALA A 1 338 ? 19.617 10.092 -46.874 1.00 59.00 338 ALA A N 1
ATOM 2679 C CA . ALA A 1 338 ? 20.746 9.345 -46.314 1.00 59.00 338 ALA A CA 1
ATOM 2680 C C . ALA A 1 338 ? 20.444 8.915 -44.863 1.00 59.00 338 ALA A C 1
ATOM 2682 O O . ALA A 1 338 ? 20.516 9.727 -43.943 1.00 59.00 338 ALA A O 1
ATOM 2683 N N . THR A 1 339 ? 20.078 7.647 -44.658 1.00 65.56 339 THR A N 1
ATOM 2684 C CA . THR A 1 339 ? 19.849 7.081 -43.323 1.00 65.56 339 THR A CA 1
ATOM 2685 C C . THR A 1 339 ? 21.184 6.964 -42.590 1.00 65.56 339 THR A C 1
ATOM 2687 O O . THR A 1 339 ? 22.102 6.299 -43.071 1.00 65.56 339 THR A O 1
ATOM 2690 N N . THR A 1 340 ? 21.309 7.608 -41.430 1.00 77.31 340 THR A N 1
ATOM 2691 C CA . THR A 1 340 ? 22.489 7.472 -40.565 1.00 77.31 340 THR A CA 1
ATOM 2692 C C . THR A 1 340 ? 22.390 6.202 -39.716 1.00 77.31 340 THR A C 1
ATOM 2694 O O . THR A 1 340 ? 21.297 5.704 -39.448 1.00 77.31 340 THR A O 1
ATOM 2697 N N . GLN A 1 341 ? 23.535 5.680 -39.268 1.00 79.44 341 GLN A N 1
ATOM 2698 C CA . GLN A 1 341 ? 23.589 4.545 -38.338 1.00 79.44 341 GLN A CA 1
ATOM 2699 C C . GLN A 1 341 ? 22.799 4.837 -37.051 1.00 79.44 341 GLN A C 1
ATOM 2701 O O . GLN A 1 341 ? 21.990 4.016 -36.637 1.00 79.44 341 GLN A O 1
ATOM 2706 N N . GLU A 1 342 ? 22.949 6.043 -36.495 1.00 81.56 342 GLU A N 1
ATOM 2707 C CA . GLU A 1 342 ? 22.222 6.495 -35.299 1.00 81.56 342 GLU A CA 1
ATOM 2708 C C . GLU A 1 342 ? 20.698 6.416 -35.484 1.00 81.56 342 GLU A C 1
ATOM 2710 O O . GLU A 1 342 ? 19.976 5.979 -34.591 1.00 81.56 342 GLU A O 1
ATOM 2715 N N . HIS A 1 343 ? 20.200 6.765 -36.674 1.00 85.12 343 HIS A N 1
ATOM 2716 C CA . HIS A 1 343 ? 18.776 6.676 -36.988 1.00 85.12 343 HIS A CA 1
ATOM 2717 C C . HIS A 1 343 ? 18.287 5.219 -37.056 1.00 85.12 343 HIS A C 1
ATOM 2719 O O . HIS A 1 343 ? 17.158 4.928 -36.672 1.00 85.12 343 HIS A O 1
ATOM 2725 N N . ALA A 1 344 ? 19.119 4.285 -37.526 1.00 85.75 344 ALA A N 1
ATOM 2726 C CA . ALA A 1 344 ? 18.784 2.861 -37.523 1.00 85.75 344 ALA A CA 1
ATOM 2727 C C . ALA A 1 344 ? 18.827 2.261 -36.104 1.00 85.75 344 ALA A C 1
ATOM 2729 O O . ALA A 1 344 ? 17.929 1.493 -35.752 1.00 85.75 344 ALA A O 1
ATOM 2730 N N . ASP A 1 345 ? 19.805 2.658 -35.283 1.00 88.31 345 ASP A N 1
ATOM 2731 C CA . ASP A 1 345 ? 19.924 2.242 -33.879 1.00 88.31 345 ASP A CA 1
ATOM 2732 C C . ASP A 1 345 ? 18.684 2.674 -33.079 1.00 88.31 345 ASP A C 1
ATOM 2734 O O . ASP A 1 345 ? 18.114 1.896 -32.314 1.00 88.31 345 ASP A O 1
ATOM 2738 N N . GLU A 1 346 ? 18.181 3.885 -33.332 1.00 90.19 346 GLU A N 1
ATOM 2739 C CA . GLU A 1 346 ? 16.947 4.393 -32.733 1.00 90.19 346 GLU A CA 1
ATOM 2740 C C . GLU A 1 346 ? 15.714 3.514 -33.011 1.00 90.19 346 GLU A C 1
ATOM 2742 O O . GLU A 1 346 ? 14.849 3.370 -32.140 1.00 90.19 346 GLU A O 1
ATOM 2747 N N . PHE A 1 347 ? 15.598 2.951 -34.218 1.00 92.19 347 PHE A N 1
ATOM 2748 C CA . PHE A 1 347 ? 14.501 2.047 -34.576 1.00 92.19 347 PHE A CA 1
ATOM 2749 C C . PHE A 1 347 ? 14.727 0.624 -34.076 1.00 92.19 347 PHE A C 1
ATOM 2751 O O . PHE A 1 347 ? 13.762 -0.061 -33.738 1.00 92.19 347 PHE A O 1
ATOM 2758 N N . PHE A 1 348 ? 15.980 0.189 -33.967 1.00 93.06 348 PHE A N 1
ATOM 2759 C CA . PHE A 1 348 ? 16.314 -1.058 -33.289 1.00 93.06 348 PHE A CA 1
ATOM 2760 C C . PHE A 1 348 ? 15.889 -1.006 -31.820 1.00 93.06 348 PHE A C 1
ATOM 2762 O O . PHE A 1 348 ? 15.206 -1.909 -31.330 1.00 93.06 348 PHE A O 1
ATOM 2769 N N . ASP A 1 349 ? 16.218 0.085 -31.134 1.00 91.25 349 ASP A N 1
ATOM 2770 C CA . ASP A 1 349 ? 15.797 0.318 -29.759 1.00 91.25 349 ASP A CA 1
ATOM 2771 C C . ASP A 1 349 ? 14.270 0.390 -29.660 1.00 91.25 349 ASP A C 1
ATOM 2773 O O . ASP A 1 349 ? 13.682 -0.271 -28.804 1.00 91.25 349 ASP A O 1
ATOM 2777 N N . ALA A 1 350 ? 13.601 1.109 -30.569 1.00 91.25 350 ALA A N 1
ATOM 2778 C CA . ALA A 1 350 ? 12.140 1.186 -30.597 1.00 91.25 350 ALA A CA 1
ATOM 2779 C C . ALA A 1 350 ? 11.474 -0.193 -30.769 1.00 91.25 350 ALA A C 1
ATOM 2781 O O . ALA A 1 350 ? 10.477 -0.477 -30.099 1.00 91.25 350 ALA A O 1
ATOM 2782 N N . LEU A 1 351 ? 12.043 -1.082 -31.591 1.00 92.31 351 LEU A N 1
ATOM 2783 C CA . LEU A 1 351 ? 11.579 -2.465 -31.722 1.00 92.31 351 LEU A CA 1
ATOM 2784 C C . LEU A 1 351 ? 11.681 -3.222 -30.390 1.00 92.31 351 LEU A C 1
ATOM 2786 O O . LEU A 1 351 ? 10.720 -3.875 -29.977 1.00 92.31 351 LEU A O 1
ATOM 2790 N N . VAL A 1 352 ? 12.795 -3.098 -29.668 1.00 91.00 352 VAL A N 1
ATOM 2791 C CA . VAL A 1 352 ? 12.948 -3.749 -28.356 1.00 91.00 352 VAL A CA 1
ATOM 2792 C C . VAL A 1 352 ? 12.016 -3.138 -27.304 1.00 91.00 352 VAL A C 1
ATOM 2794 O O . VAL A 1 352 ? 11.405 -3.867 -26.519 1.00 91.00 352 VAL A O 1
ATOM 2797 N N . LEU A 1 353 ? 11.835 -1.815 -27.314 1.00 90.62 353 LEU A N 1
ATOM 2798 C CA . LEU A 1 353 ? 10.927 -1.106 -26.408 1.00 90.62 353 LEU A CA 1
ATOM 2799 C C . LEU A 1 353 ? 9.456 -1.479 -26.631 1.00 90.62 353 LEU A C 1
ATOM 2801 O O . LEU A 1 353 ? 8.709 -1.669 -25.669 1.00 90.62 353 LEU A O 1
ATOM 2805 N N . SER A 1 354 ? 9.040 -1.640 -27.891 1.00 89.69 354 SER A N 1
ATOM 2806 C CA . SER A 1 354 ? 7.682 -2.085 -28.236 1.00 89.69 354 SER A CA 1
ATOM 2807 C C . SER A 1 354 ? 7.370 -3.481 -27.677 1.00 89.69 354 SER A C 1
ATOM 2809 O O . SER A 1 354 ? 6.210 -3.820 -27.398 1.00 89.69 354 SER A O 1
ATOM 2811 N N . GLY A 1 355 ? 8.428 -4.257 -27.427 1.00 88.12 355 GLY A N 1
ATOM 2812 C CA . GLY A 1 355 ? 8.351 -5.650 -27.052 1.00 88.12 355 GLY A CA 1
ATOM 2813 C C . GLY A 1 355 ? 8.217 -6.555 -28.255 1.00 88.12 355 GLY A C 1
ATOM 2814 O O . GLY A 1 355 ? 7.545 -7.556 -28.111 1.00 88.12 355 GLY A O 1
ATOM 2815 N N . PHE A 1 356 ? 8.791 -6.219 -29.415 1.00 88.50 356 PHE A N 1
ATOM 2816 C CA . PHE A 1 356 ? 8.868 -7.121 -30.572 1.00 88.50 356 PHE A CA 1
ATOM 2817 C C . PHE A 1 356 ? 9.929 -8.202 -30.375 1.00 88.50 356 PHE A C 1
ATOM 2819 O O . PHE A 1 356 ? 9.702 -9.388 -30.612 1.00 88.50 356 PHE A O 1
ATOM 2826 N N . ALA A 1 357 ? 11.109 -7.770 -29.943 1.00 88.50 357 ALA A N 1
ATOM 2827 C CA . ALA A 1 357 ? 12.237 -8.640 -29.701 1.00 88.50 357 ALA A CA 1
ATOM 2828 C C . ALA A 1 357 ? 12.870 -8.297 -28.358 1.00 88.50 357 ALA A C 1
ATOM 2830 O O . ALA A 1 357 ? 12.901 -7.139 -27.949 1.00 88.50 357 ALA A O 1
ATOM 2831 N N . SER A 1 358 ? 13.390 -9.304 -27.670 1.00 86.88 358 SER A N 1
ATOM 2832 C CA . SER A 1 358 ? 14.128 -9.123 -26.424 1.00 86.88 358 SER A CA 1
ATOM 2833 C C . SER A 1 358 ? 15.565 -9.607 -26.602 1.00 86.88 358 SER A C 1
ATOM 2835 O O . SER A 1 358 ? 15.783 -10.620 -27.273 1.00 86.88 358 SER A O 1
ATOM 2837 N N . PRO A 1 359 ? 16.562 -8.942 -25.997 1.00 86.31 359 PRO A N 1
ATOM 2838 C CA . PRO A 1 359 ? 17.912 -9.479 -25.930 1.00 86.31 359 PRO A CA 1
ATOM 2839 C C . PRO A 1 359 ? 17.898 -10.853 -25.252 1.00 86.31 359 PRO A C 1
ATOM 2841 O O . PRO A 1 359 ? 17.396 -11.013 -24.140 1.00 86.31 359 PRO A O 1
ATOM 2844 N N . LEU A 1 360 ? 18.492 -11.853 -25.899 1.00 78.50 360 LEU A N 1
ATOM 2845 C CA . LEU A 1 360 ? 18.502 -13.233 -25.416 1.00 78.50 360 LEU A CA 1
ATOM 2846 C C . LEU A 1 360 ? 19.244 -13.371 -24.069 1.00 78.50 360 LEU A C 1
ATOM 2848 O O . LEU A 1 360 ? 18.896 -14.223 -23.257 1.00 78.50 360 LEU A O 1
ATOM 2852 N N . ARG A 1 361 ? 20.232 -12.502 -23.809 1.00 71.62 361 ARG A N 1
ATOM 2853 C CA . ARG A 1 361 ? 21.023 -12.467 -22.562 1.00 71.62 361 ARG A CA 1
ATOM 2854 C C . ARG A 1 361 ? 20.222 -12.120 -21.306 1.00 71.62 361 ARG A C 1
ATOM 2856 O O . ARG A 1 361 ? 20.724 -12.302 -20.206 1.00 71.62 361 ARG A O 1
ATOM 2863 N N . GLU A 1 362 ? 19.020 -11.573 -21.451 1.00 67.62 362 GLU A N 1
ATOM 2864 C CA . GLU A 1 362 ? 18.238 -11.114 -20.301 1.00 67.62 362 GLU A CA 1
ATOM 2865 C C . GLU A 1 362 ? 17.468 -12.237 -19.606 1.00 67.62 362 GLU A C 1
ATOM 2867 O O . GLU A 1 362 ? 17.119 -12.065 -18.439 1.00 67.62 362 GLU A O 1
ATOM 2872 N N . ARG A 1 363 ? 17.295 -13.376 -20.293 1.00 61.00 363 ARG A N 1
ATOM 2873 C CA . ARG A 1 363 ? 16.309 -14.436 -20.034 1.00 61.00 363 ARG A CA 1
ATOM 2874 C C . ARG A 1 363 ? 16.255 -14.973 -18.596 1.00 61.00 363 ARG A C 1
ATOM 2876 O O . ARG A 1 363 ? 15.174 -15.351 -18.153 1.00 61.00 363 ARG A O 1
ATOM 2883 N N . ASP A 1 364 ? 17.371 -14.979 -17.866 1.00 52.78 364 ASP A N 1
ATOM 2884 C CA . ASP A 1 364 ? 17.521 -15.837 -16.680 1.00 52.78 364 ASP A CA 1
ATOM 2885 C C . ASP A 1 364 ? 17.617 -15.092 -15.331 1.00 52.78 364 ASP A C 1
ATOM 2887 O O . ASP A 1 364 ? 17.786 -15.731 -14.294 1.00 52.78 364 ASP A O 1
ATOM 2891 N N . ALA A 1 365 ? 17.499 -13.757 -15.289 1.00 55.47 365 ALA A N 1
ATOM 2892 C CA . ALA A 1 365 ? 17.623 -13.011 -14.029 1.00 55.47 365 ALA A CA 1
ATOM 2893 C C . ALA A 1 365 ? 16.476 -12.018 -13.793 1.00 55.47 365 ALA A C 1
ATOM 2895 O O . ALA A 1 365 ? 16.311 -11.058 -14.547 1.00 55.47 365 ALA A O 1
ATOM 2896 N N . ILE A 1 366 ? 15.744 -12.206 -12.683 1.00 51.50 366 ILE A N 1
ATOM 2897 C CA . ILE A 1 366 ? 14.726 -11.269 -12.157 1.00 51.50 366 ILE A CA 1
ATOM 2898 C C . ILE A 1 366 ? 15.340 -9.876 -11.909 1.00 51.50 366 ILE A C 1
ATOM 2900 O O . ILE A 1 366 ? 14.683 -8.869 -12.132 1.00 51.50 366 ILE A O 1
ATOM 2904 N N . ASN A 1 367 ? 16.634 -9.824 -11.567 1.00 51.03 367 ASN A N 1
ATOM 2905 C CA . ASN A 1 367 ? 17.381 -8.597 -11.263 1.00 51.03 367 ASN A CA 1
ATOM 2906 C C . ASN A 1 367 ? 18.453 -8.261 -12.315 1.00 51.03 367 ASN A C 1
ATOM 2908 O O . ASN A 1 367 ? 19.475 -7.657 -11.982 1.00 51.03 367 ASN A O 1
ATOM 2912 N N . ALA A 1 368 ? 18.294 -8.703 -13.570 1.00 56.38 368 ALA A N 1
ATOM 2913 C CA . ALA A 1 368 ? 19.294 -8.395 -14.592 1.00 56.38 368 ALA A CA 1
ATOM 2914 C C . ALA A 1 368 ? 19.455 -6.872 -14.727 1.00 56.38 368 ALA A C 1
ATOM 2916 O O . ALA A 1 368 ? 18.472 -6.129 -14.768 1.00 56.38 368 ALA A O 1
ATOM 2917 N N . LYS A 1 369 ? 20.707 -6.408 -14.795 1.00 54.22 369 LYS A N 1
ATOM 2918 C CA . LYS A 1 369 ? 21.013 -4.983 -14.914 1.00 54.22 369 LYS A CA 1
ATOM 2919 C C . LYS A 1 369 ? 20.333 -4.413 -16.161 1.00 54.22 369 LYS A C 1
ATOM 2921 O O . LYS A 1 369 ? 20.446 -4.979 -17.247 1.00 54.22 369 LYS A O 1
ATOM 2926 N N . LYS A 1 370 ? 19.660 -3.275 -15.990 1.00 56.78 370 LYS A N 1
ATOM 2927 C CA . LYS A 1 370 ? 19.048 -2.505 -17.076 1.00 56.78 370 LYS A CA 1
ATOM 2928 C C . LYS A 1 370 ? 20.092 -2.206 -18.155 1.00 56.78 370 LYS A C 1
ATOM 2930 O O . LYS A 1 370 ? 21.180 -1.721 -17.839 1.00 56.78 370 LYS A O 1
ATOM 2935 N N . LEU A 1 371 ? 19.766 -2.515 -19.405 1.00 57.44 371 LEU A N 1
ATOM 2936 C CA . LEU A 1 371 ? 20.602 -2.177 -20.553 1.00 57.44 371 LEU A CA 1
ATOM 2937 C C . LEU A 1 371 ? 20.331 -0.723 -20.966 1.00 57.44 371 LEU A C 1
ATOM 2939 O O . LEU A 1 371 ? 19.173 -0.319 -21.065 1.00 57.44 371 LEU A O 1
ATOM 2943 N N . GLU A 1 372 ? 21.395 0.055 -21.171 1.00 57.47 372 GLU A N 1
ATOM 2944 C CA . GLU A 1 372 ? 21.335 1.355 -21.848 1.00 57.47 372 GLU A CA 1
ATOM 2945 C C . GLU A 1 372 ? 21.645 1.118 -23.327 1.00 57.47 372 GLU A C 1
ATOM 2947 O O . GLU A 1 372 ? 22.749 0.678 -23.649 1.00 57.47 372 GLU A O 1
ATOM 2952 N N . GLY A 1 373 ? 20.665 1.364 -24.200 1.00 67.44 373 GLY A N 1
ATOM 2953 C CA . GLY A 1 373 ? 20.735 0.979 -25.610 1.00 67.44 373 GLY A CA 1
ATOM 2954 C C . GLY A 1 373 ? 20.552 -0.529 -25.809 1.00 67.44 373 GLY A C 1
ATOM 2955 O O . GLY A 1 373 ? 21.041 -1.359 -25.033 1.00 67.44 373 GLY A O 1
ATOM 2956 N N . PHE A 1 374 ? 19.800 -0.898 -26.840 1.00 79.38 374 PHE A N 1
ATOM 2957 C CA . PHE A 1 374 ? 19.558 -2.291 -27.206 1.00 79.38 374 PHE A CA 1
ATOM 2958 C C . PHE A 1 374 ? 20.260 -2.683 -28.496 1.00 79.38 374 PHE A C 1
ATOM 2960 O O . PHE A 1 374 ? 20.556 -3.867 -28.642 1.00 79.38 374 PHE A O 1
ATOM 2967 N N . ALA A 1 375 ? 20.547 -1.731 -29.386 1.00 78.06 375 ALA A N 1
ATOM 2968 C CA . ALA A 1 375 ? 21.355 -1.958 -30.577 1.00 78.06 375 ALA A CA 1
ATOM 2969 C C . ALA A 1 375 ? 22.690 -2.638 -30.213 1.00 78.06 375 ALA A C 1
ATOM 2971 O O . ALA A 1 375 ? 23.542 -2.084 -29.518 1.00 78.06 375 ALA A O 1
ATOM 2972 N N . ASP A 1 376 ? 22.841 -3.890 -30.644 1.00 82.06 376 ASP A N 1
ATOM 2973 C CA . ASP A 1 376 ? 24.024 -4.714 -30.397 1.00 82.06 376 ASP A CA 1
ATOM 2974 C C . ASP A 1 376 ? 24.217 -5.674 -31.566 1.00 82.06 376 ASP A C 1
ATOM 2976 O O . ASP A 1 376 ? 23.574 -6.721 -31.633 1.00 82.06 376 ASP A O 1
ATOM 2980 N N . ASP A 1 377 ? 25.146 -5.345 -32.461 1.00 81.50 377 ASP A N 1
ATOM 2981 C CA . ASP A 1 377 ? 25.451 -6.133 -33.657 1.00 81.50 377 ASP A CA 1
ATOM 2982 C C . ASP A 1 377 ? 25.812 -7.595 -33.363 1.00 81.50 377 ASP A C 1
ATOM 2984 O O . ASP A 1 377 ? 25.582 -8.485 -34.187 1.00 81.50 377 ASP A O 1
ATOM 2988 N N . LYS A 1 378 ? 26.397 -7.864 -32.192 1.00 82.81 378 LYS A N 1
ATOM 2989 C CA . LYS A 1 378 ? 26.894 -9.194 -31.813 1.00 82.81 378 LYS A CA 1
ATOM 2990 C C . LYS A 1 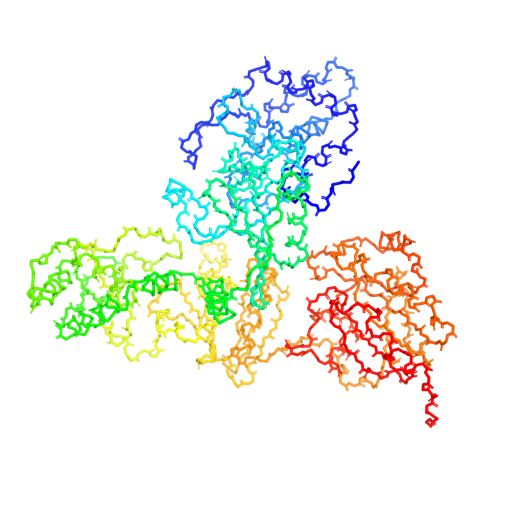378 ? 25.889 -9.967 -30.965 1.00 82.81 378 LYS A C 1
ATOM 2992 O O . LYS A 1 378 ? 26.001 -11.191 -30.863 1.00 82.81 378 LYS A O 1
ATOM 2997 N N . GLY A 1 379 ? 24.930 -9.270 -30.364 1.00 85.31 379 GLY A N 1
ATOM 2998 C CA . GLY A 1 379 ? 23.881 -9.843 -29.535 1.00 85.31 379 GLY A CA 1
ATOM 2999 C C . GLY A 1 379 ? 22.908 -10.718 -30.326 1.00 85.31 379 GLY A C 1
ATOM 3000 O O . GLY A 1 379 ? 22.722 -10.561 -31.533 1.00 85.31 379 GLY A O 1
ATOM 3001 N N . PHE A 1 380 ? 22.258 -11.647 -29.626 1.00 87.81 380 PHE A N 1
ATOM 3002 C CA . PHE A 1 380 ? 21.118 -12.392 -30.160 1.00 87.81 380 PHE A CA 1
ATOM 3003 C C . PHE A 1 380 ? 19.819 -11.839 -29.593 1.00 87.81 380 PHE A C 1
ATOM 3005 O O . PHE A 1 380 ? 19.734 -11.551 -28.398 1.00 87.81 380 PHE A O 1
ATOM 3012 N N . PHE A 1 381 ? 18.803 -11.761 -30.443 1.00 89.88 381 PHE A N 1
ATOM 3013 C CA . PHE A 1 381 ? 17.480 -11.250 -30.112 1.00 89.88 381 PHE A CA 1
ATOM 3014 C C . PHE A 1 381 ? 16.431 -12.308 -30.409 1.00 89.88 381 PHE A C 1
ATOM 3016 O O . PHE A 1 381 ? 16.463 -12.956 -31.455 1.00 89.88 381 PHE A O 1
ATOM 3023 N N . VAL A 1 382 ? 15.520 -12.499 -29.465 1.00 88.50 382 VAL A N 1
ATOM 3024 C CA . VAL A 1 382 ? 14.414 -13.455 -29.553 1.00 88.50 382 VAL A CA 1
ATOM 3025 C C . VAL A 1 382 ? 13.115 -12.707 -29.794 1.00 88.50 382 VAL A C 1
ATOM 3027 O O . VAL A 1 382 ? 12.902 -11.692 -29.128 1.00 88.50 382 VAL A O 1
ATOM 3030 N N . PRO A 1 383 ? 12.240 -13.184 -30.691 1.00 89.75 383 PRO A N 1
ATOM 3031 C CA . PRO A 1 383 ? 10.915 -12.612 -30.803 1.00 89.75 383 PRO A CA 1
ATOM 3032 C C . PRO A 1 383 ? 10.124 -12.937 -29.530 1.00 89.75 383 PRO A C 1
ATOM 3034 O O . PRO A 1 383 ? 10.199 -14.040 -28.980 1.00 89.75 383 PRO A O 1
ATOM 3037 N N . THR A 1 384 ? 9.409 -11.945 -29.020 1.00 86.31 384 THR A N 1
ATOM 3038 C CA . THR A 1 384 ? 8.566 -12.082 -27.820 1.00 86.31 384 THR A CA 1
ATOM 3039 C C . THR A 1 384 ? 7.241 -12.773 -28.134 1.00 86.31 384 THR A C 1
ATOM 3041 O O . THR A 1 384 ? 6.715 -13.482 -27.281 1.00 86.31 384 THR A O 1
ATOM 3044 N N . ASP A 1 385 ? 6.756 -12.596 -29.363 1.00 83.31 385 ASP A N 1
ATOM 3045 C CA . ASP A 1 385 ? 5.558 -13.214 -29.916 1.00 83.31 385 ASP A CA 1
ATOM 3046 C C . ASP A 1 385 ? 5.720 -14.740 -29.978 1.00 83.31 385 ASP A C 1
ATOM 3048 O O . ASP A 1 385 ? 6.670 -15.270 -30.575 1.00 83.31 385 ASP A O 1
ATOM 3052 N N . SER A 1 386 ? 4.784 -15.445 -29.341 1.00 76.44 386 SER A N 1
ATOM 3053 C CA . SER A 1 386 ? 4.754 -16.906 -29.275 1.00 76.44 386 SER A CA 1
ATOM 3054 C C . SER A 1 386 ? 4.626 -17.577 -30.647 1.00 76.44 386 SER A C 1
ATOM 3056 O O . SER A 1 386 ? 5.127 -18.691 -30.837 1.00 76.44 386 SER A O 1
ATOM 3058 N N . GLN A 1 387 ? 4.027 -16.903 -31.633 1.00 76.81 387 GLN A N 1
ATOM 3059 C CA . GLN A 1 387 ? 3.913 -17.410 -33.000 1.00 76.81 387 GLN A CA 1
ATOM 3060 C C . GLN A 1 387 ? 5.259 -17.404 -33.725 1.00 76.81 387 GLN A C 1
ATOM 3062 O O . GLN A 1 387 ? 5.577 -18.341 -34.457 1.00 76.81 387 GLN A O 1
ATOM 3067 N N . LEU A 1 388 ? 6.082 -16.385 -33.475 1.00 77.12 388 LEU A N 1
ATOM 3068 C CA . LEU A 1 388 ? 7.372 -16.197 -34.142 1.00 77.12 388 LEU A CA 1
ATOM 3069 C C . LEU A 1 388 ? 8.521 -16.937 -33.454 1.00 77.12 388 LEU A C 1
ATOM 3071 O O . LEU A 1 388 ? 9.512 -17.261 -34.100 1.00 77.12 388 LEU A O 1
ATOM 3075 N N . ASN A 1 389 ? 8.420 -17.225 -32.154 1.00 69.19 389 ASN A N 1
ATOM 3076 C CA . ASN A 1 389 ? 9.486 -17.903 -31.405 1.00 69.19 389 ASN A CA 1
ATOM 3077 C C . ASN A 1 389 ? 9.391 -19.442 -31.416 1.00 69.19 389 ASN A C 1
ATOM 3079 O O . ASN A 1 389 ? 10.118 -20.113 -30.677 1.00 69.19 389 ASN A O 1
ATOM 3083 N N . GLY A 1 390 ? 8.523 -20.003 -32.267 1.00 65.56 390 GLY A N 1
ATOM 3084 C CA . GLY A 1 390 ? 8.338 -21.447 -32.431 1.00 65.56 390 GLY A CA 1
ATOM 3085 C C . GLY A 1 390 ? 7.489 -22.104 -31.337 1.00 65.56 390 GLY A C 1
ATOM 3086 O O . GLY A 1 390 ? 7.555 -23.323 -31.179 1.00 65.56 390 GLY A O 1
ATOM 3087 N N . ARG A 1 391 ? 6.709 -21.327 -30.569 1.00 62.66 391 ARG A N 1
ATOM 3088 C CA . ARG A 1 391 ? 5.894 -21.813 -29.436 1.00 62.66 391 ARG A CA 1
ATOM 3089 C C . ARG A 1 391 ? 4.383 -21.702 -29.645 1.00 62.66 391 ARG A C 1
ATOM 3091 O O . ARG A 1 391 ? 3.634 -21.955 -28.705 1.00 62.66 391 ARG A O 1
ATOM 3098 N N . ALA A 1 392 ? 3.932 -21.420 -30.867 1.00 60.12 392 ALA A N 1
ATOM 3099 C CA . ALA A 1 392 ? 2.517 -21.269 -31.226 1.00 60.12 392 ALA A CA 1
ATOM 3100 C C . ALA A 1 392 ? 1.613 -22.411 -30.709 1.00 60.12 392 ALA A C 1
ATOM 3102 O O . ALA A 1 392 ? 0.463 -22.189 -30.347 1.00 60.12 392 ALA A O 1
ATOM 3103 N N . ASN A 1 393 ? 2.153 -23.632 -30.620 1.00 55.00 393 ASN A N 1
ATOM 3104 C CA . ASN A 1 393 ? 1.403 -24.839 -30.266 1.00 55.00 393 ASN A CA 1
ATOM 3105 C C . ASN A 1 393 ? 1.402 -25.180 -28.761 1.00 55.00 393 ASN A C 1
ATOM 3107 O O . ASN A 1 393 ? 0.860 -26.215 -28.383 1.00 55.00 393 ASN A O 1
ATOM 3111 N N . LEU A 1 394 ? 2.020 -24.368 -27.892 1.00 59.19 394 LEU A N 1
ATOM 3112 C CA . LEU A 1 394 ? 2.233 -24.719 -26.476 1.00 59.19 394 LEU A CA 1
ATOM 3113 C C . LEU A 1 394 ? 1.203 -24.121 -25.498 1.00 59.19 394 LEU A C 1
ATOM 3115 O O . LEU A 1 394 ? 1.322 -24.349 -24.297 1.00 59.19 394 LEU A O 1
ATOM 3119 N N . ASN A 1 395 ? 0.189 -23.381 -25.973 1.00 68.12 395 ASN A N 1
ATOM 3120 C CA . ASN A 1 395 ? -0.747 -22.627 -25.114 1.00 68.12 395 ASN A CA 1
ATOM 3121 C C . ASN A 1 395 ? -0.005 -21.761 -24.069 1.00 68.12 395 ASN A C 1
ATOM 3123 O O . ASN A 1 395 ? -0.398 -21.668 -22.905 1.00 68.12 395 ASN A O 1
ATOM 3127 N N . THR A 1 396 ? 1.118 -21.168 -24.482 1.00 75.69 396 THR A N 1
ATOM 3128 C CA . THR A 1 396 ? 1.967 -20.299 -23.660 1.00 75.69 396 THR A CA 1
ATOM 3129 C C . THR A 1 396 ? 1.820 -18.854 -24.103 1.00 75.69 396 THR A C 1
ATOM 3131 O O . THR A 1 396 ? 1.608 -18.601 -25.281 1.00 75.69 396 THR A O 1
ATOM 3134 N N . ALA A 1 397 ? 2.020 -17.919 -23.181 1.00 85.38 397 ALA A N 1
ATOM 3135 C CA . ALA A 1 397 ? 2.151 -16.501 -23.490 1.00 85.38 397 ALA A CA 1
ATOM 3136 C C . ALA A 1 397 ? 3.350 -15.929 -22.731 1.00 85.38 397 ALA A C 1
ATOM 3138 O O . ALA A 1 397 ? 3.622 -16.336 -21.597 1.00 85.38 397 ALA A O 1
ATOM 3139 N N . SER A 1 398 ? 4.061 -15.004 -23.357 1.00 88.94 398 SER A N 1
ATOM 3140 C CA . SER A 1 398 ? 5.091 -14.180 -22.740 1.00 88.94 398 SER A CA 1
ATOM 3141 C C . SER A 1 398 ? 4.479 -13.102 -21.844 1.00 88.94 398 SER A C 1
ATOM 3143 O O . SER A 1 398 ? 3.296 -12.773 -21.952 1.00 88.94 398 SER A O 1
ATOM 3145 N N . VAL A 1 399 ? 5.304 -12.490 -20.986 1.00 89.44 399 VAL A N 1
ATOM 3146 C CA . VAL A 1 399 ? 4.891 -11.302 -20.212 1.00 89.44 399 VAL A CA 1
ATOM 3147 C C . VAL A 1 399 ? 4.384 -10.201 -21.149 1.00 89.44 399 VAL A C 1
ATOM 3149 O O . VAL A 1 399 ? 3.436 -9.499 -20.821 1.00 89.44 399 VAL A O 1
ATOM 3152 N N . TRP A 1 400 ? 4.987 -10.084 -22.336 1.00 89.88 400 TRP A N 1
ATOM 3153 C CA . TRP A 1 400 ? 4.666 -9.084 -23.352 1.00 89.88 400 TRP A CA 1
ATOM 3154 C C . TRP A 1 400 ? 3.270 -9.256 -23.960 1.00 89.88 400 TRP A C 1
ATOM 3156 O O . TRP A 1 400 ? 2.605 -8.254 -24.232 1.00 89.88 400 TRP A O 1
ATOM 3166 N N . GLU A 1 401 ? 2.827 -10.501 -24.136 1.00 88.75 401 GLU A N 1
ATOM 3167 C CA . GLU A 1 401 ? 1.516 -10.853 -24.697 1.00 88.75 401 GLU A CA 1
ATOM 3168 C C . GLU A 1 401 ? 0.377 -10.686 -23.680 1.00 88.75 401 GLU A C 1
ATOM 3170 O O . GLU A 1 401 ? -0.759 -10.440 -24.072 1.00 88.75 401 GLU A O 1
ATOM 3175 N N . VAL A 1 402 ? 0.663 -10.755 -22.374 1.00 90.31 402 VAL A N 1
ATOM 3176 C CA . VAL A 1 402 ? -0.349 -10.574 -21.310 1.00 90.31 402 VAL A CA 1
ATOM 3177 C C . VAL A 1 402 ? -0.405 -9.153 -20.741 1.00 90.31 402 VAL A C 1
ATOM 3179 O O . VAL A 1 402 ? -1.044 -8.935 -19.712 1.00 90.31 402 VAL A O 1
ATOM 3182 N N . ARG A 1 403 ? 0.271 -8.185 -21.376 1.00 89.06 403 ARG A N 1
ATOM 3183 C CA . ARG A 1 403 ? 0.259 -6.775 -20.941 1.00 89.06 403 ARG A CA 1
ATOM 3184 C C . ARG A 1 403 ? -1.101 -6.120 -21.135 1.00 89.06 403 ARG A C 1
ATOM 3186 O O . ARG A 1 403 ? -1.509 -5.315 -20.306 1.00 89.06 403 ARG A O 1
ATOM 3193 N N . ASP A 1 404 ? -1.770 -6.433 -22.241 1.00 84.12 404 ASP A N 1
ATOM 3194 C CA . ASP A 1 404 ? -3.065 -5.841 -22.556 1.00 84.12 404 ASP A CA 1
ATOM 3195 C C . ASP A 1 404 ? -4.127 -6.350 -21.571 1.00 84.12 404 ASP A C 1
ATOM 3197 O O . ASP A 1 404 ? -4.332 -7.557 -21.437 1.00 84.12 404 ASP A O 1
ATOM 3201 N N . GLY A 1 405 ? -4.761 -5.432 -20.839 1.00 79.19 405 GLY A N 1
ATOM 3202 C CA . GLY A 1 405 ? -5.676 -5.748 -19.739 1.00 79.19 405 GLY A CA 1
ATOM 3203 C C . GLY A 1 405 ? -5.012 -6.134 -18.413 1.00 79.19 405 GLY A C 1
ATOM 3204 O O . GLY A 1 405 ? -5.714 -6.565 -17.497 1.00 79.19 405 GLY A O 1
ATOM 3205 N N . ALA A 1 406 ? -3.687 -6.013 -18.278 1.00 87.12 406 ALA A N 1
ATOM 3206 C CA . ALA A 1 406 ? -3.024 -6.182 -16.989 1.00 87.12 406 ALA A CA 1
ATOM 3207 C C . ALA A 1 406 ? -3.423 -5.050 -16.030 1.00 87.12 406 ALA A C 1
ATOM 3209 O O . ALA A 1 406 ? -3.344 -3.878 -16.388 1.00 87.12 406 ALA A O 1
ATOM 3210 N N . VAL A 1 407 ? -3.806 -5.408 -14.804 1.00 80.56 407 VAL A N 1
ATOM 3211 C CA . VAL A 1 407 ? -4.216 -4.457 -13.751 1.00 80.56 407 VAL A CA 1
ATOM 3212 C C . VAL A 1 407 ? -3.256 -4.437 -12.563 1.00 80.56 407 VAL A C 1
ATOM 3214 O O . VAL A 1 407 ? -3.265 -3.494 -11.783 1.00 80.56 407 VAL A O 1
ATOM 3217 N N . GLN A 1 408 ? -2.410 -5.462 -12.432 1.00 87.88 408 GLN A N 1
ATOM 3218 C CA . GLN A 1 408 ? -1.359 -5.541 -11.420 1.00 87.88 408 GLN A CA 1
ATOM 3219 C C . GLN A 1 408 ? -0.249 -6.465 -11.910 1.00 87.88 408 GLN A C 1
ATOM 3221 O O . GLN A 1 408 ? -0.525 -7.550 -12.423 1.00 87.88 408 GLN A O 1
ATOM 3226 N N . ALA A 1 409 ? 1.005 -6.063 -11.735 1.00 92.19 409 ALA A N 1
ATOM 3227 C CA . ALA A 1 409 ? 2.162 -6.866 -12.086 1.00 92.19 409 ALA A CA 1
ATOM 3228 C C . ALA A 1 409 ? 3.358 -6.566 -11.176 1.00 92.19 409 ALA A C 1
ATOM 3230 O O . ALA A 1 409 ? 3.672 -5.410 -10.900 1.00 92.19 409 ALA A O 1
ATOM 3231 N N . GLY A 1 410 ? 4.059 -7.602 -10.726 1.00 90.44 410 GLY A N 1
ATOM 3232 C CA . GLY A 1 410 ? 5.184 -7.429 -9.810 1.00 90.44 410 GLY A CA 1
ATOM 3233 C C . GLY A 1 410 ? 5.764 -8.736 -9.293 1.00 90.44 410 GLY A C 1
ATOM 3234 O O . GLY A 1 410 ? 5.243 -9.823 -9.552 1.00 90.44 410 GLY A O 1
ATOM 3235 N N . THR A 1 411 ? 6.867 -8.623 -8.559 1.00 89.38 411 THR A N 1
ATOM 3236 C CA . THR A 1 411 ? 7.515 -9.771 -7.922 1.00 89.38 411 THR A CA 1
ATOM 3237 C C . THR A 1 411 ? 6.698 -10.233 -6.719 1.00 89.38 411 THR A C 1
ATOM 3239 O O . THR A 1 411 ? 6.294 -9.432 -5.880 1.00 89.38 411 THR A O 1
ATOM 3242 N N . VAL A 1 412 ? 6.474 -11.540 -6.632 1.00 89.31 412 VAL A N 1
ATOM 3243 C CA . VAL A 1 412 ? 5.790 -12.203 -5.521 1.00 89.31 412 VAL A CA 1
ATOM 3244 C C . VAL A 1 412 ? 6.586 -13.426 -5.083 1.00 89.31 412 VAL A C 1
ATOM 3246 O O . VAL A 1 412 ? 7.340 -14.017 -5.863 1.00 89.31 412 VAL A O 1
ATOM 3249 N N . VAL A 1 413 ? 6.410 -13.835 -3.834 1.00 87.06 413 VAL A N 1
ATOM 3250 C CA . VAL A 1 413 ? 7.148 -14.955 -3.247 1.00 87.06 413 VAL A CA 1
ATOM 3251 C C . VAL A 1 413 ? 6.205 -16.138 -3.070 1.00 87.06 413 VAL A C 1
ATOM 3253 O O . VAL A 1 413 ? 5.202 -16.042 -2.369 1.00 87.06 413 VAL A O 1
ATOM 3256 N N . LYS A 1 414 ? 6.497 -17.269 -3.722 1.00 83.69 414 LYS A N 1
ATOM 3257 C CA . LYS A 1 414 ? 5.711 -18.501 -3.563 1.00 83.69 414 LYS A CA 1
ATOM 3258 C C . LYS A 1 414 ? 6.408 -19.436 -2.570 1.00 83.69 414 LYS A C 1
ATOM 3260 O O . LYS A 1 414 ? 7.602 -19.702 -2.746 1.00 83.69 414 LYS A O 1
ATOM 3265 N N . PRO A 1 415 ? 5.677 -20.000 -1.588 1.00 72.50 415 PRO A N 1
ATOM 3266 C CA . PRO A 1 415 ? 6.236 -20.994 -0.687 1.00 72.50 415 PRO A CA 1
ATOM 3267 C C . PRO A 1 415 ? 6.677 -22.218 -1.491 1.00 72.50 415 PRO A C 1
ATOM 3269 O O . PRO A 1 415 ? 5.966 -22.692 -2.388 1.00 72.50 415 PRO A O 1
ATOM 3272 N N . ALA A 1 416 ? 7.865 -22.728 -1.182 1.00 60.34 416 ALA A N 1
ATOM 3273 C CA . ALA A 1 416 ? 8.477 -23.831 -1.908 1.00 60.34 416 ALA A CA 1
ATOM 3274 C C . ALA A 1 416 ? 7.627 -25.116 -1.808 1.00 60.34 416 ALA A C 1
ATOM 3276 O O . ALA A 1 416 ? 7.685 -25.844 -0.821 1.00 60.34 416 ALA A O 1
ATOM 3277 N N . LYS A 1 417 ? 6.834 -25.417 -2.846 1.00 56.09 417 LYS A N 1
ATOM 3278 C CA . LYS A 1 417 ? 6.003 -26.638 -2.924 1.00 56.09 417 LYS A CA 1
ATOM 3279 C C . LYS A 1 417 ? 6.435 -27.649 -4.001 1.00 56.09 417 LYS A C 1
ATOM 3281 O O . LYS A 1 417 ? 5.749 -28.647 -4.187 1.00 56.09 417 LYS A O 1
ATOM 3286 N N . SER A 1 418 ? 7.538 -27.436 -4.726 1.00 47.56 418 SER A N 1
ATOM 3287 C CA . SER A 1 418 ? 7.919 -28.297 -5.864 1.00 47.56 418 SER A CA 1
ATOM 3288 C C . SER A 1 418 ? 8.954 -29.380 -5.518 1.00 47.56 418 SER A C 1
ATOM 3290 O O . SER A 1 418 ? 9.768 -29.236 -4.606 1.00 47.56 418 SER A O 1
ATOM 3292 N N . TYR A 1 419 ? 8.973 -30.459 -6.310 1.00 40.38 419 TYR A N 1
ATOM 3293 C CA . TYR A 1 419 ? 9.946 -31.563 -6.246 1.00 40.38 419 TYR A CA 1
ATOM 3294 C C . TYR A 1 419 ? 11.420 -31.089 -6.263 1.00 40.38 419 TYR A C 1
ATOM 3296 O O . TYR A 1 419 ? 12.290 -31.721 -5.666 1.00 40.38 419 TYR A O 1
ATOM 3304 N N . ALA A 1 420 ? 11.712 -29.925 -6.857 1.00 41.34 420 ALA A N 1
ATOM 3305 C CA . ALA A 1 420 ? 13.040 -29.306 -6.837 1.00 41.34 420 ALA A CA 1
ATOM 3306 C C . ALA A 1 420 ? 13.476 -28.842 -5.430 1.00 41.34 420 ALA A C 1
ATOM 3308 O O . ALA A 1 420 ? 14.659 -28.914 -5.094 1.00 41.34 420 ALA A O 1
ATOM 3309 N N . ALA A 1 421 ? 12.533 -28.423 -4.579 1.00 45.97 421 ALA A N 1
ATOM 3310 C CA . ALA A 1 421 ? 12.798 -28.106 -3.176 1.00 45.97 421 ALA A CA 1
ATOM 3311 C C . ALA A 1 421 ? 13.074 -29.376 -2.352 1.00 45.97 421 ALA A C 1
ATOM 3313 O O . ALA A 1 421 ? 13.941 -29.367 -1.480 1.00 45.97 421 ALA A O 1
ATOM 3314 N N . TYR A 1 422 ? 12.415 -30.496 -2.681 1.00 39.94 422 TYR A N 1
ATOM 3315 C CA . TYR A 1 422 ? 12.715 -31.811 -2.101 1.00 39.94 422 TYR A CA 1
ATOM 3316 C C . TYR A 1 422 ? 14.124 -32.298 -2.488 1.00 39.94 422 TYR A C 1
ATOM 3318 O O . TYR A 1 422 ? 14.877 -32.754 -1.627 1.00 39.94 422 TYR A O 1
ATOM 3326 N N . ALA A 1 423 ? 14.524 -32.133 -3.754 1.00 41.41 423 ALA A N 1
ATOM 3327 C CA . ALA A 1 423 ? 15.868 -32.475 -4.225 1.00 41.41 423 ALA A CA 1
ATOM 3328 C C . ALA A 1 423 ? 16.962 -31.622 -3.552 1.00 41.41 423 ALA A C 1
ATOM 3330 O O . ALA A 1 423 ? 17.967 -32.164 -3.094 1.00 41.41 423 ALA A O 1
ATOM 3331 N N . LYS A 1 424 ? 16.737 -30.307 -3.403 1.00 44.84 424 LYS A N 1
ATOM 3332 C CA . LYS A 1 424 ? 17.643 -29.394 -2.681 1.00 44.84 424 LYS A CA 1
ATOM 3333 C C . LYS A 1 424 ? 17.741 -29.718 -1.186 1.00 44.84 424 LYS A C 1
ATOM 3335 O O . LYS A 1 424 ? 18.847 -29.732 -0.653 1.00 44.84 424 LYS A O 1
ATOM 3340 N N . LYS A 1 425 ? 16.626 -30.090 -0.544 1.00 42.56 425 LYS A N 1
ATOM 3341 C CA . LYS A 1 425 ? 16.591 -30.561 0.852 1.00 42.56 425 LYS A CA 1
ATOM 3342 C C . LYS A 1 425 ? 17.381 -31.861 1.044 1.00 42.56 425 LYS A C 1
ATOM 3344 O O . LYS A 1 425 ? 18.096 -32.002 2.030 1.00 42.56 425 LYS A O 1
ATOM 3349 N N . ARG A 1 426 ? 17.312 -32.789 0.081 1.00 45.12 426 ARG A N 1
ATOM 3350 C CA . ARG A 1 426 ? 18.099 -34.038 0.076 1.00 45.12 426 ARG A CA 1
ATOM 3351 C C . ARG A 1 426 ? 19.602 -33.799 -0.151 1.00 45.12 426 ARG A C 1
ATOM 3353 O O . ARG A 1 426 ? 20.405 -34.634 0.245 1.00 45.12 426 ARG A O 1
ATOM 3360 N N . MET A 1 427 ? 19.968 -32.657 -0.738 1.00 46.22 427 MET A N 1
ATOM 3361 C CA . MET A 1 427 ? 21.350 -32.186 -0.912 1.00 46.22 427 MET A CA 1
ATOM 3362 C C . MET A 1 427 ? 21.817 -31.208 0.187 1.00 46.22 427 MET A C 1
ATOM 3364 O O . MET A 1 427 ? 22.886 -30.624 0.059 1.00 46.22 427 MET A O 1
ATOM 3368 N N . GLY A 1 428 ? 21.044 -31.021 1.266 1.00 36.69 428 GLY A N 1
ATOM 3369 C CA . GLY A 1 428 ? 21.449 -30.201 2.417 1.00 36.69 428 GLY A CA 1
ATOM 3370 C C . GLY A 1 428 ? 21.236 -28.689 2.268 1.00 36.69 428 GLY A C 1
ATOM 3371 O O . GLY A 1 428 ? 21.680 -27.930 3.126 1.00 36.69 428 GLY A O 1
ATOM 3372 N N . TYR A 1 429 ? 20.536 -28.233 1.226 1.00 39.06 429 TYR A N 1
ATOM 3373 C CA . TYR A 1 429 ? 20.164 -26.826 1.060 1.00 39.06 429 TYR A CA 1
ATOM 3374 C C . TYR A 1 429 ? 18.775 -26.559 1.658 1.00 39.06 429 TYR A C 1
ATOM 3376 O O . TYR A 1 429 ? 17.839 -27.335 1.445 1.00 39.06 429 TYR A O 1
ATOM 3384 N N . ALA A 1 430 ? 18.621 -25.446 2.385 1.00 41.22 430 ALA A N 1
ATOM 3385 C CA . ALA A 1 430 ? 17.317 -24.994 2.867 1.00 41.22 430 ALA A CA 1
ATOM 3386 C C . ALA A 1 430 ? 16.349 -24.799 1.683 1.00 41.22 430 ALA A C 1
ATOM 3388 O O . ALA A 1 430 ? 16.745 -24.318 0.618 1.00 41.22 430 ALA A O 1
ATOM 3389 N N . ALA A 1 431 ? 15.083 -25.193 1.854 1.00 45.31 431 ALA A N 1
ATOM 3390 C CA . ALA A 1 431 ? 14.034 -24.905 0.881 1.00 45.31 431 ALA A CA 1
ATOM 3391 C C . ALA A 1 431 ? 13.796 -23.389 0.881 1.00 45.31 431 ALA A C 1
ATOM 3393 O O . ALA A 1 431 ? 13.118 -22.868 1.757 1.00 45.31 431 ALA A O 1
ATOM 3394 N N . LEU A 1 432 ? 14.442 -22.687 -0.046 1.00 52.28 432 LEU A N 1
ATOM 3395 C CA . LEU A 1 432 ? 14.298 -21.246 -0.207 1.00 52.28 432 LEU A CA 1
ATOM 3396 C C . LEU A 1 432 ? 12.969 -20.963 -0.905 1.00 52.28 432 LEU A C 1
ATOM 3398 O O . LEU A 1 432 ? 12.650 -21.613 -1.908 1.00 52.28 432 LEU A O 1
ATOM 3402 N N . ASP A 1 433 ? 12.214 -20.001 -0.381 1.00 61.25 433 ASP A N 1
ATOM 3403 C CA . ASP A 1 433 ? 11.053 -19.460 -1.073 1.00 61.25 433 ASP A CA 1
ATOM 3404 C C . ASP A 1 433 ? 11.449 -18.982 -2.475 1.00 61.25 433 ASP A C 1
ATOM 3406 O O . ASP A 1 433 ? 12.556 -18.484 -2.701 1.00 61.25 433 ASP A O 1
ATOM 3410 N N . VAL A 1 434 ? 10.556 -19.184 -3.443 1.00 68.31 434 VAL A N 1
ATOM 3411 C CA . VAL A 1 434 ? 10.858 -18.908 -4.849 1.00 68.31 434 VAL A CA 1
ATOM 3412 C C . VAL A 1 434 ? 10.225 -17.579 -5.229 1.00 68.31 434 VAL A C 1
ATOM 3414 O O . VAL A 1 434 ? 8.999 -17.478 -5.335 1.00 68.31 434 VAL A O 1
ATOM 3417 N N . SER A 1 435 ? 11.061 -16.566 -5.455 1.00 80.00 435 SER A N 1
ATOM 3418 C CA . SER A 1 435 ? 10.631 -15.328 -6.103 1.00 80.00 435 SER A CA 1
ATOM 3419 C C . SER A 1 435 ? 10.215 -15.629 -7.539 1.00 80.00 435 SER A C 1
ATOM 3421 O O . SER A 1 435 ? 10.943 -16.275 -8.292 1.00 80.00 435 SER A O 1
ATOM 3423 N N . CYS A 1 436 ? 9.039 -15.155 -7.917 1.00 86.38 436 CYS A N 1
ATOM 3424 C CA . CYS A 1 436 ? 8.527 -15.223 -9.277 1.00 86.38 436 CYS A CA 1
ATOM 3425 C C . CYS A 1 436 ? 7.832 -13.906 -9.614 1.00 86.38 436 CYS A C 1
ATOM 3427 O O . CYS A 1 436 ? 7.570 -13.087 -8.736 1.00 86.38 436 CYS A O 1
ATOM 3429 N N . TYR A 1 437 ? 7.546 -13.689 -10.887 1.00 91.12 437 TYR A N 1
ATOM 3430 C CA . TYR A 1 437 ? 6.865 -12.488 -11.341 1.00 91.12 437 TYR A CA 1
ATOM 3431 C C . TYR A 1 437 ? 5.410 -12.819 -11.663 1.00 91.12 437 TYR A C 1
ATOM 3433 O O . TYR A 1 437 ? 5.152 -13.789 -12.369 1.00 91.12 437 TYR A O 1
ATOM 3441 N N . ALA A 1 438 ? 4.457 -12.062 -11.136 1.00 94.31 438 ALA A N 1
ATOM 3442 C CA . ALA A 1 438 ? 3.035 -12.303 -11.347 1.00 94.31 438 ALA A CA 1
ATOM 3443 C C . ALA A 1 438 ? 2.385 -11.165 -12.138 1.00 94.31 438 ALA A C 1
ATOM 3445 O O . ALA A 1 438 ? 2.832 -10.023 -12.060 1.00 94.31 438 ALA A O 1
ATOM 3446 N N . VAL A 1 439 ? 1.320 -11.483 -12.877 1.00 95.50 439 VAL A N 1
ATOM 3447 C CA . VAL A 1 439 ? 0.479 -10.518 -13.600 1.00 95.50 439 VAL A CA 1
ATOM 3448 C C . VAL A 1 439 ? -0.988 -10.895 -13.405 1.00 95.50 439 VAL A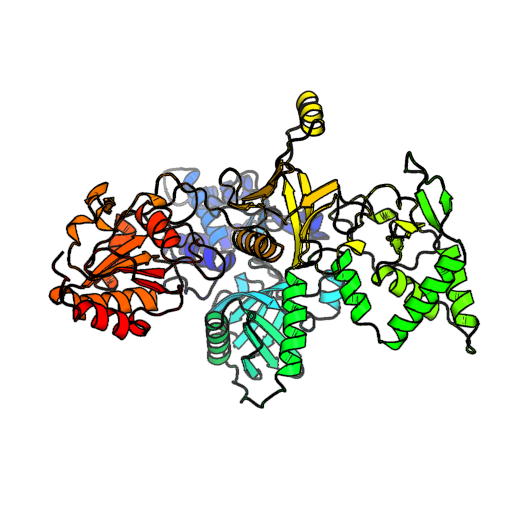 C 1
ATOM 3450 O O . VAL A 1 439 ? -1.412 -11.955 -13.868 1.00 95.50 439 VAL A O 1
ATOM 3453 N N . ALA A 1 440 ? -1.767 -10.043 -12.738 1.00 92.69 440 ALA A N 1
ATOM 3454 C CA . ALA A 1 440 ? -3.224 -10.131 -12.727 1.00 92.69 440 ALA A CA 1
ATOM 3455 C C . ALA A 1 440 ? -3.772 -9.385 -13.948 1.00 92.69 440 ALA A C 1
ATOM 3457 O O . ALA A 1 440 ? -3.459 -8.211 -14.159 1.00 92.69 440 ALA A O 1
ATOM 3458 N N . ASN A 1 441 ? -4.570 -10.073 -14.761 1.00 92.06 441 ASN A N 1
ATOM 3459 C CA . ASN A 1 441 ? -5.098 -9.547 -16.010 1.00 92.06 441 ASN A CA 1
ATOM 3460 C C . ASN A 1 441 ? -6.626 -9.630 -16.019 1.00 92.06 441 ASN A C 1
ATOM 3462 O O . ASN A 1 441 ? -7.209 -10.715 -15.952 1.00 92.06 441 ASN A O 1
ATOM 3466 N N . GLU A 1 442 ? -7.264 -8.467 -16.110 1.00 85.88 442 GLU A N 1
ATOM 3467 C CA . GLU A 1 442 ? -8.713 -8.315 -16.086 1.00 85.88 442 GLU A CA 1
ATOM 3468 C C . GLU A 1 442 ? -9.362 -8.720 -17.407 1.00 85.88 442 GLU A C 1
ATOM 3470 O O . GLU A 1 442 ? -10.430 -9.334 -17.397 1.00 85.88 442 GLU A O 1
ATOM 3475 N N . LYS A 1 443 ? -8.723 -8.421 -18.541 1.00 87.19 443 LYS A N 1
ATOM 3476 C CA . LYS A 1 443 ? -9.237 -8.784 -19.867 1.00 87.19 443 LYS A CA 1
ATOM 3477 C C . LYS A 1 443 ? -9.258 -10.300 -20.053 1.00 87.19 443 LYS A C 1
ATOM 3479 O O . LYS A 1 443 ? -10.212 -10.848 -20.591 1.00 87.19 443 LYS A O 1
ATOM 3484 N N . HIS A 1 444 ? -8.208 -10.974 -19.591 1.00 89.44 444 HIS A N 1
ATOM 3485 C CA . HIS A 1 444 ? -8.051 -12.424 -19.692 1.00 89.44 444 HIS A CA 1
ATOM 3486 C C . HIS A 1 444 ? -8.711 -13.178 -18.532 1.00 89.44 444 HIS A C 1
ATOM 3488 O O . HIS A 1 444 ? -8.760 -14.404 -18.575 1.00 89.44 444 HIS A O 1
ATOM 3494 N N . LYS A 1 445 ? -9.164 -12.467 -17.487 1.00 89.31 445 LYS A N 1
ATOM 3495 C CA . LYS A 1 445 ? -9.666 -13.046 -16.231 1.00 89.31 445 LYS A CA 1
ATOM 3496 C C . LYS A 1 445 ? -8.706 -14.093 -15.660 1.00 89.31 445 LYS A C 1
ATOM 3498 O O . LYS A 1 445 ? -9.103 -15.196 -15.307 1.00 89.31 445 LYS A O 1
ATOM 3503 N N . CYS A 1 446 ? -7.415 -13.767 -15.613 1.00 92.56 446 CYS A N 1
ATOM 3504 C CA . CYS A 1 446 ? -6.359 -14.711 -15.246 1.00 92.56 446 CYS A CA 1
ATOM 3505 C C . CYS A 1 446 ? -5.294 -14.073 -14.347 1.00 92.56 446 CYS A C 1
ATOM 3507 O O . CYS A 1 446 ? -4.952 -12.900 -14.494 1.00 92.56 446 CYS A O 1
ATOM 3509 N N . LEU A 1 447 ? -4.698 -14.890 -13.477 1.00 94.88 447 LEU A N 1
ATOM 3510 C CA . LEU A 1 447 ? -3.463 -14.589 -12.756 1.00 94.88 447 LEU A CA 1
ATOM 3511 C C . LEU A 1 447 ? -2.325 -15.436 -13.331 1.00 94.88 447 LEU A C 1
ATOM 3513 O O . LEU A 1 447 ? -2.308 -16.658 -13.179 1.00 94.88 447 LEU A O 1
ATOM 3517 N N . TYR A 1 448 ? -1.367 -14.793 -13.988 1.00 94.19 448 TYR A N 1
ATOM 3518 C CA . TYR A 1 448 ? -0.197 -15.439 -14.578 1.00 94.19 448 TYR A CA 1
ATOM 3519 C C . TYR A 1 448 ? 1.002 -15.360 -13.636 1.00 94.19 448 TYR A C 1
ATOM 3521 O O . TYR A 1 448 ? 1.200 -14.349 -12.970 1.00 94.19 448 TYR A O 1
ATOM 3529 N N . PHE A 1 449 ? 1.836 -16.397 -13.634 1.00 91.94 449 PHE A N 1
ATOM 3530 C CA . PHE A 1 449 ? 3.135 -16.418 -12.967 1.00 91.94 449 PHE A CA 1
ATOM 3531 C C . PHE A 1 449 ? 4.230 -16.721 -13.980 1.00 91.94 449 PHE A C 1
ATOM 3533 O O . PHE A 1 449 ? 4.080 -17.599 -14.822 1.00 91.94 449 PHE A O 1
ATOM 3540 N N . PHE A 1 450 ? 5.359 -16.049 -13.847 1.00 89.25 450 PHE A N 1
ATOM 3541 C CA . PHE A 1 450 ? 6.507 -16.091 -14.735 1.00 89.25 450 PHE A CA 1
ATOM 3542 C C . PHE A 1 450 ? 7.784 -16.270 -13.918 1.00 89.25 450 PHE A C 1
ATOM 3544 O O . PHE A 1 450 ? 7.852 -15.897 -12.747 1.00 89.25 450 PHE A O 1
ATOM 3551 N N . GLU A 1 451 ? 8.818 -16.824 -14.542 1.00 83.31 451 GLU A N 1
ATOM 3552 C CA . GLU A 1 451 ? 10.147 -16.916 -13.921 1.00 83.31 451 GLU A CA 1
ATOM 3553 C C . GLU A 1 451 ? 10.825 -15.541 -13.808 1.00 83.31 451 GLU A C 1
ATOM 3555 O O . GLU A 1 451 ? 11.670 -15.341 -12.942 1.00 83.31 451 GLU A O 1
ATOM 3560 N N . SER A 1 452 ? 10.439 -14.581 -14.656 1.00 82.38 452 SER A N 1
ATOM 3561 C CA . SER A 1 452 ? 10.966 -13.216 -14.665 1.00 82.38 452 SER A CA 1
ATOM 3562 C C . SER A 1 452 ? 9.988 -12.228 -15.313 1.00 82.38 452 SER A C 1
ATOM 3564 O O . SER A 1 452 ? 9.050 -12.610 -16.010 1.00 82.38 452 SER A O 1
ATOM 3566 N N . ASP A 1 453 ? 10.247 -10.937 -15.118 1.00 84.62 453 ASP A N 1
ATOM 3567 C CA . ASP A 1 453 ? 9.476 -9.781 -15.608 1.00 84.62 453 ASP A CA 1
ATOM 3568 C C . ASP A 1 453 ? 9.545 -9.522 -17.130 1.00 84.62 453 ASP A C 1
ATOM 3570 O O . ASP A 1 453 ? 9.063 -8.505 -17.630 1.00 84.62 453 ASP A O 1
ATOM 3574 N N . HIS A 1 454 ? 10.178 -10.425 -17.873 1.00 81.62 454 HIS A N 1
ATOM 3575 C CA . HIS A 1 454 ? 10.336 -10.382 -19.329 1.00 81.62 454 HIS A CA 1
ATOM 3576 C C . HIS A 1 454 ? 10.330 -11.800 -19.934 1.00 81.62 454 HIS A C 1
ATOM 3578 O O . HIS A 1 454 ? 10.753 -11.999 -21.075 1.00 81.62 454 HIS A O 1
ATOM 3584 N N . ALA A 1 455 ? 9.879 -12.795 -19.162 1.00 83.31 455 ALA A N 1
ATOM 3585 C CA . ALA A 1 455 ? 9.864 -14.186 -19.580 1.00 83.31 455 ALA A CA 1
ATOM 3586 C C . ALA A 1 455 ? 9.010 -14.395 -20.841 1.00 83.31 455 ALA A C 1
ATOM 3588 O O . ALA A 1 455 ? 7.958 -13.780 -21.031 1.00 83.31 455 ALA A O 1
ATOM 3589 N N . LEU A 1 456 ? 9.450 -15.329 -21.684 1.00 83.56 456 LEU A N 1
ATOM 3590 C CA . LEU A 1 456 ? 8.771 -15.697 -22.933 1.00 83.56 456 LEU A CA 1
ATOM 3591 C C . LEU A 1 456 ? 7.645 -16.725 -22.746 1.00 83.56 456 LEU A C 1
ATOM 3593 O O . LEU A 1 456 ? 7.032 -17.148 -23.719 1.00 83.56 456 LEU A O 1
ATOM 3597 N N . GLN A 1 457 ? 7.427 -17.194 -21.519 1.00 83.56 457 GLN A N 1
ATOM 3598 C CA . GLN A 1 457 ? 6.338 -18.102 -21.171 1.00 83.56 457 GLN A CA 1
ATOM 3599 C C . GLN A 1 457 ? 6.007 -17.974 -19.685 1.00 83.56 457 GLN A C 1
ATOM 3601 O O . GLN A 1 457 ? 6.913 -17.805 -18.862 1.00 83.56 457 GLN A O 1
ATOM 3606 N N . PHE A 1 458 ? 4.730 -18.096 -19.336 1.00 88.25 458 PHE A N 1
ATOM 3607 C CA . PHE A 1 458 ? 4.321 -18.280 -17.948 1.00 88.25 458 PHE A CA 1
ATOM 3608 C C . PHE A 1 458 ? 4.759 -19.664 -17.437 1.00 88.25 458 PHE A C 1
ATOM 3610 O O . PHE A 1 458 ? 4.774 -20.645 -18.178 1.00 88.25 458 PHE A O 1
ATOM 3617 N N . SER A 1 459 ? 5.102 -19.750 -16.154 1.00 85.81 459 SER A N 1
ATOM 3618 C CA . SER A 1 459 ? 5.363 -21.005 -15.438 1.00 85.81 459 SER A CA 1
ATOM 3619 C C . SER A 1 459 ? 4.072 -21.654 -14.938 1.00 85.81 459 SER A C 1
ATOM 3621 O O . SER A 1 459 ? 3.969 -22.874 -14.853 1.00 85.81 459 SER A O 1
ATOM 3623 N N . SER A 1 460 ? 3.072 -20.838 -14.600 1.00 88.00 460 SER A N 1
ATOM 3624 C CA . SER A 1 460 ? 1.720 -21.281 -14.255 1.00 88.00 460 SER A CA 1
ATOM 3625 C C . SER A 1 460 ? 0.723 -20.149 -14.490 1.00 88.00 460 SER A C 1
ATOM 3627 O O . SER A 1 460 ? 1.101 -18.979 -14.477 1.00 88.00 460 SER A O 1
ATOM 3629 N N . LYS A 1 461 ? -0.550 -20.489 -14.688 1.00 91.31 461 LYS A N 1
ATOM 3630 C CA . LYS A 1 461 ? -1.656 -19.529 -14.720 1.00 91.31 461 LYS A CA 1
ATOM 3631 C C . LYS A 1 461 ? -2.812 -20.045 -13.875 1.00 91.31 461 LYS A C 1
ATOM 3633 O O . LYS A 1 461 ? -2.955 -21.256 -13.712 1.00 91.31 461 LYS A O 1
ATOM 3638 N N . MET A 1 462 ? -3.620 -19.134 -13.360 1.00 90.75 462 MET A N 1
ATOM 3639 C CA . MET A 1 462 ? -4.851 -19.431 -12.644 1.00 90.75 462 MET A CA 1
ATOM 3640 C C . MET A 1 462 ? -5.997 -18.677 -13.296 1.00 90.75 462 MET A C 1
ATOM 3642 O O . MET A 1 462 ? -5.880 -17.478 -13.540 1.00 90.75 462 MET A O 1
ATOM 3646 N N . ASP A 1 463 ? -7.077 -19.396 -13.572 1.00 91.50 463 ASP A N 1
ATOM 3647 C CA . ASP A 1 463 ? -8.331 -18.801 -14.009 1.00 91.50 463 ASP A CA 1
ATOM 3648 C C . ASP A 1 463 ? -8.969 -18.072 -12.818 1.00 91.50 463 ASP A C 1
ATOM 3650 O O . ASP A 1 463 ? -9.095 -18.641 -11.730 1.00 91.50 463 ASP A O 1
ATOM 3654 N N . LEU A 1 464 ? -9.272 -16.790 -13.005 1.00 89.25 464 LEU A N 1
ATOM 3655 C CA . LEU A 1 464 ? -9.977 -15.947 -12.038 1.00 89.25 464 LEU A CA 1
ATOM 3656 C C . LEU A 1 464 ? -11.456 -15.790 -12.401 1.00 89.25 464 LEU A C 1
ATOM 3658 O O . LEU A 1 464 ? -12.199 -15.156 -11.657 1.00 89.25 464 LEU A O 1
ATOM 3662 N N . SER A 1 465 ? -11.888 -16.338 -13.538 1.00 79.06 465 SER A N 1
ATOM 3663 C CA . SER A 1 465 ? -13.302 -16.516 -13.842 1.00 79.06 465 SER A CA 1
ATOM 3664 C C . SER A 1 465 ? -13.875 -17.694 -13.044 1.00 79.06 465 SER A C 1
ATOM 3666 O O . SER A 1 465 ? -13.123 -18.471 -12.465 1.00 79.06 465 SER A O 1
ATOM 3668 N N . MET A 1 466 ? -15.208 -17.808 -13.011 1.00 67.62 466 MET A N 1
ATOM 3669 C CA . MET A 1 466 ? -15.971 -18.933 -12.439 1.00 67.62 466 MET A CA 1
ATOM 3670 C C . MET A 1 466 ? -15.532 -19.402 -11.036 1.00 67.62 466 MET A C 1
ATOM 3672 O O . MET A 1 466 ? -14.558 -20.129 -10.883 1.00 67.62 466 MET A O 1
ATOM 3676 N N . GLU A 1 467 ? -16.305 -19.065 -9.998 1.00 79.00 467 GLU A N 1
ATOM 3677 C CA . GLU A 1 467 ? -16.121 -19.539 -8.604 1.00 79.00 467 GLU A CA 1
ATOM 3678 C C . GLU A 1 467 ? -14.723 -19.320 -7.985 1.00 79.00 467 GLU A C 1
ATOM 3680 O O . GLU A 1 467 ? -14.472 -19.753 -6.859 1.00 79.00 467 GLU A O 1
ATOM 3685 N N . ALA A 1 468 ? -13.804 -18.635 -8.675 1.00 88.12 468 ALA A N 1
ATOM 3686 C CA . ALA A 1 468 ? -12.491 -18.337 -8.139 1.00 88.12 468 ALA A CA 1
ATOM 3687 C C . ALA A 1 468 ? -12.631 -17.441 -6.908 1.00 88.12 468 ALA A C 1
ATOM 3689 O O . ALA A 1 468 ? -13.351 -16.444 -6.922 1.00 88.12 468 ALA A O 1
ATOM 3690 N N . THR A 1 469 ? -11.920 -17.787 -5.840 1.00 87.88 469 THR A N 1
ATOM 3691 C CA . THR A 1 469 ? -11.934 -17.043 -4.581 1.00 87.88 469 THR A CA 1
ATOM 3692 C C . THR A 1 469 ? -10.552 -16.527 -4.229 1.00 87.88 469 THR A C 1
ATOM 3694 O O . THR A 1 469 ? -9.552 -17.209 -4.461 1.00 87.88 469 THR A O 1
ATOM 3697 N N . VAL A 1 470 ? -10.491 -15.346 -3.625 1.00 89.06 470 VAL A N 1
ATOM 3698 C CA . VAL A 1 470 ? -9.266 -14.768 -3.077 1.00 89.06 470 VAL A CA 1
ATOM 3699 C C . VAL A 1 470 ? -9.449 -14.413 -1.607 1.00 89.06 470 VAL A C 1
ATOM 3701 O O . VAL A 1 470 ? -10.499 -13.918 -1.202 1.00 89.06 470 VAL A O 1
ATOM 3704 N N . GLN A 1 471 ? -8.424 -14.678 -0.801 1.00 83.94 471 GLN A N 1
ATOM 3705 C CA . GLN A 1 471 ? -8.442 -14.450 0.640 1.00 83.94 471 GLN A CA 1
ATOM 3706 C C . GLN A 1 471 ? -7.045 -14.134 1.180 1.00 83.94 471 GLN A C 1
ATOM 3708 O O . GLN A 1 471 ? -6.032 -14.427 0.537 1.00 83.94 471 GLN A O 1
ATOM 3713 N N . PHE A 1 472 ? -6.985 -13.572 2.386 1.00 82.00 472 PHE A N 1
ATOM 3714 C CA . PHE A 1 472 ? -5.723 -13.456 3.113 1.00 82.00 472 PHE A CA 1
ATOM 3715 C C . PHE A 1 472 ? -5.208 -14.846 3.520 1.00 82.00 472 PHE A C 1
ATOM 3717 O O . PHE A 1 472 ? -5.989 -15.737 3.858 1.00 82.00 472 PHE A O 1
ATOM 3724 N N . GLU A 1 473 ? -3.890 -15.031 3.470 1.00 83.50 473 GLU A N 1
ATOM 3725 C CA . GLU A 1 473 ? -3.208 -16.237 3.935 1.00 83.50 473 GLU A CA 1
ATOM 3726 C C . GLU A 1 473 ? -2.385 -15.909 5.181 1.00 83.50 473 GLU A C 1
ATOM 3728 O O . GLU A 1 473 ? -1.374 -15.218 5.094 1.00 83.50 473 GLU A O 1
ATOM 3733 N N . GLU A 1 474 ? -2.807 -16.428 6.332 1.00 69.19 474 GLU A N 1
ATOM 3734 C CA . GLU A 1 474 ? -2.208 -16.111 7.635 1.00 69.19 474 GLU A CA 1
ATOM 3735 C C . GLU A 1 474 ? -0.890 -16.859 7.890 1.00 69.19 474 GLU A C 1
ATOM 3737 O O . GLU A 1 474 ? -0.077 -16.421 8.701 1.00 69.19 474 GLU A O 1
ATOM 3742 N N . THR A 1 475 ? -0.628 -17.961 7.175 1.00 69.44 475 THR A N 1
ATOM 3743 C CA . THR A 1 475 ? 0.627 -18.719 7.337 1.00 69.44 475 THR A CA 1
ATOM 3744 C C . THR A 1 475 ? 1.846 -18.024 6.728 1.00 69.44 475 THR A C 1
ATOM 3746 O O . THR A 1 475 ? 2.976 -18.432 6.996 1.00 69.44 475 THR A O 1
ATOM 3749 N N . LEU A 1 476 ? 1.638 -16.972 5.929 1.00 68.00 476 LEU A N 1
ATOM 3750 C CA . LEU A 1 476 ? 2.695 -16.166 5.327 1.00 68.00 476 LEU A CA 1
ATOM 3751 C C . LEU A 1 476 ? 2.518 -14.696 5.711 1.00 68.00 476 LEU A C 1
ATOM 3753 O O . LEU A 1 476 ? 1.419 -14.149 5.623 1.00 68.00 476 LEU A O 1
ATOM 3757 N N . ALA A 1 477 ? 3.616 -14.022 6.059 1.00 71.88 477 ALA A N 1
ATOM 3758 C CA . ALA A 1 477 ? 3.595 -12.571 6.216 1.00 71.88 477 ALA A CA 1
ATOM 3759 C C . ALA A 1 477 ? 3.110 -11.928 4.907 1.00 71.88 477 ALA A C 1
ATOM 3761 O O . ALA A 1 477 ? 3.661 -12.202 3.841 1.00 71.88 477 ALA A O 1
ATOM 3762 N N . PHE A 1 478 ? 2.049 -11.122 4.992 1.00 78.19 478 PHE A N 1
ATOM 3763 C CA . PHE A 1 478 ? 1.394 -10.495 3.838 1.00 78.19 478 PHE A CA 1
ATOM 3764 C C . PHE A 1 478 ? 0.960 -11.501 2.749 1.00 78.19 478 PHE A C 1
ATOM 3766 O O . PHE A 1 478 ? 1.027 -11.218 1.553 1.00 78.19 478 PHE A O 1
ATOM 3773 N N . GLY A 1 479 ? 0.524 -12.695 3.160 1.00 83.12 479 GLY A N 1
ATOM 3774 C CA . GLY A 1 479 ? 0.115 -13.773 2.267 1.00 83.12 479 GLY A CA 1
ATOM 3775 C C . GLY A 1 479 ? -1.251 -13.575 1.606 1.00 83.12 479 GLY A C 1
ATOM 3776 O O . GLY A 1 479 ? -2.198 -13.066 2.206 1.00 83.12 479 GLY A O 1
ATOM 3777 N N . ILE A 1 480 ? -1.381 -14.045 0.372 1.00 90.19 480 ILE A N 1
ATOM 3778 C CA . ILE A 1 480 ? -2.624 -14.112 -0.393 1.00 90.19 480 ILE A CA 1
ATOM 3779 C C . ILE A 1 480 ? -2.801 -15.544 -0.879 1.00 90.19 480 ILE A C 1
ATOM 3781 O O . ILE A 1 480 ? -1.871 -16.167 -1.401 1.00 90.19 480 ILE A O 1
ATOM 3785 N N . ARG A 1 481 ? -4.020 -16.058 -0.741 1.00 91.44 481 ARG A N 1
ATOM 3786 C CA . ARG A 1 481 ? -4.445 -17.315 -1.345 1.00 91.44 481 ARG A CA 1
ATOM 3787 C C . ARG A 1 481 ? -5.480 -17.029 -2.414 1.00 91.44 481 ARG A C 1
ATOM 3789 O O . ARG A 1 481 ? -6.480 -16.373 -2.145 1.00 91.44 481 ARG A O 1
ATOM 3796 N N . VAL A 1 482 ? -5.260 -17.594 -3.592 1.00 92.75 482 VAL A N 1
ATOM 3797 C CA . VAL A 1 482 ? -6.240 -17.632 -4.675 1.00 92.75 482 VAL A CA 1
ATOM 3798 C C . VAL A 1 482 ? -6.583 -19.091 -4.937 1.00 92.75 482 VAL A C 1
ATOM 3800 O O . VAL A 1 482 ? -5.690 -19.933 -5.052 1.00 92.75 482 VAL A O 1
ATOM 3803 N N . THR A 1 483 ? -7.869 -19.408 -4.987 1.00 90.44 483 THR A N 1
ATOM 3804 C CA . THR A 1 483 ? -8.376 -20.762 -5.220 1.00 90.44 483 THR A CA 1
ATOM 3805 C C . THR A 1 483 ? -9.326 -20.736 -6.400 1.00 90.44 483 THR A C 1
ATOM 3807 O O . THR A 1 483 ? -10.220 -19.904 -6.434 1.00 90.44 483 THR A O 1
ATOM 3810 N N . SER A 1 484 ? -9.140 -21.657 -7.336 1.00 88.94 484 SER A N 1
ATOM 3811 C CA . SER A 1 484 ? -10.003 -21.889 -8.497 1.00 88.94 484 SER A CA 1
ATOM 3812 C C . SER A 1 484 ? -10.366 -23.376 -8.563 1.00 88.94 484 SER A C 1
ATOM 3814 O O . SER A 1 484 ? -9.817 -24.186 -7.808 1.00 88.94 484 SER A O 1
ATOM 3816 N N . THR A 1 485 ? -11.220 -23.764 -9.507 1.00 83.38 485 THR A N 1
ATOM 3817 C CA . THR A 1 485 ? -11.549 -25.177 -9.779 1.00 83.38 485 THR A CA 1
ATOM 3818 C C . THR A 1 485 ? -10.319 -26.019 -10.144 1.00 83.38 485 THR A C 1
ATOM 3820 O O . THR A 1 485 ? -10.266 -27.206 -9.832 1.00 83.38 485 THR A O 1
ATOM 3823 N N . ALA A 1 486 ? -9.291 -25.406 -10.739 1.00 81.69 486 ALA A N 1
ATOM 3824 C CA . ALA A 1 486 ? -8.036 -26.064 -11.108 1.00 81.69 486 ALA A CA 1
ATOM 3825 C C . ALA A 1 486 ? -7.046 -26.226 -9.934 1.00 81.69 486 ALA A C 1
ATOM 3827 O O . ALA A 1 486 ? -6.009 -26.875 -10.085 1.00 81.69 486 ALA A O 1
ATOM 3828 N N . GLY A 1 487 ? -7.335 -25.633 -8.770 1.00 87.12 487 GLY A N 1
ATOM 3829 C CA . GLY A 1 487 ? -6.508 -25.718 -7.567 1.00 87.12 487 GLY A CA 1
ATOM 3830 C C . GLY A 1 487 ? -6.248 -24.367 -6.900 1.00 87.12 487 GLY A C 1
ATOM 3831 O O . GLY A 1 487 ? -6.812 -23.337 -7.270 1.00 87.12 487 GLY A O 1
ATOM 3832 N N . SER A 1 488 ? -5.367 -24.371 -5.896 1.00 89.19 488 SER A N 1
ATOM 3833 C CA . SER A 1 488 ? -5.026 -23.184 -5.101 1.00 89.19 488 SER A CA 1
ATOM 3834 C C . SER A 1 488 ? -3.572 -22.762 -5.277 1.00 89.19 488 SER A C 1
ATOM 3836 O O . SER A 1 488 ? -2.668 -23.602 -5.223 1.00 89.19 488 SER A O 1
ATOM 3838 N N . VAL A 1 489 ? -3.338 -21.458 -5.361 1.00 90.06 489 VAL A N 1
ATOM 3839 C CA . VAL A 1 489 ? -2.016 -20.848 -5.277 1.00 90.06 489 VAL A CA 1
ATOM 3840 C C . VAL A 1 489 ? -1.954 -19.953 -4.052 1.00 90.06 489 VAL A C 1
ATOM 3842 O O . VAL A 1 489 ? -2.921 -19.294 -3.680 1.00 90.06 489 VAL A O 1
ATOM 3845 N N . VAL A 1 490 ? -0.793 -19.957 -3.415 1.00 89.81 490 VAL A N 1
ATOM 3846 C CA . VAL A 1 490 ? -0.482 -19.093 -2.286 1.00 89.81 490 VAL A CA 1
ATOM 3847 C C . VAL A 1 490 ? 0.795 -18.346 -2.634 1.00 89.81 490 VAL A C 1
ATOM 3849 O O . VAL A 1 490 ? 1.721 -18.953 -3.177 1.00 89.81 490 VAL A O 1
ATOM 3852 N N . PHE A 1 491 ? 0.837 -17.054 -2.339 1.00 91.19 491 PHE A N 1
ATOM 3853 C CA . PHE A 1 491 ? 2.033 -16.230 -2.466 1.00 91.19 491 PHE A CA 1
ATOM 3854 C C . PHE A 1 491 ? 2.019 -15.105 -1.428 1.00 91.19 491 PHE A C 1
ATOM 3856 O O . PHE A 1 491 ? 0.963 -14.762 -0.908 1.00 91.19 491 PHE A O 1
ATOM 3863 N N . SER A 1 492 ? 3.176 -14.532 -1.121 1.00 85.31 492 SER A N 1
ATOM 3864 C CA . SER A 1 492 ? 3.324 -13.341 -0.285 1.00 85.31 492 SER A CA 1
ATOM 3865 C C . SER A 1 492 ? 3.949 -12.187 -1.061 1.00 85.31 492 SER A C 1
ATOM 3867 O O . SER A 1 492 ? 4.533 -12.365 -2.137 1.00 85.31 492 SER A O 1
ATOM 3869 N N . VAL A 1 493 ? 3.790 -10.990 -0.506 1.00 82.62 493 VAL A N 1
ATOM 3870 C CA . VAL A 1 493 ? 4.312 -9.729 -1.040 1.00 82.62 493 VAL A CA 1
ATOM 3871 C C . VAL A 1 493 ? 5.042 -8.954 0.054 1.00 82.62 493 VAL A C 1
ATOM 3873 O O . VAL A 1 493 ? 5.011 -9.333 1.220 1.00 82.62 493 VAL A O 1
ATOM 3876 N N . GLU A 1 494 ? 5.735 -7.881 -0.316 1.00 78.06 494 GLU A N 1
ATOM 3877 C CA . GLU A 1 494 ? 6.694 -7.211 0.575 1.00 78.06 494 GLU A CA 1
ATOM 3878 C C . GLU A 1 494 ? 6.041 -6.392 1.699 1.00 78.06 494 GLU A C 1
ATOM 3880 O O . GLU A 1 494 ? 6.687 -6.115 2.709 1.00 78.06 494 GLU A O 1
ATOM 3885 N N . SER A 1 495 ? 4.774 -5.995 1.545 1.00 65.94 495 SER A N 1
ATOM 3886 C CA . SER A 1 495 ? 4.081 -5.150 2.520 1.00 65.94 495 SER A CA 1
ATOM 3887 C C . SER A 1 495 ? 2.575 -5.404 2.570 1.00 65.94 495 SER A C 1
ATOM 3889 O O . SER A 1 495 ? 1.984 -5.974 1.647 1.00 65.94 495 SER A O 1
ATOM 3891 N N . LYS A 1 496 ? 1.930 -4.927 3.639 1.00 67.62 496 LYS A N 1
ATOM 3892 C CA . LYS A 1 496 ? 0.472 -4.984 3.802 1.00 67.62 496 LYS A CA 1
ATOM 3893 C C . LYS A 1 496 ? -0.258 -4.182 2.720 1.00 67.62 496 LYS A C 1
ATOM 3895 O O . LYS A 1 496 ? -1.269 -4.632 2.194 1.00 67.62 496 LYS A O 1
ATOM 3900 N N . GLU A 1 497 ? 0.283 -3.035 2.331 1.00 61.66 497 GLU A N 1
ATOM 3901 C CA . GLU A 1 497 ? -0.283 -2.187 1.280 1.00 61.66 497 GLU A CA 1
ATOM 3902 C C . GLU A 1 497 ? -0.271 -2.909 -0.069 1.00 61.66 497 GLU A C 1
ATOM 3904 O O . GLU A 1 497 ? -1.263 -2.882 -0.798 1.00 61.66 497 GLU A O 1
ATOM 3909 N N . LEU A 1 498 ? 0.828 -3.606 -0.384 1.00 67.25 498 LEU A N 1
ATOM 3910 C CA . LEU A 1 498 ? 0.889 -4.456 -1.568 1.00 67.25 498 LEU A CA 1
ATOM 3911 C C . LEU A 1 498 ? -0.072 -5.638 -1.449 1.00 67.25 498 LEU A C 1
ATOM 3913 O O . LEU A 1 498 ? -0.696 -5.989 -2.445 1.00 67.25 498 LEU A O 1
ATOM 3917 N N . GLN A 1 499 ? -0.229 -6.230 -0.262 1.00 79.06 499 GLN A N 1
ATOM 3918 C CA . GLN A 1 499 ? -1.163 -7.339 -0.050 1.00 79.06 499 GLN A CA 1
ATOM 3919 C C . GLN A 1 499 ? -2.588 -6.916 -0.411 1.00 79.06 499 GLN A C 1
ATOM 3921 O O . GLN A 1 499 ? -3.269 -7.605 -1.166 1.00 79.06 499 GLN A O 1
ATOM 3926 N N . ASP A 1 500 ? -3.012 -5.753 0.077 1.00 68.12 500 ASP A N 1
ATOM 3927 C CA . ASP A 1 500 ? -4.344 -5.217 -0.182 1.00 68.12 500 ASP A CA 1
ATOM 3928 C C . ASP A 1 500 ? -4.504 -4.796 -1.655 1.00 68.12 500 ASP A C 1
ATOM 3930 O O . ASP A 1 500 ? -5.539 -5.067 -2.266 1.00 68.12 500 ASP A O 1
ATOM 3934 N N . ALA A 1 501 ? -3.472 -4.201 -2.266 1.00 68.81 501 ALA A N 1
ATOM 3935 C CA . ALA A 1 501 ? -3.479 -3.846 -3.688 1.00 68.81 501 ALA A CA 1
ATOM 3936 C C . ALA A 1 501 ? -3.608 -5.081 -4.595 1.00 68.81 501 ALA A C 1
ATOM 3938 O O . ALA A 1 501 ? -4.428 -5.096 -5.516 1.00 68.81 501 ALA A O 1
ATOM 3939 N N . TRP A 1 502 ? -2.841 -6.136 -4.315 1.00 85.44 502 TRP A N 1
ATOM 3940 C CA . TRP A 1 502 ? -2.921 -7.405 -5.035 1.00 85.44 502 TRP A CA 1
ATOM 3941 C C . TRP A 1 502 ? -4.277 -8.080 -4.844 1.00 85.44 502 TRP A C 1
ATOM 3943 O O . TRP A 1 502 ? -4.867 -8.523 -5.826 1.00 85.44 502 TRP A O 1
ATOM 3953 N N . LEU A 1 503 ? -4.795 -8.113 -3.614 1.00 80.69 503 LEU A N 1
ATOM 3954 C CA . LEU A 1 503 ? -6.115 -8.660 -3.311 1.00 80.69 503 LEU A CA 1
ATOM 3955 C C . LEU A 1 503 ? -7.203 -7.960 -4.141 1.00 80.69 503 LEU A C 1
ATOM 3957 O O . LEU A 1 503 ? -7.950 -8.626 -4.853 1.00 80.69 503 LEU A O 1
ATOM 3961 N N . ASN A 1 504 ? -7.242 -6.624 -4.115 1.00 69.75 504 ASN A N 1
ATOM 3962 C CA . ASN A 1 504 ? -8.212 -5.829 -4.874 1.00 69.75 504 ASN A CA 1
ATOM 3963 C C . ASN A 1 504 ? -8.071 -6.034 -6.385 1.00 69.75 504 ASN A C 1
ATOM 3965 O O . ASN A 1 504 ? -9.067 -6.172 -7.087 1.00 69.75 504 ASN A O 1
ATOM 3969 N N . SER A 1 505 ? -6.840 -6.105 -6.891 1.00 80.25 505 SER A N 1
ATOM 3970 C CA . SER A 1 505 ? -6.590 -6.320 -8.319 1.00 80.25 505 SER A CA 1
ATOM 3971 C C . SER A 1 505 ? -7.060 -7.698 -8.783 1.00 80.25 505 SER A C 1
ATOM 3973 O O . SER A 1 505 ? -7.589 -7.834 -9.881 1.00 80.25 505 SER A O 1
ATOM 3975 N N . ILE A 1 506 ? -6.915 -8.719 -7.936 1.00 85.88 506 ILE A N 1
ATOM 3976 C CA . ILE A 1 506 ? -7.408 -10.075 -8.205 1.00 85.88 506 ILE A CA 1
ATOM 3977 C C . ILE A 1 506 ? -8.943 -10.119 -8.170 1.00 85.88 506 ILE A C 1
ATOM 3979 O O . ILE A 1 506 ? -9.544 -10.809 -8.994 1.00 85.88 506 ILE A O 1
ATOM 3983 N N . ILE A 1 507 ? -9.574 -9.344 -7.281 1.00 75.12 507 ILE A N 1
ATOM 3984 C CA . ILE A 1 507 ? -11.034 -9.168 -7.259 1.00 75.12 507 ILE A CA 1
ATOM 3985 C C . ILE A 1 507 ? -11.514 -8.498 -8.552 1.00 75.12 507 ILE A C 1
ATOM 3987 O O . ILE A 1 507 ? -12.391 -9.026 -9.230 1.00 75.12 507 ILE A O 1
ATOM 3991 N N . ASN A 1 508 ? -10.892 -7.383 -8.946 1.00 70.94 508 ASN A N 1
ATOM 3992 C CA . ASN A 1 508 ? -11.219 -6.675 -10.191 1.00 70.94 508 ASN A CA 1
ATOM 3993 C C . ASN A 1 508 ? -11.014 -7.574 -11.422 1.00 70.94 508 ASN A C 1
ATOM 3995 O O . ASN A 1 508 ? -11.805 -7.562 -12.366 1.00 70.94 508 ASN A O 1
ATOM 3999 N N . ALA A 1 509 ? -9.992 -8.430 -11.384 1.00 79.62 509 ALA A N 1
ATOM 4000 C CA . ALA A 1 509 ? -9.735 -9.410 -12.427 1.00 79.62 509 ALA A CA 1
ATOM 4001 C C . ALA A 1 509 ? -10.718 -10.601 -12.437 1.00 79.62 509 ALA A C 1
ATOM 4003 O O . ALA A 1 509 ? -10.638 -11.416 -13.352 1.00 79.62 509 ALA A O 1
ATOM 4004 N N . GLY A 1 510 ? -11.675 -10.683 -11.505 1.00 79.56 510 GLY A N 1
ATOM 4005 C CA . GLY A 1 510 ? -12.827 -11.591 -11.567 1.00 79.56 510 GLY A CA 1
ATOM 4006 C C . GLY A 1 510 ? -13.039 -12.486 -10.345 1.00 79.56 510 GLY A C 1
ATOM 4007 O O . GLY A 1 510 ? -14.116 -13.068 -10.216 1.00 79.56 510 GLY A O 1
ATOM 4008 N N . ALA A 1 511 ? -12.062 -12.589 -9.439 1.00 84.12 511 ALA A N 1
ATOM 4009 C CA . ALA A 1 511 ? -12.191 -13.457 -8.274 1.00 84.12 511 ALA A CA 1
ATOM 4010 C C . ALA A 1 511 ? -13.152 -12.872 -7.227 1.00 84.12 511 ALA A C 1
ATOM 4012 O O . ALA A 1 511 ? -13.225 -11.665 -7.006 1.00 84.12 511 ALA A O 1
ATOM 4013 N N . GLN A 1 512 ? -13.844 -13.737 -6.498 1.00 79.62 512 GLN A N 1
ATOM 4014 C CA . GLN A 1 512 ? -14.669 -13.341 -5.365 1.00 79.62 512 GLN A CA 1
ATOM 4015 C C . GLN A 1 512 ? -13.831 -13.291 -4.090 1.00 79.62 512 GLN A C 1
ATOM 4017 O O . GLN A 1 512 ? -13.072 -14.212 -3.788 1.00 79.62 512 GLN A O 1
ATOM 4022 N N . TYR A 1 513 ? -13.967 -12.234 -3.295 1.00 77.94 513 TYR A N 1
ATOM 4023 C CA . TYR A 1 513 ? -13.346 -12.235 -1.975 1.00 77.94 513 TYR A CA 1
ATOM 4024 C C . TYR A 1 513 ? -14.055 -13.245 -1.070 1.00 77.94 513 TYR A C 1
ATOM 4026 O O . TYR A 1 513 ? -15.257 -13.125 -0.833 1.00 77.94 513 TYR A O 1
ATOM 4034 N N . ARG A 1 514 ? -13.309 -14.212 -0.533 1.00 70.75 514 ARG A N 1
ATOM 4035 C CA . ARG A 1 514 ? -13.810 -15.146 0.475 1.00 70.75 514 ARG A CA 1
ATOM 4036 C C . ARG A 1 514 ? -13.123 -14.846 1.791 1.00 70.75 514 ARG A C 1
ATOM 4038 O O . ARG A 1 514 ? -11.942 -15.115 1.965 1.00 70.75 514 ARG A O 1
ATOM 4045 N N . GLU A 1 515 ? -13.865 -14.305 2.741 1.00 64.44 515 GLU A N 1
ATOM 4046 C CA . GLU A 1 515 ? -13.367 -14.283 4.107 1.00 64.44 515 GLU A CA 1
ATOM 4047 C C . GLU A 1 515 ? -13.455 -15.710 4.666 1.00 64.44 515 GLU A C 1
ATOM 4049 O O . GLU A 1 515 ? -14.474 -16.385 4.498 1.00 64.44 515 GLU A O 1
ATOM 4054 N N . ALA A 1 516 ? -12.383 -16.211 5.282 1.00 55.22 516 ALA A N 1
ATOM 4055 C CA . ALA A 1 516 ? -12.451 -17.458 6.030 1.00 55.22 516 ALA A CA 1
ATOM 4056 C C . ALA A 1 516 ? -13.315 -17.194 7.270 1.00 55.22 516 ALA A C 1
ATOM 4058 O O . ALA A 1 516 ? -12.811 -16.774 8.301 1.00 55.22 516 ALA A O 1
ATOM 4059 N N . PHE A 1 517 ? -14.634 -17.339 7.159 1.00 54.97 517 PHE A N 1
ATOM 4060 C CA . PHE A 1 517 ? -15.511 -17.156 8.306 1.00 54.97 517 PHE A CA 1
ATOM 4061 C C . PHE A 1 517 ? -15.274 -18.303 9.294 1.00 54.97 517 PHE A C 1
ATOM 4063 O O . PHE A 1 517 ? -15.544 -19.465 8.982 1.00 54.97 517 PHE A O 1
ATOM 4070 N N . ASN A 1 518 ? -14.800 -17.985 10.499 1.00 51.00 518 ASN A N 1
ATOM 4071 C CA . ASN A 1 518 ? -14.885 -18.902 11.629 1.00 51.00 518 ASN A CA 1
ATOM 4072 C C . ASN A 1 518 ? -16.365 -19.045 12.032 1.00 51.00 518 ASN A C 1
ATOM 4074 O O . ASN A 1 518 ? -16.856 -18.288 12.856 1.00 51.00 518 ASN A O 1
ATOM 4078 N N . LEU A 1 519 ? -17.050 -20.012 11.408 1.00 49.12 519 LEU A N 1
ATOM 4079 C CA . LEU A 1 519 ? -18.364 -20.590 11.742 1.00 49.12 519 LEU A CA 1
ATOM 4080 C C . LEU A 1 519 ? -19.599 -19.652 11.865 1.00 49.12 519 LEU A C 1
ATOM 4082 O O . LEU A 1 519 ? -19.609 -18.623 12.525 1.00 49.12 519 LEU A O 1
ATOM 4086 N N . ALA A 1 520 ? -20.719 -20.116 11.296 1.00 53.56 520 ALA A N 1
ATOM 4087 C CA . ALA A 1 520 ? -22.102 -19.837 11.718 1.00 53.56 520 ALA A CA 1
ATOM 4088 C C . ALA A 1 520 ? -22.685 -18.404 11.618 1.00 53.56 520 ALA A C 1
ATOM 4090 O O . ALA A 1 520 ? -23.829 -18.219 12.034 1.00 53.56 520 ALA A O 1
ATOM 4091 N N . ALA A 1 521 ? -22.008 -17.414 11.020 1.00 59.03 521 ALA A N 1
ATOM 4092 C CA . ALA A 1 521 ? -22.555 -16.050 10.864 1.00 59.03 521 ALA A CA 1
ATOM 4093 C C . ALA A 1 521 ? -23.934 -15.991 10.168 1.00 59.03 521 ALA A C 1
ATOM 4095 O O . ALA A 1 521 ? -24.751 -15.141 10.504 1.00 59.03 521 ALA A O 1
ATOM 4096 N N . GLU A 1 522 ? -24.215 -16.919 9.248 1.00 61.34 522 GLU A N 1
ATOM 4097 C CA . GLU A 1 522 ? -25.512 -17.038 8.556 1.00 61.34 522 GLU A CA 1
ATOM 4098 C C . GLU A 1 522 ? -26.655 -17.514 9.470 1.00 61.34 522 GLU A C 1
ATOM 4100 O O . GLU A 1 522 ? -27.826 -17.337 9.146 1.00 61.34 522 GLU A O 1
ATOM 4105 N N . THR A 1 523 ? -26.333 -18.118 10.618 1.00 75.19 523 THR A N 1
ATOM 4106 C CA . THR A 1 523 ? -27.323 -18.610 11.592 1.00 75.19 523 THR A CA 1
ATOM 4107 C C . THR A 1 523 ? -27.636 -17.599 12.697 1.00 75.19 523 THR A C 1
ATOM 4109 O O . THR A 1 523 ? -28.627 -17.760 13.411 1.00 75.19 523 THR A O 1
ATOM 4112 N N . VAL A 1 524 ? -26.808 -16.558 12.827 1.00 86.50 524 VAL A N 1
ATOM 4113 C CA . VAL A 1 524 ? -26.984 -15.459 13.782 1.00 86.50 524 VAL A CA 1
ATOM 4114 C C . VAL A 1 524 ? -28.096 -14.554 13.259 1.00 86.50 524 VAL A C 1
ATOM 4116 O O . VAL A 1 524 ? -27.996 -14.027 12.152 1.00 86.50 524 VAL A O 1
ATOM 4119 N N . LYS A 1 525 ? -29.169 -14.384 14.037 1.00 88.88 525 LYS A N 1
ATOM 4120 C CA . LYS A 1 525 ? -30.359 -13.631 13.606 1.00 88.88 525 LYS A CA 1
ATOM 4121 C C . LYS A 1 525 ? -30.325 -12.178 14.051 1.00 88.88 525 LYS A C 1
ATOM 4123 O O . LYS A 1 525 ? -31.048 -11.355 13.498 1.00 88.88 525 LYS A O 1
ATOM 4128 N N . SER A 1 526 ? -29.558 -11.872 15.090 1.00 94.06 526 SER A N 1
ATOM 4129 C CA . SER A 1 526 ? -29.436 -10.526 15.637 1.00 94.06 526 SER A CA 1
ATOM 4130 C C . SER A 1 526 ? -28.092 -10.333 16.329 1.00 94.06 526 SER A C 1
ATOM 4132 O O . SER A 1 526 ? -27.444 -11.299 16.734 1.00 94.06 526 SER A O 1
ATOM 4134 N N . LEU A 1 527 ? -27.707 -9.072 16.549 1.00 95.12 527 LEU A N 1
ATOM 4135 C CA . LEU A 1 527 ? -26.564 -8.729 17.398 1.00 95.12 527 LEU A CA 1
ATOM 4136 C C . LEU A 1 527 ? -26.672 -9.393 18.783 1.00 95.12 527 LEU A C 1
ATOM 4138 O O . LEU A 1 527 ? -25.651 -9.743 19.362 1.00 95.12 527 LEU A O 1
ATOM 4142 N N . TYR A 1 528 ? -27.887 -9.588 19.300 1.00 95.88 528 TYR A N 1
ATOM 4143 C CA . TYR A 1 528 ? -28.141 -10.081 20.654 1.00 95.88 528 TYR A CA 1
ATOM 4144 C C . TYR A 1 528 ? -27.745 -11.540 20.891 1.00 95.88 528 TYR A C 1
ATOM 4146 O O . TYR A 1 528 ? -27.419 -11.903 22.021 1.00 95.88 528 TYR A O 1
ATOM 4154 N N . ASP A 1 529 ? -27.686 -12.348 19.831 1.00 93.81 529 ASP A N 1
ATOM 4155 C CA . ASP A 1 529 ? -27.242 -13.745 19.908 1.00 93.81 529 ASP A CA 1
ATOM 4156 C C . ASP A 1 529 ? -25.724 -13.855 20.157 1.00 93.81 529 ASP A C 1
ATOM 4158 O O . ASP A 1 529 ? -25.196 -14.938 20.421 1.00 93.81 529 ASP A O 1
ATOM 4162 N N . LEU A 1 530 ? -25.003 -12.734 20.053 1.00 94.12 530 LEU A N 1
ATOM 4163 C CA . LEU A 1 530 ? -23.553 -12.677 20.140 1.00 94.12 530 LEU A CA 1
ATOM 4164 C C . LEU A 1 530 ? -23.072 -12.330 21.548 1.00 94.12 530 LEU A C 1
ATOM 4166 O O . LEU A 1 530 ? -23.775 -11.776 22.400 1.00 94.12 530 LEU A O 1
ATOM 4170 N N . LYS A 1 531 ? -21.804 -12.645 21.780 1.00 94.44 531 LYS A N 1
ATOM 4171 C CA . LYS A 1 531 ? -21.085 -12.332 23.007 1.00 94.44 531 LYS A CA 1
ATOM 4172 C C . LYS A 1 531 ? -19.669 -11.922 22.670 1.00 94.44 531 LYS A C 1
ATOM 4174 O O . LYS A 1 531 ? -19.162 -12.272 21.605 1.00 94.44 531 LYS A O 1
ATOM 4179 N N . ASP A 1 532 ? -19.045 -11.202 23.588 1.00 95.06 532 ASP A N 1
ATOM 4180 C CA . ASP A 1 532 ? -17.647 -10.838 23.447 1.00 95.06 532 ASP A CA 1
ATOM 4181 C C . ASP A 1 532 ? -16.978 -10.549 24.792 1.00 95.06 532 ASP A C 1
ATOM 4183 O O . ASP A 1 532 ? -17.657 -10.479 25.810 1.00 95.06 532 ASP A O 1
ATOM 4187 N N . PHE A 1 533 ? -15.660 -10.373 24.812 1.00 95.06 533 PHE A N 1
ATOM 4188 C CA . PHE A 1 533 ? -14.902 -10.144 26.047 1.00 95.06 533 PHE A CA 1
ATOM 4189 C C . PHE A 1 533 ? -14.531 -8.672 26.239 1.00 95.06 533 PHE A C 1
ATOM 4191 O O . PHE A 1 533 ? -14.049 -7.997 25.320 1.00 95.06 533 PHE A O 1
ATOM 4198 N N . ASP A 1 534 ? -14.778 -8.156 27.443 1.00 95.31 534 ASP A N 1
ATOM 4199 C CA . ASP A 1 534 ? -14.378 -6.805 27.820 1.00 95.31 534 ASP A CA 1
ATOM 4200 C C . ASP A 1 534 ? -12.868 -6.693 28.098 1.00 95.31 534 ASP A C 1
ATOM 4202 O O . ASP A 1 534 ? -12.129 -7.673 28.086 1.00 95.31 534 ASP A O 1
ATOM 4206 N N . MET A 1 535 ? -12.391 -5.476 28.361 1.00 94.81 535 MET A N 1
ATOM 4207 C CA . MET A 1 535 ? -10.975 -5.213 28.661 1.00 94.81 535 MET A CA 1
ATOM 4208 C C . MET A 1 535 ? -10.428 -5.959 29.894 1.00 94.81 535 MET A C 1
ATOM 4210 O O . MET A 1 535 ? -9.210 -6.065 30.035 1.00 94.81 535 MET A O 1
ATOM 4214 N N . ALA A 1 536 ? -11.297 -6.462 30.779 1.00 93.44 536 ALA A N 1
ATOM 4215 C CA . ALA A 1 536 ? -10.929 -7.269 31.941 1.00 93.44 536 ALA A CA 1
ATOM 4216 C C . ALA A 1 536 ? -11.018 -8.785 31.663 1.00 93.44 536 ALA A C 1
ATOM 4218 O O . ALA A 1 536 ? -10.850 -9.584 32.585 1.00 93.44 536 ALA A O 1
ATOM 4219 N N . GLY A 1 537 ? -11.292 -9.186 30.416 1.00 92.38 537 GLY A N 1
ATOM 4220 C CA . GLY A 1 537 ? -11.460 -10.581 30.013 1.00 92.38 537 GLY A CA 1
ATOM 4221 C C . GLY A 1 537 ? -12.787 -11.195 30.465 1.00 92.38 537 GLY A C 1
ATOM 4222 O O . GLY A 1 537 ? -12.926 -12.418 30.482 1.00 92.38 537 GLY A O 1
ATOM 4223 N N . LYS A 1 538 ? -13.772 -10.381 30.865 1.00 96.31 538 LYS A N 1
ATOM 4224 C CA . LYS A 1 538 ? -15.096 -10.871 31.258 1.00 96.31 538 LYS A CA 1
ATOM 4225 C C . LYS A 1 538 ? -16.000 -10.966 30.032 1.00 96.31 538 LYS A C 1
ATOM 4227 O O . LYS A 1 538 ? -16.114 -10.015 29.263 1.00 96.31 538 LYS A O 1
ATOM 4232 N N . GLU A 1 539 ? -16.692 -12.096 29.886 1.00 96.19 539 GLU A N 1
ATOM 4233 C CA . GLU A 1 539 ? -17.703 -12.273 28.840 1.00 96.19 539 GLU A CA 1
ATOM 4234 C C . GLU A 1 539 ? -18.888 -11.313 29.065 1.00 96.19 539 GLU A C 1
ATOM 4236 O O . GLU A 1 539 ? -19.483 -11.243 30.146 1.00 96.19 539 GLU A O 1
ATOM 4241 N N . VAL A 1 540 ? -19.243 -10.584 28.015 1.00 96.69 540 VAL A N 1
ATOM 4242 C CA . VAL A 1 540 ? -20.366 -9.657 27.921 1.00 96.69 540 VAL A CA 1
ATOM 4243 C C . VAL A 1 540 ? -21.272 -10.136 26.792 1.00 96.69 540 VAL A C 1
ATOM 4245 O O . VAL A 1 540 ? -20.886 -10.163 25.625 1.00 96.69 540 VAL A O 1
ATOM 4248 N N . SER A 1 541 ? -22.505 -10.503 27.137 1.00 97.19 541 SER A N 1
ATOM 4249 C CA . SER A 1 541 ? -23.530 -10.811 26.139 1.00 97.19 541 SER A CA 1
ATOM 4250 C C . SER A 1 541 ? -24.081 -9.529 25.517 1.00 97.19 541 SER A C 1
ATOM 4252 O O . SER A 1 541 ? -24.378 -8.567 26.231 1.00 97.19 541 SER A O 1
ATOM 4254 N N . MET A 1 542 ? -24.256 -9.533 24.194 1.00 97.00 542 MET A N 1
ATOM 4255 C CA . MET A 1 542 ? -24.823 -8.402 23.460 1.00 97.00 542 MET A CA 1
ATOM 4256 C C . MET A 1 542 ? -26.322 -8.213 23.717 1.00 97.00 542 MET A C 1
ATOM 4258 O O . MET A 1 542 ? -26.833 -7.115 23.513 1.00 97.00 542 MET A O 1
ATOM 4262 N N . GLU A 1 543 ? -27.006 -9.230 24.250 1.00 97.06 543 GLU A N 1
ATOM 4263 C CA . GLU A 1 543 ? -28.370 -9.149 24.796 1.00 97.06 543 GLU A CA 1
ATOM 4264 C C . GLU A 1 543 ? -28.539 -7.980 25.782 1.00 97.06 543 GLU A C 1
ATOM 4266 O O . GLU A 1 543 ? -29.598 -7.359 25.851 1.00 97.06 543 GLU A O 1
ATOM 4271 N N . LYS A 1 544 ? -27.465 -7.616 26.500 1.00 96.88 544 LYS A N 1
ATOM 4272 C CA . LYS A 1 544 ? -27.406 -6.444 27.390 1.00 96.88 544 LYS A CA 1
ATOM 4273 C C . LYS A 1 544 ? -27.864 -5.149 26.705 1.00 96.88 544 LYS A C 1
ATOM 4275 O O . LYS A 1 544 ? -28.363 -4.250 27.377 1.00 96.88 544 LYS A O 1
ATOM 4280 N N . TYR A 1 545 ? -27.678 -5.043 25.392 1.00 97.00 545 TYR A N 1
ATOM 4281 C CA . TYR A 1 545 ? -27.991 -3.857 24.598 1.00 97.00 545 TYR A CA 1
ATOM 4282 C C . TYR A 1 545 ? -29.371 -3.934 23.925 1.00 97.00 545 TYR A C 1
ATOM 4284 O O . TYR A 1 545 ? -29.657 -3.167 23.004 1.00 97.00 545 TYR A O 1
ATOM 4292 N N . ARG A 1 546 ? -30.251 -4.844 24.370 1.00 97.31 546 ARG A N 1
ATOM 4293 C CA . ARG A 1 546 ? -31.619 -4.948 23.854 1.00 97.31 546 ARG A CA 1
ATOM 4294 C C . ARG A 1 546 ? -32.381 -3.626 23.972 1.00 97.31 546 ARG A C 1
ATOM 4296 O O . ARG A 1 546 ? -32.364 -2.978 25.017 1.00 97.31 546 ARG A O 1
ATOM 4303 N N . GLY A 1 547 ? -33.062 -3.229 22.894 1.00 96.06 547 GLY A N 1
ATOM 4304 C CA . GLY A 1 547 ? -33.858 -1.997 22.844 1.00 96.06 547 GLY A CA 1
ATOM 4305 C C . GLY A 1 547 ? -33.038 -0.711 22.676 1.00 96.06 547 GLY A C 1
ATOM 4306 O O . GLY A 1 547 ? -33.620 0.378 22.635 1.00 96.06 547 GLY A O 1
ATOM 4307 N N . LYS A 1 548 ? -31.705 -0.812 22.587 1.00 97.94 548 LYS A N 1
ATOM 4308 C CA . LYS A 1 548 ? -30.782 0.311 22.377 1.00 97.94 548 LYS A CA 1
ATOM 4309 C C . LYS A 1 548 ? -30.393 0.422 20.910 1.00 97.94 548 LYS A C 1
ATOM 4311 O O . LYS A 1 548 ? -30.302 -0.584 20.217 1.00 97.94 548 LYS A O 1
ATOM 4316 N N . VAL A 1 549 ? -30.116 1.643 20.464 1.00 98.44 549 VAL A N 1
ATOM 4317 C CA . VAL A 1 549 ? -29.410 1.879 19.201 1.00 98.44 549 VAL A CA 1
ATOM 4318 C C . VAL A 1 549 ? -27.928 1.673 19.479 1.00 98.44 549 VAL A C 1
ATOM 4320 O O . VAL A 1 549 ? -27.392 2.306 20.387 1.00 98.44 549 VAL A O 1
ATOM 4323 N N . VAL A 1 550 ? -27.264 0.788 18.738 1.00 98.69 550 VAL A N 1
ATOM 4324 C CA . VAL A 1 550 ? -25.878 0.396 19.030 1.00 98.69 550 VAL A CA 1
ATOM 4325 C C . VAL A 1 550 ? -24.950 0.819 17.899 1.00 98.69 550 VAL A C 1
ATOM 4327 O O . VAL A 1 550 ? -25.144 0.440 16.746 1.00 98.69 550 VAL A O 1
ATOM 4330 N N . LEU A 1 551 ? -23.909 1.583 18.226 1.00 98.75 551 LEU A N 1
ATOM 4331 C CA . LEU A 1 551 ? -22.840 1.951 17.302 1.00 98.75 551 LEU A CA 1
ATOM 4332 C C . LEU A 1 551 ? -21.592 1.111 17.596 1.00 98.75 551 LEU A C 1
ATOM 4334 O O . LEU A 1 551 ? -20.883 1.350 18.573 1.00 98.75 551 LEU A O 1
ATOM 4338 N N . VAL A 1 552 ? -21.305 0.144 16.728 1.00 98.75 552 VAL A N 1
ATOM 4339 C CA . VAL A 1 552 ? -20.120 -0.722 16.801 1.00 98.75 552 VAL A CA 1
ATOM 4340 C C . VAL A 1 552 ? -18.984 -0.109 15.990 1.00 98.75 552 VAL A C 1
ATOM 4342 O O . VAL A 1 552 ? -19.162 0.193 14.809 1.00 98.75 552 VAL A O 1
ATOM 4345 N N . VAL A 1 553 ? -17.806 0.068 16.595 1.00 98.62 553 VAL A N 1
ATOM 4346 C CA . VAL A 1 553 ? -16.657 0.723 15.945 1.00 98.62 553 VAL A CA 1
ATOM 4347 C C . VAL A 1 553 ? -15.360 -0.027 16.228 1.00 98.62 553 VAL A C 1
ATOM 4349 O O . VAL A 1 553 ? -15.020 -0.245 17.391 1.00 98.62 553 VAL A O 1
ATOM 4352 N N . ASN A 1 554 ? -14.585 -0.364 15.188 1.00 98.25 554 ASN A N 1
ATOM 4353 C CA . ASN A 1 554 ? -13.199 -0.796 15.391 1.00 98.25 554 ASN A CA 1
ATOM 4354 C C . ASN A 1 554 ? -12.309 0.434 15.613 1.00 98.25 554 ASN A C 1
ATOM 4356 O O . ASN A 1 554 ? -12.314 1.353 14.797 1.00 98.25 554 ASN A O 1
ATOM 4360 N N . VAL A 1 555 ? -11.557 0.488 16.708 1.00 97.50 555 VAL A N 1
ATOM 4361 C CA . VAL A 1 555 ? -10.837 1.700 17.132 1.00 97.50 555 VAL A CA 1
ATOM 4362 C C . VAL A 1 555 ? -9.328 1.497 17.188 1.00 97.50 555 VAL A C 1
ATOM 4364 O O . VAL A 1 555 ? -8.830 0.373 17.214 1.00 97.50 555 VAL A O 1
ATOM 4367 N N . SER A 1 556 ? -8.606 2.618 17.189 1.00 93.62 556 SER A N 1
ATOM 4368 C CA . SER A 1 556 ? -7.153 2.657 17.324 1.00 93.62 556 SER A CA 1
ATOM 4369 C C . SER A 1 556 ? -6.676 3.958 17.996 1.00 93.62 556 SER A C 1
ATOM 4371 O O . SER A 1 556 ? -7.348 4.992 17.957 1.00 93.62 556 SER A O 1
ATOM 4373 N N . THR A 1 557 ? -5.501 3.921 18.613 1.00 89.00 557 THR A N 1
ATOM 4374 C CA . THR A 1 557 ? -4.830 4.947 19.414 1.00 89.00 557 THR A CA 1
ATOM 4375 C C . THR A 1 557 ? -3.789 5.706 18.594 1.00 89.00 557 THR A C 1
ATOM 4377 O O . THR A 1 557 ? -3.624 6.909 18.801 1.00 89.00 557 THR A O 1
ATOM 4380 N N . LEU A 1 558 ? -3.130 5.052 17.629 1.00 80.25 558 LEU A N 1
ATOM 4381 C CA . LEU A 1 558 ? -2.075 5.645 16.791 1.00 80.25 558 LEU A CA 1
ATOM 4382 C C . LEU A 1 558 ? -2.525 5.951 15.356 1.00 80.25 558 LEU A C 1
ATOM 4384 O O . LEU A 1 558 ? -1.713 6.284 14.494 1.00 80.25 558 LEU A O 1
ATOM 4388 N N . CYS A 1 559 ? -3.821 5.857 15.075 1.00 80.88 559 CYS A N 1
ATOM 4389 C CA . CYS A 1 559 ? -4.355 6.143 13.754 1.00 80.88 559 CYS A CA 1
ATOM 4390 C C . CYS A 1 559 ? -4.539 7.651 13.511 1.00 80.88 559 CYS A C 1
ATOM 4392 O O . CYS A 1 559 ? -4.986 8.414 14.367 1.00 80.88 559 CYS A O 1
ATOM 4394 N N . ALA A 1 560 ? -4.293 8.102 12.278 1.00 78.94 560 ALA A N 1
ATOM 4395 C CA . ALA A 1 560 ? -4.489 9.500 11.881 1.00 78.94 560 ALA A CA 1
ATOM 4396 C C . ALA A 1 560 ? -5.947 9.996 12.018 1.00 78.94 560 ALA A C 1
ATOM 4398 O O . ALA A 1 560 ? -6.180 11.209 12.010 1.00 78.94 560 ALA A O 1
ATOM 4399 N N . LEU A 1 561 ? -6.911 9.077 12.123 1.00 84.75 561 LEU A N 1
ATOM 4400 C CA . LEU A 1 561 ? -8.340 9.345 12.293 1.00 84.75 561 LEU A CA 1
ATOM 4401 C C . LEU A 1 561 ? -8.769 9.413 13.772 1.00 84.75 561 LEU A C 1
ATOM 4403 O O . LEU A 1 561 ? -9.855 9.915 14.067 1.00 84.75 561 LEU A O 1
ATOM 4407 N N . THR A 1 562 ? -7.913 8.979 14.703 1.00 89.19 562 THR A N 1
ATOM 4408 C CA . THR A 1 562 ? -8.141 8.988 16.158 1.00 89.19 562 THR A CA 1
ATOM 4409 C C . THR A 1 562 ? -8.530 10.367 16.706 1.00 89.19 562 THR A C 1
ATOM 4411 O O . THR A 1 562 ? -9.512 10.435 17.449 1.00 89.19 562 THR A O 1
ATOM 4414 N N . PRO A 1 563 ? -7.868 11.482 16.317 1.00 90.56 563 PRO A N 1
ATOM 4415 C CA . PRO A 1 563 ? -8.204 12.809 16.838 1.00 90.56 563 PRO A CA 1
ATOM 4416 C C . PRO A 1 563 ? -9.567 13.340 16.385 1.00 90.56 563 PRO A C 1
ATOM 4418 O O . PRO A 1 563 ? -10.063 14.285 16.980 1.00 90.56 563 PRO A O 1
ATOM 4421 N N . ILE A 1 564 ? -10.162 12.766 15.335 1.00 91.06 564 ILE A N 1
ATOM 4422 C CA . ILE A 1 564 ? -11.502 13.142 14.865 1.00 91.06 564 ILE A CA 1
ATOM 4423 C C . ILE A 1 564 ? -12.541 12.201 15.475 1.00 91.06 564 ILE A C 1
ATOM 4425 O O . ILE A 1 564 ? -13.567 12.647 15.978 1.00 91.06 564 ILE A O 1
ATOM 4429 N N . ASN A 1 565 ? -12.266 10.896 15.470 1.00 96.81 565 ASN A N 1
ATOM 4430 C CA . ASN A 1 565 ? -13.256 9.893 15.839 1.00 96.81 565 ASN A CA 1
ATOM 4431 C C . ASN A 1 565 ? -13.544 9.866 17.342 1.00 96.81 565 ASN A C 1
ATOM 4433 O O . ASN A 1 565 ? -14.708 9.972 17.706 1.00 96.81 565 ASN A O 1
ATOM 4437 N N . TYR A 1 566 ? -12.539 9.776 18.223 1.00 97.75 566 TYR A N 1
ATOM 4438 C CA . TYR A 1 566 ? -12.819 9.693 19.666 1.00 97.75 566 TYR A CA 1
ATOM 4439 C C . TYR A 1 566 ? -13.575 10.912 20.212 1.00 97.75 566 TYR A C 1
ATOM 4441 O O . TYR A 1 566 ? -14.570 10.697 20.904 1.00 97.75 566 TYR A O 1
ATOM 4449 N N . PRO A 1 567 ? -13.200 12.170 19.886 1.00 97.31 567 PRO A N 1
ATOM 4450 C CA . PRO A 1 567 ? -13.971 13.325 20.344 1.00 97.31 567 PRO A CA 1
ATOM 4451 C C . PRO A 1 567 ? -15.414 13.327 19.840 1.00 97.31 567 PRO A C 1
ATOM 4453 O O . PRO A 1 567 ? -16.326 13.663 20.590 1.00 97.31 567 PRO A O 1
ATOM 4456 N N . GLN A 1 568 ? -15.643 12.940 18.583 1.00 98.25 568 GLN A N 1
ATOM 4457 C CA . GLN A 1 568 ? -16.992 12.897 18.022 1.00 98.25 568 GLN A CA 1
ATOM 4458 C C . GLN A 1 568 ? -17.831 11.755 18.610 1.00 98.25 568 GLN A C 1
ATOM 4460 O O . GLN A 1 568 ? -18.999 11.972 18.916 1.00 98.25 568 GLN A O 1
ATOM 4465 N N . LEU A 1 569 ? -17.240 10.578 18.844 1.00 98.44 569 LEU A N 1
ATOM 4466 C CA . LEU A 1 569 ? -17.897 9.472 19.549 1.00 98.44 569 LEU A CA 1
ATOM 4467 C C . LEU A 1 569 ? -18.267 9.876 20.979 1.00 98.44 569 LEU A C 1
ATOM 4469 O O . LEU A 1 569 ? -19.407 9.685 21.379 1.00 98.44 569 LEU A O 1
ATOM 4473 N N . ALA A 1 570 ? -17.343 10.496 21.721 1.00 97.81 570 ALA A N 1
ATOM 4474 C CA . ALA A 1 570 ? -17.612 10.996 23.070 1.00 97.81 570 ALA A CA 1
ATOM 4475 C C . ALA A 1 570 ? -18.723 12.059 23.078 1.00 97.81 570 ALA A C 1
ATOM 4477 O O . ALA A 1 570 ? -19.556 12.077 23.979 1.00 97.81 570 ALA A O 1
ATOM 4478 N N . LYS A 1 571 ? -18.778 12.920 22.053 1.00 97.94 571 LYS A N 1
ATOM 4479 C CA . LYS A 1 571 ? -19.846 13.916 21.900 1.00 97.94 571 LYS A CA 1
ATOM 4480 C C . LYS A 1 571 ? -21.212 13.275 21.631 1.00 97.94 571 LYS A C 1
ATOM 4482 O O . LYS A 1 571 ? -22.195 13.717 22.218 1.00 97.94 571 LYS A O 1
ATOM 4487 N N . LEU A 1 572 ? -21.285 12.268 20.759 1.00 98.12 572 LEU A N 1
ATOM 4488 C CA . LEU A 1 572 ? -22.527 11.529 20.497 1.00 98.12 572 LEU A CA 1
ATOM 4489 C C . LEU A 1 572 ? -23.011 10.789 21.743 1.00 98.12 572 LEU A C 1
ATOM 4491 O O . LEU A 1 572 ? -24.176 10.892 22.111 1.00 98.12 572 LEU A O 1
ATOM 4495 N N . ASP A 1 573 ? -22.099 10.088 22.405 1.00 97.50 573 ASP A N 1
ATOM 4496 C CA . ASP A 1 573 ? -22.342 9.356 23.642 1.00 97.50 573 ASP A CA 1
ATOM 4497 C C . ASP A 1 573 ? -22.873 10.279 24.749 1.00 97.50 573 ASP A C 1
ATOM 4499 O O . ASP A 1 573 ? -23.955 10.043 25.279 1.00 97.50 573 ASP A O 1
ATOM 4503 N N . ALA A 1 574 ? -22.206 11.408 25.005 1.00 96.62 574 ALA A N 1
ATOM 4504 C CA . ALA A 1 574 ? -22.673 12.399 25.974 1.00 96.62 574 ALA A CA 1
ATOM 4505 C C . ALA A 1 574 ? -24.055 12.989 25.634 1.00 96.62 574 ALA A C 1
ATOM 4507 O O . ALA A 1 574 ? -24.787 13.387 26.535 1.00 96.62 574 ALA A O 1
ATOM 4508 N N . LYS A 1 575 ? -24.414 13.074 24.347 1.00 97.44 575 LYS A N 1
ATOM 4509 C CA . LYS A 1 575 ? -25.681 13.666 23.898 1.00 97.44 575 LYS A CA 1
ATOM 4510 C C . LYS A 1 575 ? -26.852 12.680 23.927 1.00 97.44 575 LYS A C 1
ATOM 4512 O O . LYS A 1 575 ? -27.974 13.089 24.220 1.00 97.44 575 LYS A O 1
ATOM 4517 N N . TYR A 1 576 ? -26.607 11.411 23.602 1.00 97.94 576 TYR A N 1
ATOM 4518 C CA . TYR A 1 576 ? -27.667 10.448 23.287 1.00 97.94 576 TYR A CA 1
ATOM 4519 C C . TYR A 1 576 ? -27.682 9.188 24.153 1.00 97.94 576 TYR A C 1
ATOM 4521 O O . TYR A 1 576 ? -28.624 8.403 24.028 1.00 97.94 576 TYR A O 1
ATOM 4529 N N . ARG A 1 577 ? -26.703 8.977 25.043 1.00 95.75 577 ARG A N 1
ATOM 4530 C CA . ARG A 1 577 ? -26.686 7.792 25.916 1.00 95.75 577 ARG A CA 1
ATOM 4531 C C . ARG A 1 577 ? -27.993 7.617 26.685 1.00 95.75 577 ARG A C 1
ATOM 4533 O O . ARG A 1 577 ? -28.612 6.555 26.623 1.00 95.75 577 ARG A O 1
ATOM 4540 N N . ASP A 1 578 ? -28.461 8.683 27.329 1.00 95.56 578 ASP A N 1
ATOM 4541 C CA . ASP A 1 578 ? -29.687 8.653 28.138 1.00 95.56 578 ASP A CA 1
ATOM 4542 C C . ASP A 1 578 ? -30.956 8.449 27.289 1.00 95.56 578 ASP A C 1
ATOM 4544 O O . ASP A 1 578 ? -31.984 8.005 27.794 1.00 95.56 578 ASP A O 1
ATOM 4548 N N . GLN A 1 579 ? -30.875 8.702 25.979 1.00 96.44 579 GLN A N 1
ATOM 4549 C CA . GLN A 1 579 ? -31.958 8.483 25.011 1.00 96.44 579 GLN A CA 1
ATOM 4550 C C . GLN A 1 579 ? -31.940 7.060 24.420 1.00 96.44 579 GLN A C 1
ATOM 4552 O O . GLN A 1 579 ? -32.882 6.647 23.737 1.00 96.44 579 GLN A O 1
ATOM 4557 N N . GLY A 1 580 ? -30.898 6.277 24.720 1.00 96.69 580 GLY A N 1
ATOM 4558 C CA . GLY A 1 580 ? -30.777 4.877 24.327 1.00 96.69 580 GLY A CA 1
ATOM 4559 C C . GLY A 1 580 ? -29.710 4.572 23.276 1.00 96.69 580 GLY A C 1
ATOM 4560 O O . GLY A 1 580 ? -29.767 3.480 22.714 1.00 96.69 580 GLY A O 1
ATOM 4561 N N . LEU A 1 581 ? -28.762 5.480 23.015 1.00 98.25 581 LEU A N 1
ATOM 4562 C CA . LEU A 1 581 ? -27.564 5.173 22.224 1.00 98.25 581 LEU A CA 1
ATOM 4563 C C . LEU A 1 581 ? -26.516 4.457 23.087 1.00 98.25 581 LEU A C 1
ATOM 4565 O O . LEU A 1 581 ? -26.183 4.920 24.172 1.00 98.25 581 LEU A O 1
ATOM 4569 N N . GLU A 1 582 ? -25.931 3.384 22.567 1.00 98.19 582 GLU A N 1
ATOM 4570 C CA . GLU A 1 582 ? -24.784 2.695 23.159 1.00 98.19 582 GLU A CA 1
ATOM 4571 C C . GLU A 1 582 ? -23.652 2.593 22.134 1.00 98.19 582 GLU A C 1
ATOM 4573 O O . GLU A 1 582 ? -23.865 2.175 20.997 1.00 98.19 582 GLU A O 1
ATOM 4578 N N . ILE A 1 583 ? -22.433 2.975 22.522 1.00 98.56 583 ILE A N 1
ATOM 4579 C CA . ILE A 1 583 ? -21.248 2.860 21.661 1.00 98.56 583 ILE A CA 1
ATOM 4580 C C . ILE A 1 583 ? -20.390 1.694 22.152 1.00 98.56 583 ILE A C 1
ATOM 4582 O O . ILE A 1 583 ? -20.040 1.617 23.328 1.00 98.56 583 ILE A O 1
ATOM 4586 N N . LEU A 1 584 ? -20.025 0.790 21.245 1.00 98.56 584 LEU A N 1
ATOM 4587 C CA . LEU A 1 584 ? -19.175 -0.364 21.527 1.00 98.56 584 LEU A CA 1
ATOM 4588 C C . LEU A 1 584 ? -17.859 -0.217 20.760 1.00 98.56 584 LEU A C 1
ATOM 4590 O O . LEU A 1 584 ? -17.835 -0.265 19.527 1.00 98.56 584 LEU A O 1
ATOM 4594 N N . ALA A 1 585 ? -16.763 -0.017 21.490 1.00 98.38 585 ALA A N 1
ATOM 4595 C CA . ALA A 1 585 ? -15.443 0.211 20.920 1.00 98.38 585 ALA A CA 1
ATOM 4596 C C . ALA A 1 585 ? -14.580 -1.055 20.977 1.00 98.38 585 ALA A C 1
ATOM 4598 O O . ALA A 1 585 ? -14.346 -1.619 22.047 1.00 98.38 585 ALA A O 1
ATOM 4599 N N . PHE A 1 586 ? -14.070 -1.465 19.818 1.00 98.44 586 PHE A N 1
ATOM 4600 C CA . PHE A 1 586 ? -13.286 -2.685 19.632 1.00 98.44 586 PHE A CA 1
ATOM 4601 C C . PHE A 1 586 ? -11.874 -2.341 19.137 1.00 98.44 586 PHE A C 1
ATOM 4603 O O . PHE A 1 586 ? -11.684 -2.109 17.939 1.00 98.44 586 PHE A O 1
ATOM 4610 N N . PRO A 1 587 ? -10.873 -2.252 20.024 1.00 98.19 587 PRO A N 1
ATOM 4611 C CA . PRO A 1 587 ? -9.490 -2.028 19.622 1.00 98.19 587 PRO A CA 1
ATOM 4612 C C . PRO A 1 587 ? -8.990 -3.137 18.693 1.00 98.19 587 PRO A C 1
ATOM 4614 O O . PRO A 1 587 ? -9.216 -4.319 18.954 1.00 98.19 587 PRO A O 1
ATOM 4617 N N . CYS A 1 588 ? -8.293 -2.768 17.618 1.00 92.44 588 CYS A N 1
ATOM 4618 C CA . CYS A 1 588 ? -7.789 -3.726 16.636 1.00 92.44 588 CYS A CA 1
ATOM 4619 C C . CYS A 1 588 ? -6.420 -3.307 16.095 1.00 92.44 588 CYS A C 1
ATOM 4621 O O . CYS A 1 588 ? -6.238 -2.172 15.659 1.00 92.44 588 CYS A O 1
ATOM 4623 N N . ASN A 1 589 ? -5.464 -4.240 16.077 1.00 89.44 589 ASN A N 1
ATOM 4624 C CA . ASN A 1 589 ? -4.092 -3.962 15.641 1.00 89.44 589 ASN A CA 1
ATOM 4625 C C . ASN A 1 589 ? -3.796 -4.370 14.184 1.00 89.44 589 ASN A C 1
ATOM 4627 O O . ASN A 1 589 ? -2.669 -4.214 13.719 1.00 89.44 589 ASN A O 1
ATOM 4631 N N . GLN A 1 590 ? -4.788 -4.881 13.446 1.00 80.25 590 GLN A N 1
ATOM 4632 C CA . GLN A 1 590 ? -4.605 -5.394 12.078 1.00 80.25 590 GLN A CA 1
ATOM 4633 C C . GLN A 1 590 ? -4.285 -4.303 11.040 1.00 80.25 590 GLN A C 1
ATOM 4635 O O . GLN A 1 590 ? -3.837 -4.605 9.934 1.00 80.25 590 GLN A O 1
ATOM 4640 N N . PHE A 1 591 ? -4.508 -3.031 11.377 1.00 79.44 591 PHE A N 1
ATOM 4641 C CA . PHE A 1 591 ? -4.384 -1.904 10.453 1.00 79.44 591 PHE A CA 1
ATOM 4642 C C . PHE A 1 591 ? -3.114 -1.109 10.752 1.00 79.44 591 PHE A C 1
ATOM 4644 O O . PHE A 1 591 ? -3.096 -0.255 11.642 1.00 79.44 591 PHE A O 1
ATOM 4651 N N . ALA A 1 592 ? -2.044 -1.437 10.020 1.00 68.50 592 ALA A N 1
ATOM 4652 C CA . ALA A 1 592 ? -0.708 -0.843 10.142 1.00 68.50 592 ALA A CA 1
ATOM 4653 C C . ALA A 1 592 ? -0.132 -0.834 11.572 1.00 68.50 592 ALA A C 1
ATOM 4655 O O . ALA A 1 592 ? 0.622 0.069 11.932 1.00 68.50 592 ALA A O 1
ATOM 4656 N N . GLY A 1 593 ? -0.502 -1.814 12.407 1.00 68.25 593 GLY A N 1
ATOM 4657 C CA . GLY A 1 593 ? 0.016 -1.924 13.772 1.00 68.25 593 GLY A CA 1
ATOM 4658 C C . GLY A 1 593 ? -0.324 -0.725 14.667 1.00 68.25 593 GLY A C 1
ATOM 4659 O O . GLY A 1 593 ? 0.434 -0.415 15.583 1.00 68.25 593 GLY A O 1
ATOM 4660 N N . GLN A 1 594 ? -1.422 -0.011 14.385 1.00 69.06 594 GLN A N 1
ATOM 4661 C CA . GLN A 1 594 ? -1.767 1.257 15.043 1.00 69.06 594 GLN A CA 1
ATOM 4662 C C . GLN A 1 594 ? -2.468 1.097 16.407 1.00 69.06 594 GLN A C 1
ATOM 4664 O O . GLN A 1 594 ? -2.902 2.091 16.990 1.00 69.06 594 GLN A O 1
ATOM 4669 N N . GLU A 1 595 ? -2.582 -0.124 16.928 1.00 87.31 595 GLU A N 1
ATOM 4670 C CA . GLU A 1 595 ? -3.069 -0.423 18.280 1.00 87.31 595 GLU A CA 1
ATOM 4671 C C . GLU A 1 595 ? -2.102 -1.352 19.039 1.00 87.31 595 GLU A C 1
ATOM 4673 O O . GLU A 1 595 ? -2.466 -2.457 19.459 1.00 87.31 595 GLU A O 1
ATOM 4678 N N . PRO A 1 596 ? -0.826 -0.955 19.206 1.00 85.81 596 PRO A N 1
ATOM 4679 C CA . PRO A 1 596 ? 0.188 -1.847 19.757 1.00 85.81 596 PRO A CA 1
ATOM 4680 C C . PRO A 1 596 ? 0.018 -2.069 21.266 1.00 85.81 596 PRO A C 1
ATOM 4682 O O . PRO A 1 596 ? 0.376 -3.138 21.753 1.00 85.81 596 PRO A O 1
ATOM 4685 N N . GLY A 1 597 ? -0.573 -1.108 21.985 1.00 86.00 597 GLY A N 1
ATOM 4686 C CA . GLY A 1 597 ? -0.600 -1.089 23.450 1.00 86.00 597 GLY A CA 1
ATOM 4687 C C . GLY A 1 597 ? -1.436 -2.188 24.115 1.00 86.00 597 GLY A C 1
ATOM 4688 O O . GLY A 1 597 ? -2.277 -2.830 23.474 1.00 86.00 597 GLY A O 1
ATOM 4689 N N . THR A 1 598 ? -1.200 -2.411 25.408 1.00 92.44 598 THR A N 1
ATOM 4690 C CA . THR A 1 598 ? -1.988 -3.330 26.252 1.00 92.44 598 THR A CA 1
ATOM 4691 C C . THR A 1 598 ? -3.377 -2.762 26.566 1.00 92.44 598 THR A C 1
ATOM 4693 O O . THR A 1 598 ? -3.655 -1.589 26.307 1.00 92.44 598 THR A O 1
ATOM 4696 N N . HIS A 1 599 ? -4.267 -3.568 27.154 1.00 94.62 599 HIS A N 1
ATOM 4697 C CA . HIS A 1 599 ? -5.599 -3.106 27.568 1.00 94.62 599 HIS A CA 1
ATOM 4698 C C . HIS A 1 599 ? -5.517 -1.897 28.514 1.00 94.62 599 HIS A C 1
ATOM 4700 O O . HIS A 1 599 ? -6.244 -0.916 28.344 1.00 94.62 599 HIS A O 1
ATOM 4706 N N . GLU A 1 600 ? -4.581 -1.915 29.464 1.00 94.62 600 GLU A N 1
ATOM 4707 C CA . GLU A 1 600 ? -4.355 -0.824 30.413 1.00 94.62 600 GLU A CA 1
ATOM 4708 C C . GLU A 1 600 ? -3.877 0.452 29.713 1.00 94.62 600 GLU A C 1
ATOM 4710 O O . GLU A 1 600 ? -4.329 1.552 30.042 1.00 94.62 600 GLU A O 1
ATOM 4715 N N . GLU A 1 601 ? -2.978 0.322 28.737 1.00 93.56 601 GLU A N 1
ATOM 4716 C CA . GLU A 1 601 ? -2.451 1.451 27.968 1.00 93.56 601 GLU A CA 1
ATOM 4717 C C . GLU A 1 601 ? -3.526 2.083 27.084 1.00 93.56 601 GLU A C 1
ATOM 4719 O O . GLU A 1 601 ? -3.642 3.311 27.045 1.00 93.56 601 GLU A O 1
ATOM 4724 N N . ILE A 1 602 ? -4.357 1.258 26.439 1.00 95.69 602 ILE A N 1
ATOM 4725 C CA . ILE A 1 602 ? -5.486 1.712 25.622 1.00 95.69 602 ILE A CA 1
ATOM 4726 C C . ILE A 1 602 ? -6.485 2.472 26.499 1.00 95.69 602 ILE A C 1
ATOM 4728 O O . ILE A 1 602 ? -6.828 3.618 26.196 1.00 95.69 602 ILE A O 1
ATOM 4732 N N . LEU A 1 603 ? -6.891 1.896 27.636 1.00 93.81 603 LEU A N 1
ATOM 4733 C CA . LEU A 1 603 ? -7.805 2.549 28.577 1.00 93.81 603 LEU A CA 1
ATOM 4734 C C . LEU A 1 603 ? -7.223 3.854 29.134 1.00 93.81 603 LEU A C 1
ATOM 4736 O O . LEU A 1 603 ? -7.929 4.857 29.255 1.00 93.81 603 LEU A O 1
ATOM 4740 N N . LYS A 1 604 ? -5.924 3.885 29.447 1.00 94.06 604 LYS A N 1
ATOM 4741 C CA . LYS A 1 604 ? -5.239 5.107 29.886 1.00 94.06 604 LYS A CA 1
ATOM 4742 C C . LYS A 1 604 ? -5.229 6.172 28.790 1.00 94.06 604 LYS A C 1
ATOM 4744 O O . LYS A 1 604 ? -5.434 7.347 29.093 1.00 94.06 604 LYS A O 1
ATOM 4749 N N . PHE A 1 605 ? -5.014 5.781 27.537 1.00 93.75 605 PHE A N 1
ATOM 4750 C CA . PHE A 1 605 ? -5.002 6.697 26.402 1.00 93.75 605 PHE A CA 1
ATOM 4751 C C . PHE A 1 605 ? -6.367 7.348 26.180 1.00 93.75 605 PHE A C 1
ATOM 4753 O O . PHE A 1 605 ? -6.432 8.565 25.998 1.00 93.75 605 PHE A O 1
ATOM 4760 N N . VAL A 1 606 ? -7.454 6.572 26.207 1.00 92.94 606 VAL A N 1
ATOM 4761 C CA . VAL A 1 606 ? -8.795 7.082 25.862 1.00 92.94 606 VAL A CA 1
ATOM 4762 C C . VAL A 1 606 ? -9.398 7.986 26.938 1.00 92.94 606 VAL A C 1
ATOM 4764 O O . VAL A 1 606 ? -10.251 8.814 26.619 1.00 92.94 606 VAL A O 1
ATOM 4767 N N . LYS A 1 607 ? -8.890 7.946 28.182 1.00 91.12 607 LYS A N 1
ATOM 4768 C CA . LYS A 1 607 ? -9.295 8.871 29.262 1.00 91.12 607 LYS A CA 1
ATOM 4769 C C . LYS A 1 607 ? -9.189 10.346 28.866 1.00 91.12 607 LYS A C 1
ATOM 4771 O O . LYS A 1 607 ? -10.031 11.139 29.275 1.00 91.12 607 LYS A O 1
ATOM 4776 N N . LYS A 1 608 ? -8.213 10.725 28.030 1.00 92.25 608 LYS A N 1
ATOM 4777 C CA . LYS A 1 608 ? -8.047 12.122 27.574 1.00 92.25 608 LYS A CA 1
ATOM 4778 C C . LYS A 1 608 ? -9.188 12.624 26.680 1.00 92.25 608 LYS A C 1
ATOM 4780 O O . LYS A 1 608 ? -9.321 13.827 26.491 1.00 92.25 608 LYS A O 1
ATOM 4785 N N . TYR A 1 609 ? -9.983 11.713 26.123 1.00 90.88 609 TYR A N 1
ATOM 4786 C CA . TYR A 1 609 ? -11.154 12.027 25.305 1.00 90.88 609 TYR A CA 1
ATOM 4787 C C . TYR A 1 609 ? -12.464 11.944 26.090 1.00 90.88 609 TYR A C 1
ATOM 4789 O O . TYR A 1 609 ? -13.524 12.140 25.505 1.00 90.88 609 TYR A O 1
ATOM 4797 N N . ASN A 1 610 ? -12.399 11.656 27.397 1.00 90.00 610 ASN A N 1
ATOM 4798 C CA . ASN A 1 610 ? -13.566 11.460 28.256 1.00 90.00 610 ASN A CA 1
ATOM 4799 C C . ASN A 1 610 ? -14.559 10.424 27.689 1.00 90.00 610 ASN A C 1
ATOM 4801 O O . ASN A 1 610 ? -15.772 10.574 27.813 1.00 90.00 610 ASN A O 1
ATOM 4805 N N . CYS A 1 611 ? -14.045 9.380 27.030 1.00 89.69 611 CYS A N 1
ATOM 4806 C CA . CYS A 1 611 ? -14.870 8.281 26.545 1.00 89.69 611 CYS A CA 1
ATOM 4807 C C . CYS A 1 611 ? -15.394 7.479 27.740 1.00 89.69 611 CYS A C 1
ATOM 4809 O O . CYS A 1 611 ? -14.604 6.962 28.530 1.00 89.69 611 CYS A O 1
ATOM 4811 N N . GLN A 1 612 ? -16.716 7.382 27.860 1.00 88.12 612 GLN A N 1
ATOM 4812 C CA . GLN A 1 612 ? -17.392 6.675 28.954 1.00 88.12 612 GLN A CA 1
ATOM 4813 C C . GLN A 1 612 ? -18.140 5.413 28.484 1.00 88.12 612 GLN A C 1
ATOM 4815 O O . GLN A 1 612 ? -18.702 4.683 29.294 1.00 88.12 612 GLN A O 1
ATOM 4820 N N . PHE A 1 613 ? -18.134 5.153 27.179 1.00 94.56 613 PHE A N 1
ATOM 4821 C CA . PHE A 1 613 ? -18.744 3.982 26.561 1.00 94.56 613 PHE A CA 1
ATOM 4822 C C . PHE A 1 613 ? -17.875 2.715 26.689 1.00 94.56 613 PHE A C 1
ATOM 4824 O O . PHE A 1 613 ? -16.703 2.778 27.067 1.00 94.56 613 PHE A O 1
ATOM 4831 N N . GLN A 1 614 ? -18.451 1.547 26.381 1.00 96.12 614 GLN A N 1
ATOM 4832 C CA . GLN A 1 614 ? -17.817 0.242 26.593 1.00 96.12 614 GLN A CA 1
ATOM 4833 C C . GLN A 1 614 ? -16.649 0.006 25.624 1.00 96.12 614 GLN A C 1
ATOM 4835 O O . GLN A 1 614 ? -16.812 0.075 24.405 1.00 96.12 614 GLN A O 1
ATOM 4840 N N . PHE A 1 615 ? -15.497 -0.376 26.177 1.00 97.75 615 PHE A N 1
ATOM 4841 C CA . PHE A 1 615 ? -14.376 -0.930 25.422 1.00 97.75 615 PHE A CA 1
ATOM 4842 C C . PHE A 1 615 ? -14.299 -2.444 25.616 1.00 97.75 615 PHE A C 1
ATOM 4844 O O . PHE A 1 615 ? -14.440 -2.952 26.734 1.00 97.75 615 PHE A O 1
ATOM 4851 N N . PHE A 1 616 ? -14.057 -3.147 24.517 1.00 98.12 616 PHE A N 1
ATOM 4852 C CA . PHE A 1 616 ? -13.800 -4.581 24.487 1.00 98.12 616 PHE A CA 1
ATOM 4853 C C . PHE A 1 616 ? -12.300 -4.860 24.401 1.00 98.12 616 PHE A C 1
ATOM 4855 O O . PHE A 1 616 ? -11.526 -3.954 24.091 1.00 98.12 616 PHE A O 1
ATOM 4862 N N . GLU A 1 617 ? -11.882 -6.096 24.676 1.00 96.19 617 GLU A N 1
ATOM 4863 C CA . GLU A 1 617 ? -10.473 -6.485 24.542 1.00 96.19 617 GLU A CA 1
ATOM 4864 C C . GLU A 1 617 ? -9.938 -6.253 23.124 1.00 96.19 617 GLU A C 1
ATOM 4866 O O . GLU A 1 617 ? -10.701 -6.179 22.158 1.00 96.19 617 GLU A O 1
ATOM 4871 N N . LYS A 1 618 ? -8.619 -6.142 22.975 1.00 95.62 618 LYS A N 1
ATOM 4872 C CA . LYS A 1 618 ? -8.010 -5.981 21.655 1.00 95.62 618 LYS A CA 1
ATOM 4873 C C . LYS A 1 618 ? -8.045 -7.305 20.892 1.00 95.62 618 LYS A C 1
ATOM 4875 O O . LYS A 1 618 ? -7.453 -8.278 21.344 1.00 95.62 618 LYS A O 1
ATOM 4880 N N . HIS A 1 619 ? -8.670 -7.329 19.715 1.00 92.25 619 HIS A N 1
ATOM 4881 C CA . HIS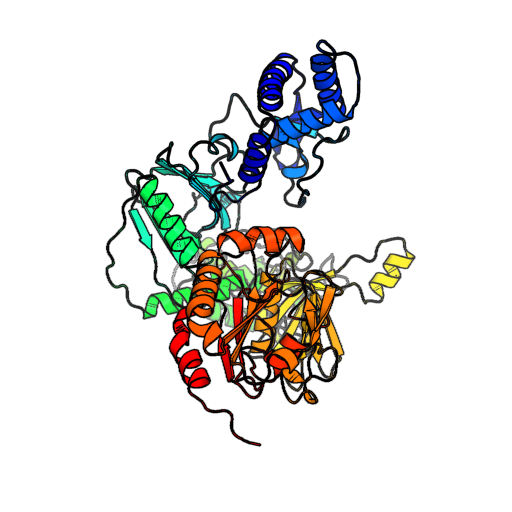 A 1 619 ? -8.739 -8.535 18.883 1.00 92.25 619 HIS A CA 1
ATOM 4882 C C . HIS A 1 619 ? -8.905 -8.197 17.392 1.00 92.25 619 HIS A C 1
ATOM 4884 O O . HIS A 1 619 ? -9.186 -7.059 17.001 1.00 92.25 619 HIS A O 1
ATOM 4890 N N . ASP A 1 620 ? -8.729 -9.207 16.554 1.00 87.81 620 ASP A N 1
ATOM 4891 C CA . ASP A 1 620 ? -8.858 -9.138 15.104 1.00 87.81 620 ASP A CA 1
ATOM 4892 C C . ASP A 1 620 ? -10.315 -8.974 14.645 1.00 87.81 620 ASP A C 1
ATOM 4894 O O . ASP A 1 620 ? -11.241 -9.565 15.203 1.00 87.81 620 ASP A O 1
ATOM 4898 N N . VAL A 1 621 ? -10.524 -8.169 13.601 1.00 90.94 621 VAL A N 1
ATOM 4899 C CA . VAL A 1 621 ? -11.844 -7.890 13.002 1.00 90.94 621 VAL A CA 1
ATOM 4900 C C . VAL A 1 621 ? -11.968 -8.409 11.569 1.00 90.94 621 VAL A C 1
ATOM 4902 O O . VAL A 1 621 ? -13.065 -8.412 11.017 1.00 90.94 621 VAL A O 1
ATOM 4905 N N . ASN A 1 622 ? -10.865 -8.857 10.967 1.00 82.38 622 ASN A N 1
ATOM 4906 C CA . ASN A 1 622 ? -10.770 -9.520 9.665 1.00 82.38 622 ASN A CA 1
ATOM 4907 C C . ASN A 1 622 ? -10.072 -10.879 9.786 1.00 82.38 622 ASN A C 1
ATOM 4909 O O . ASN A 1 622 ? -9.332 -11.103 10.742 1.00 82.38 622 ASN A O 1
ATOM 4913 N N . GLY A 1 623 ? -10.246 -11.731 8.775 1.00 72.44 623 GLY A N 1
ATOM 4914 C CA . GLY A 1 623 ? -9.565 -13.030 8.695 1.00 72.44 623 GLY A CA 1
ATOM 4915 C C . GLY A 1 623 ? -10.259 -14.128 9.499 1.00 72.44 623 GLY A C 1
ATOM 4916 O O . GLY A 1 623 ? -11.372 -13.932 9.990 1.00 72.44 623 GLY A O 1
ATOM 4917 N N . ALA A 1 624 ? -9.606 -15.288 9.623 1.00 68.50 624 ALA A N 1
ATOM 4918 C CA . ALA A 1 624 ? -10.187 -16.431 10.325 1.00 68.50 624 ALA A CA 1
ATOM 4919 C C . ALA A 1 624 ? -10.412 -16.096 11.801 1.00 68.50 624 ALA A C 1
ATOM 4921 O O . ALA A 1 624 ? -11.489 -16.330 12.337 1.00 68.50 624 ALA A O 1
ATOM 4922 N N . GLY A 1 625 ? -9.446 -15.434 12.437 1.00 74.44 625 GLY A N 1
ATOM 4923 C CA . GLY A 1 625 ? -9.549 -14.963 13.821 1.00 74.44 625 GLY A CA 1
ATOM 4924 C C . GLY A 1 625 ? -10.515 -13.793 14.061 1.00 74.44 625 GLY A C 1
ATOM 4925 O O . GLY A 1 625 ? -10.518 -13.248 15.161 1.00 74.44 625 GLY A O 1
ATOM 4926 N N . ALA A 1 626 ? -11.312 -13.357 13.079 1.00 85.38 626 ALA A N 1
ATOM 4927 C CA . ALA A 1 626 ? -12.231 -12.239 13.275 1.00 85.38 626 ALA A CA 1
ATOM 4928 C C . ALA A 1 626 ? -13.283 -12.536 14.356 1.00 85.38 626 ALA A C 1
ATOM 4930 O O . ALA A 1 626 ? -13.933 -13.585 14.345 1.00 85.38 626 ALA A O 1
ATOM 4931 N N . ARG A 1 627 ? -13.510 -11.571 15.256 1.00 89.31 627 ARG A N 1
ATOM 4932 C CA . ARG A 1 627 ? -14.546 -11.681 16.296 1.00 89.31 627 ARG A CA 1
ATOM 4933 C C . ARG A 1 627 ? -15.941 -11.916 15.694 1.00 89.31 627 ARG A C 1
ATOM 4935 O O . ARG A 1 627 ? -16.271 -11.269 14.692 1.00 89.31 627 ARG A O 1
ATOM 4942 N N . PRO A 1 628 ? -16.812 -12.712 16.348 1.00 89.56 628 PRO A N 1
ATOM 4943 C CA . PRO A 1 628 ? -18.169 -12.988 15.869 1.00 89.56 628 PRO A CA 1
ATOM 4944 C C . PRO A 1 628 ? -18.993 -11.734 15.547 1.00 89.56 628 PRO A C 1
ATOM 4946 O O . PRO A 1 628 ? -19.682 -11.708 14.529 1.00 89.56 628 PRO A O 1
ATOM 4949 N N . VAL A 1 629 ? -18.870 -10.669 16.353 1.00 93.19 629 VAL A N 1
ATOM 4950 C CA . VAL A 1 629 ? -19.558 -9.382 16.131 1.00 93.19 629 VAL A CA 1
ATOM 4951 C C . VAL A 1 629 ? -19.228 -8.793 14.759 1.00 93.19 629 VAL A C 1
ATOM 4953 O O . VAL A 1 629 ? -20.133 -8.467 13.993 1.00 93.19 629 VAL A O 1
ATOM 4956 N N . PHE A 1 630 ? -17.948 -8.696 14.399 1.00 92.69 630 PHE A N 1
ATOM 4957 C CA . PHE A 1 630 ? -17.556 -8.145 13.100 1.00 92.69 630 PHE A CA 1
ATOM 4958 C C . PHE A 1 630 ? -17.832 -9.101 11.950 1.00 92.69 630 PHE A C 1
ATOM 4960 O O . PHE A 1 630 ? -18.211 -8.653 10.872 1.00 92.69 630 PHE A O 1
ATOM 4967 N N . THR A 1 631 ? -17.677 -10.402 12.171 1.00 87.31 631 THR A N 1
ATOM 4968 C CA . THR A 1 631 ? -18.031 -11.437 11.195 1.00 87.31 631 THR A CA 1
ATOM 4969 C C . THR A 1 631 ? -19.507 -11.327 10.794 1.00 87.31 631 THR A C 1
ATOM 4971 O O . THR A 1 631 ? -19.800 -11.230 9.603 1.00 87.31 631 THR A O 1
ATOM 4974 N N . TYR A 1 632 ? -20.421 -11.223 11.765 1.00 90.44 632 TYR A N 1
ATOM 4975 C CA . TYR A 1 632 ? -21.851 -11.005 11.524 1.00 90.44 632 TYR A CA 1
ATOM 4976 C C . TYR A 1 632 ? -22.129 -9.675 10.808 1.00 90.44 632 TYR A C 1
ATOM 4978 O O . TYR A 1 632 ? -22.774 -9.651 9.760 1.00 90.44 632 TYR A O 1
ATOM 4986 N N . LEU A 1 633 ? -21.597 -8.561 11.322 1.00 92.94 633 LEU A N 1
ATOM 4987 C CA . LEU A 1 633 ? -21.876 -7.228 10.776 1.00 92.94 633 LEU A CA 1
ATOM 4988 C C . LEU A 1 633 ? -21.365 -7.045 9.341 1.00 92.94 633 LEU A C 1
ATOM 4990 O O . LEU A 1 633 ? -22.055 -6.451 8.517 1.00 92.94 633 LEU A O 1
ATOM 4994 N N . LYS A 1 634 ? -20.179 -7.573 9.016 1.00 89.00 634 LYS A N 1
ATOM 4995 C CA . LYS A 1 634 ? -19.629 -7.540 7.651 1.00 89.00 634 LYS A CA 1
ATOM 4996 C C . LYS A 1 634 ? -20.427 -8.404 6.675 1.00 89.00 634 LYS A C 1
ATOM 4998 O O . LYS A 1 634 ? -20.466 -8.070 5.494 1.00 89.00 634 LYS A O 1
ATOM 5003 N N . ALA A 1 635 ? -21.017 -9.503 7.149 1.00 83.81 635 ALA A N 1
ATOM 5004 C CA . ALA A 1 635 ? -21.857 -10.374 6.333 1.00 83.81 635 ALA A CA 1
ATOM 5005 C C . ALA A 1 635 ? -23.210 -9.719 6.013 1.00 83.81 635 ALA A C 1
ATOM 5007 O O . ALA A 1 635 ? -23.633 -9.741 4.862 1.00 83.81 635 ALA A O 1
ATOM 5008 N N . GLN A 1 636 ? -23.850 -9.089 7.004 1.00 86.75 636 GLN A N 1
ATOM 5009 C CA . GLN A 1 636 ? -25.141 -8.407 6.827 1.00 86.75 636 GLN A CA 1
ATOM 5010 C C . GLN A 1 636 ? -25.015 -7.064 6.091 1.00 86.75 636 GLN A C 1
ATOM 5012 O O . GLN A 1 636 ? -25.906 -6.672 5.344 1.00 86.75 636 GLN A O 1
ATOM 5017 N N . LEU A 1 637 ? -23.899 -6.354 6.285 1.00 86.75 637 LEU A N 1
ATOM 5018 C CA . LEU A 1 637 ? -23.617 -5.059 5.661 1.00 86.75 637 LEU A CA 1
ATOM 5019 C C . LEU A 1 637 ? -22.295 -5.126 4.872 1.00 86.75 637 LEU A C 1
ATOM 5021 O O . LEU A 1 637 ? -21.254 -4.620 5.331 1.00 86.75 637 LEU A O 1
ATOM 5025 N N . PRO A 1 638 ? -22.314 -5.764 3.684 1.00 75.38 638 PRO A N 1
ATOM 5026 C CA . PRO A 1 638 ? -21.137 -5.908 2.838 1.00 75.38 638 PRO A CA 1
ATOM 5027 C C . PRO A 1 638 ? -20.592 -4.542 2.398 1.00 75.38 638 PRO A C 1
ATOM 5029 O O . PRO A 1 638 ? -21.316 -3.554 2.276 1.00 75.38 638 PRO A O 1
ATOM 5032 N N . GLY A 1 639 ? -19.281 -4.467 2.176 1.00 65.19 639 GLY A N 1
ATOM 5033 C CA . GLY A 1 639 ? -18.648 -3.278 1.606 1.00 65.19 639 GLY A CA 1
ATOM 5034 C C . GLY A 1 639 ? -18.707 -3.295 0.077 1.00 65.19 639 GLY A C 1
ATOM 5035 O O . GLY A 1 639 ? -18.783 -4.355 -0.537 1.00 65.19 639 GLY A O 1
ATOM 5036 N N . ALA A 1 640 ? -18.583 -2.124 -0.556 1.00 52.62 640 ALA A N 1
ATOM 5037 C CA . ALA A 1 640 ? -18.659 -1.979 -2.018 1.00 52.62 640 ALA A CA 1
ATOM 5038 C C . ALA A 1 640 ? -17.613 -2.794 -2.816 1.00 52.62 640 ALA A C 1
ATOM 5040 O O . ALA A 1 640 ? -17.785 -3.002 -4.009 1.00 52.62 640 ALA A O 1
ATOM 5041 N N . PHE A 1 641 ? -16.536 -3.257 -2.169 1.00 51.69 641 PHE A N 1
ATOM 5042 C CA . PHE A 1 641 ? -15.443 -4.016 -2.795 1.00 51.69 641 PHE A CA 1
ATOM 5043 C C . PHE A 1 641 ? -15.019 -5.201 -1.911 1.00 51.69 641 PHE A C 1
ATOM 5045 O O . PHE A 1 641 ? -13.836 -5.412 -1.655 1.00 51.69 641 PHE A O 1
ATOM 5052 N N . GLY A 1 642 ? -16.005 -5.916 -1.364 1.00 59.31 642 GLY A N 1
ATOM 5053 C CA . GLY A 1 642 ? -15.813 -7.026 -0.430 1.00 59.31 642 GLY A CA 1
ATOM 5054 C C . GLY A 1 642 ? -16.178 -6.678 1.015 1.00 59.31 642 GLY A C 1
ATOM 5055 O O . GLY A 1 642 ? -16.368 -5.516 1.384 1.00 59.31 642 GLY A O 1
ATOM 5056 N N . ASN A 1 643 ? -16.289 -7.714 1.846 1.00 71.62 643 ASN A N 1
ATOM 5057 C CA . ASN A 1 643 ? -16.887 -7.593 3.179 1.00 71.62 643 ASN A CA 1
ATOM 5058 C C . ASN A 1 643 ? -15.889 -7.153 4.254 1.00 71.62 643 ASN A C 1
ATOM 5060 O O . ASN A 1 643 ? -16.306 -6.546 5.243 1.00 71.62 643 ASN A O 1
ATOM 5064 N N . PHE A 1 644 ? -14.586 -7.362 4.041 1.00 76.44 644 PHE A N 1
ATOM 5065 C CA . PHE A 1 644 ? -13.542 -7.040 5.015 1.00 76.44 644 PHE A CA 1
ATOM 5066 C C . PHE A 1 644 ? -13.530 -5.557 5.422 1.00 76.44 644 PHE A C 1
ATOM 5068 O O . PHE A 1 644 ? -13.933 -4.649 4.684 1.00 76.44 644 PHE A O 1
ATOM 5075 N N . ILE A 1 645 ? -13.073 -5.287 6.641 1.00 84.44 645 ILE A N 1
ATOM 5076 C CA . ILE A 1 645 ? -12.833 -3.932 7.135 1.00 84.44 645 ILE A CA 1
ATOM 5077 C C . ILE A 1 645 ? -11.553 -3.401 6.510 1.00 84.44 645 ILE A C 1
ATOM 5079 O O . ILE A 1 645 ? -10.502 -4.020 6.614 1.00 84.44 645 ILE A O 1
ATOM 5083 N N . LYS A 1 646 ? -11.635 -2.233 5.873 1.00 76.44 646 LYS A N 1
ATOM 5084 C CA . LYS A 1 646 ? -10.503 -1.657 5.138 1.00 76.44 646 LYS A CA 1
ATOM 5085 C C . LYS A 1 646 ? -9.504 -0.938 6.040 1.00 76.44 646 LYS A C 1
ATOM 5087 O O . LYS A 1 646 ? -8.342 -0.829 5.680 1.00 76.44 646 LYS A O 1
ATOM 5092 N N . TRP A 1 647 ? -9.959 -0.393 7.171 1.00 83.88 647 TRP A N 1
ATOM 5093 C CA . TRP A 1 647 ? -9.118 0.407 8.062 1.00 83.88 647 TRP A CA 1
ATOM 5094 C C . TRP A 1 647 ? -9.727 0.581 9.460 1.00 83.88 647 TRP A C 1
ATOM 5096 O O . TRP A 1 647 ? -10.888 0.233 9.705 1.00 83.88 647 TRP A O 1
ATOM 5106 N N . ASN A 1 648 ? -8.955 1.201 10.353 1.00 84.06 648 ASN A N 1
ATOM 5107 C CA . ASN A 1 648 ? -9.416 1.727 11.639 1.00 84.06 648 ASN A CA 1
ATOM 5108 C C . ASN A 1 648 ? -10.631 2.654 11.480 1.00 84.06 648 ASN A C 1
ATOM 5110 O O . ASN A 1 648 ? -10.705 3.429 10.527 1.00 84.06 648 ASN A O 1
ATOM 5114 N N . PHE A 1 649 ? -11.540 2.620 12.453 1.00 96.12 649 PHE A N 1
ATOM 5115 C CA . PHE A 1 649 ? -12.761 3.426 12.526 1.00 96.12 649 PHE A CA 1
ATOM 5116 C C . PHE A 1 649 ? -13.798 3.145 11.438 1.00 96.12 649 PHE A C 1
ATOM 5118 O O . PHE A 1 649 ? -14.516 4.053 11.033 1.00 96.12 649 PHE A O 1
ATOM 5125 N N . THR A 1 650 ? -13.937 1.907 10.975 1.00 95.38 650 THR A N 1
ATOM 5126 C CA . THR A 1 650 ? -15.187 1.498 10.315 1.00 95.38 650 THR A CA 1
ATOM 5127 C C . THR A 1 650 ? -16.282 1.403 11.378 1.00 95.38 650 THR A C 1
ATOM 5129 O O . THR A 1 650 ? -16.030 0.931 12.489 1.00 95.38 650 THR A O 1
ATOM 5132 N N . LYS A 1 651 ? -17.488 1.884 11.063 1.00 98.00 651 LYS A N 1
ATOM 5133 C CA . LYS A 1 651 ? -18.619 1.870 11.999 1.00 98.00 651 LYS A CA 1
ATOM 5134 C C . LYS A 1 651 ? -19.781 1.077 11.435 1.00 98.00 651 LYS A C 1
ATOM 5136 O O . LYS A 1 651 ? -20.023 1.106 10.231 1.00 98.00 651 LYS A O 1
ATOM 5141 N N . PHE A 1 652 ? -20.523 0.438 12.320 1.00 98.38 652 PHE A N 1
ATOM 5142 C CA . PHE A 1 652 ? -21.790 -0.204 12.019 1.00 98.38 652 PHE A CA 1
ATOM 5143 C C . PHE A 1 652 ? -22.826 0.311 13.006 1.00 98.38 652 PHE A C 1
ATOM 5145 O O . PHE A 1 652 ? -22.613 0.257 14.216 1.00 98.38 652 PHE A O 1
ATOM 5152 N N . LEU A 1 653 ? -23.926 0.833 12.483 1.00 98.62 653 LEU A N 1
ATOM 5153 C CA . LEU A 1 653 ? -25.080 1.231 13.270 1.00 98.62 653 LEU A CA 1
ATOM 5154 C C . LEU A 1 653 ? -26.091 0.089 13.251 1.00 98.62 653 LEU A C 1
ATOM 5156 O O . LEU A 1 653 ? -26.378 -0.471 12.192 1.00 98.62 653 LEU A O 1
ATOM 5160 N N . VAL A 1 654 ? -26.586 -0.259 14.430 1.00 98.50 654 VAL A N 1
ATOM 5161 C CA . VAL A 1 654 ? -27.536 -1.340 14.691 1.00 98.50 654 VAL A CA 1
ATOM 5162 C C . VAL A 1 654 ? -28.760 -0.729 15.367 1.00 98.50 654 VAL A C 1
ATOM 5164 O O . VAL A 1 654 ? -28.626 0.134 16.239 1.00 98.50 654 VAL A O 1
ATOM 5167 N N . ASP A 1 655 ? -29.947 -1.148 14.944 1.00 97.69 655 ASP A N 1
ATOM 5168 C CA . ASP A 1 655 ? -31.214 -0.630 15.453 1.00 97.69 655 ASP A CA 1
ATOM 5169 C C . ASP A 1 655 ? -31.596 -1.191 16.840 1.00 97.69 655 ASP A C 1
ATOM 5171 O O . ASP A 1 655 ? -30.910 -2.040 17.419 1.00 97.69 655 ASP A O 1
ATOM 5175 N N . ARG A 1 656 ? -32.741 -0.731 17.368 1.00 96.06 656 ARG A N 1
ATOM 5176 C CA . ARG A 1 656 ? -33.292 -1.154 18.671 1.00 96.06 656 ARG A CA 1
ATOM 5177 C C . ARG A 1 656 ? -33.715 -2.628 18.740 1.00 96.06 656 ARG A C 1
ATOM 5179 O O . ARG A 1 656 ? -34.012 -3.104 19.835 1.00 96.06 656 ARG A O 1
ATOM 5186 N N . ASN A 1 657 ? -33.762 -3.334 17.612 1.00 94.94 657 ASN A N 1
ATOM 5187 C CA . ASN A 1 657 ? -34.095 -4.754 17.514 1.00 94.94 657 ASN A CA 1
ATOM 5188 C C . ASN A 1 657 ? -32.843 -5.627 17.319 1.00 94.94 657 ASN A C 1
ATOM 5190 O O . ASN A 1 657 ? -32.959 -6.843 17.146 1.00 94.94 657 ASN A O 1
ATOM 5194 N N . GLY A 1 658 ? -31.648 -5.028 17.353 1.00 95.62 658 GLY A N 1
ATOM 5195 C CA . GLY A 1 658 ? -30.383 -5.732 17.173 1.00 95.62 658 GLY A CA 1
ATOM 5196 C C . GLY A 1 658 ? -30.081 -6.047 15.709 1.00 95.62 658 GLY A C 1
ATOM 5197 O O . GLY A 1 658 ? -29.217 -6.887 15.441 1.00 95.62 658 GLY A O 1
ATOM 5198 N N . GLN A 1 659 ? -30.778 -5.403 14.767 1.00 96.88 659 GLN A N 1
ATOM 5199 C CA . GLN A 1 659 ? -30.585 -5.597 13.334 1.00 96.88 659 GLN A CA 1
ATOM 5200 C C . GLN A 1 659 ? -29.590 -4.574 12.767 1.00 96.88 659 GLN A C 1
ATOM 5202 O O . GLN A 1 659 ? -29.669 -3.384 13.092 1.00 96.88 659 GLN A O 1
ATOM 5207 N N . PRO A 1 660 ? -28.623 -4.999 11.934 1.00 96.19 660 PRO A N 1
ATOM 5208 C CA . PRO A 1 660 ? -27.691 -4.082 11.289 1.00 96.19 660 PRO A CA 1
ATOM 5209 C C . PRO A 1 660 ? -28.434 -3.104 10.369 1.00 96.19 660 PRO A C 1
ATOM 5211 O O . PRO A 1 660 ? -29.107 -3.516 9.433 1.00 96.19 660 PRO A O 1
ATOM 5214 N N . TYR A 1 661 ? -28.288 -1.804 10.625 1.00 97.00 661 TYR A N 1
ATOM 5215 C CA . TYR A 1 661 ? -28.937 -0.742 9.856 1.00 97.00 661 TYR A CA 1
ATOM 5216 C C . TYR A 1 661 ? -28.027 -0.220 8.741 1.00 97.00 661 TYR A C 1
ATOM 5218 O O . TYR A 1 661 ? -28.414 -0.191 7.574 1.00 97.00 661 TYR A O 1
ATOM 5226 N N . ARG A 1 662 ? -26.797 0.197 9.080 1.00 96.75 662 ARG A N 1
ATOM 5227 C CA . ARG A 1 662 ? -25.883 0.810 8.102 1.00 96.75 662 ARG A CA 1
ATOM 5228 C C . ARG A 1 662 ? -24.413 0.701 8.487 1.00 96.75 662 ARG A C 1
ATOM 5230 O O . ARG A 1 662 ? -24.060 0.753 9.663 1.00 96.75 662 ARG A O 1
ATOM 5237 N N . ARG A 1 663 ? -23.548 0.587 7.474 1.00 94.88 663 ARG A N 1
ATOM 5238 C CA . ARG A 1 663 ? -22.082 0.606 7.591 1.00 94.88 663 ARG A CA 1
ATOM 5239 C C . ARG A 1 663 ? -21.531 1.948 7.107 1.00 94.88 663 ARG A C 1
ATOM 5241 O O . ARG A 1 663 ? -21.920 2.415 6.041 1.00 94.88 663 ARG A O 1
ATOM 5248 N N . TYR A 1 664 ? -20.580 2.506 7.850 1.00 93.44 664 TYR A N 1
ATOM 5249 C CA . TYR A 1 664 ? -19.892 3.759 7.534 1.00 93.44 664 TYR A CA 1
ATOM 5250 C C . TYR A 1 664 ? -18.391 3.535 7.383 1.00 93.44 664 TYR A C 1
ATOM 5252 O O . TYR A 1 664 ? -17.773 2.757 8.123 1.00 93.44 664 TYR A O 1
ATOM 5260 N N . ALA A 1 665 ? -17.799 4.224 6.415 1.00 85.12 665 ALA A N 1
ATOM 5261 C CA . ALA A 1 665 ? -16.388 4.133 6.101 1.00 85.12 665 ALA A CA 1
ATOM 5262 C C . ALA A 1 665 ? -15.516 4.779 7.200 1.00 85.12 665 ALA A C 1
ATOM 5264 O O . ALA A 1 665 ? -15.969 5.644 7.952 1.00 85.12 665 ALA A O 1
ATOM 5265 N N . PRO A 1 666 ? -14.218 4.430 7.264 1.00 85.38 666 PRO A N 1
ATOM 5266 C CA . PRO A 1 666 ? -13.240 5.066 8.149 1.00 85.38 666 PRO A CA 1
ATOM 5267 C C . PRO A 1 666 ? -13.295 6.599 8.191 1.00 85.38 666 PRO A C 1
ATOM 5269 O O . PRO A 1 666 ? -13.208 7.195 9.268 1.00 85.38 666 PRO A O 1
ATOM 5272 N N . LYS A 1 667 ? -13.451 7.229 7.019 1.00 80.19 667 LYS A N 1
ATOM 5273 C CA . LYS A 1 667 ? -13.453 8.689 6.851 1.00 80.19 667 LYS A CA 1
ATOM 5274 C C . LYS A 1 667 ? -14.789 9.354 7.191 1.00 80.19 667 LYS A C 1
ATOM 5276 O O . LYS A 1 667 ? -14.789 10.562 7.407 1.00 80.19 667 LYS A O 1
ATOM 5281 N N . ASP A 1 668 ? -15.877 8.596 7.294 1.00 86.75 668 ASP A N 1
ATOM 5282 C CA . ASP A 1 668 ? -17.169 9.133 7.715 1.00 86.75 668 ASP A CA 1
ATOM 5283 C C . ASP A 1 668 ? -17.075 9.459 9.209 1.00 86.75 668 ASP A C 1
ATOM 5285 O O . ASP A 1 668 ? -16.947 8.568 10.062 1.00 86.75 668 ASP A O 1
ATOM 5289 N N . GLY A 1 669 ? -17.024 10.752 9.529 1.00 91.75 669 GLY A N 1
ATOM 5290 C CA . GLY A 1 669 ? -16.927 11.223 10.907 1.00 91.75 669 GLY A CA 1
ATOM 5291 C C . GLY A 1 669 ? -18.195 10.862 11.684 1.00 91.75 669 GLY A C 1
ATOM 5292 O O . GLY A 1 669 ? -19.276 10.979 11.121 1.00 91.75 669 GLY A O 1
ATOM 5293 N N . PRO A 1 670 ? -18.119 10.461 12.967 1.00 97.56 670 PRO A N 1
ATOM 5294 C CA . PRO A 1 670 ? -19.310 10.072 13.720 1.00 97.56 670 PRO A CA 1
ATOM 5295 C C . PRO A 1 670 ? -20.469 11.082 13.678 1.00 97.56 670 PRO A C 1
ATOM 5297 O O . PRO A 1 670 ? -21.628 10.687 13.623 1.00 97.56 670 PRO A O 1
ATOM 5300 N N . LEU A 1 671 ? -20.178 12.386 13.637 1.00 96.88 671 LEU A N 1
ATOM 5301 C CA . LEU A 1 671 ? -21.221 13.415 13.546 1.00 96.88 671 LEU A CA 1
ATOM 5302 C C . LEU A 1 671 ? -21.873 13.531 12.158 1.00 96.88 671 LEU A C 1
ATOM 5304 O O . LEU A 1 671 ? -22.958 14.093 12.059 1.00 96.88 671 LEU A O 1
ATOM 5308 N N . SER A 1 672 ? -21.255 13.027 11.084 1.00 97.19 672 SER A N 1
ATOM 5309 C CA . SER A 1 672 ? -21.820 13.152 9.731 1.00 97.19 672 SER A CA 1
ATOM 5310 C C . SER A 1 672 ? -23.054 12.275 9.514 1.00 97.19 672 SER A C 1
ATOM 5312 O O . SER A 1 672 ? -23.802 12.512 8.574 1.00 97.19 672 SER A O 1
ATOM 5314 N N . PHE A 1 673 ? -23.265 11.275 10.372 1.00 97.44 673 PHE A N 1
ATOM 5315 C CA . PHE A 1 673 ? -24.428 10.386 10.362 1.00 97.44 673 PHE A CA 1
ATOM 5316 C C . PHE A 1 673 ? -25.270 10.513 11.643 1.00 97.44 673 PHE A C 1
ATOM 5318 O O . PHE A 1 673 ? -26.001 9.599 12.018 1.00 97.44 673 PHE A O 1
ATOM 5325 N N . GLU A 1 674 ? -25.189 11.659 12.326 1.00 98.06 674 GLU A N 1
ATOM 5326 C CA . GLU A 1 674 ? -25.983 11.930 13.531 1.00 98.06 674 GLU A CA 1
ATOM 5327 C C . GLU A 1 674 ? -27.499 11.836 13.267 1.00 98.06 674 GLU A C 1
ATOM 5329 O O . GLU A 1 674 ? -28.238 11.365 14.129 1.00 98.06 674 GLU A O 1
ATOM 5334 N N . GLU A 1 675 ? -27.964 12.222 12.076 1.00 97.81 675 GLU A N 1
ATOM 5335 C CA . GLU A 1 675 ? -29.384 12.121 11.702 1.00 97.81 675 GLU A CA 1
ATOM 5336 C C . GLU A 1 675 ? -29.872 10.667 11.601 1.00 97.81 675 GLU A C 1
ATOM 5338 O O . GLU A 1 675 ? -30.978 10.369 12.045 1.00 97.81 675 GLU A O 1
ATOM 5343 N N . ASP A 1 676 ? -29.033 9.740 11.122 1.00 98.00 676 ASP A N 1
ATOM 5344 C CA . ASP A 1 676 ? -29.358 8.306 11.110 1.00 98.00 676 ASP A CA 1
ATOM 5345 C C . ASP A 1 676 ? -29.521 7.773 12.551 1.00 98.00 676 ASP A C 1
ATOM 5347 O O . ASP A 1 676 ? -30.417 6.978 12.832 1.00 98.00 676 ASP A O 1
ATOM 5351 N N . ILE A 1 677 ? -28.700 8.251 13.497 1.00 98.25 677 ILE A N 1
ATOM 5352 C CA . ILE A 1 677 ? -28.822 7.894 14.920 1.00 98.25 677 ILE A CA 1
ATOM 5353 C C . ILE A 1 677 ? -30.138 8.421 15.501 1.00 98.25 677 ILE A C 1
ATOM 5355 O O . ILE A 1 677 ? -30.857 7.664 16.150 1.00 98.25 677 ILE A O 1
ATOM 5359 N N . LYS A 1 678 ? -30.469 9.697 15.269 1.00 97.69 678 LYS A N 1
ATOM 5360 C CA . LYS A 1 678 ? -31.722 10.296 15.759 1.00 97.69 678 LYS A CA 1
ATOM 5361 C C . LYS A 1 678 ? -32.943 9.555 15.231 1.00 97.69 678 LYS A C 1
ATOM 5363 O O . LYS A 1 678 ? -33.813 9.204 16.021 1.00 97.69 678 LYS A O 1
ATOM 5368 N N . ALA A 1 679 ? -32.961 9.247 13.935 1.00 97.06 679 ALA A N 1
ATOM 5369 C CA . ALA A 1 679 ? -34.058 8.519 13.312 1.00 97.06 679 ALA A CA 1
ATOM 5370 C C . ALA A 1 679 ? -34.315 7.170 14.007 1.00 97.06 679 ALA A C 1
ATOM 5372 O O . ALA A 1 679 ? -35.461 6.829 14.288 1.00 97.06 679 ALA A O 1
ATOM 5373 N N . LEU A 1 680 ? -33.262 6.421 14.356 1.00 97.06 680 LEU A N 1
ATOM 5374 C CA . LEU A 1 680 ? -33.399 5.156 15.091 1.00 97.06 680 LEU A CA 1
ATOM 5375 C C . LEU A 1 680 ? -33.764 5.348 16.573 1.00 97.06 680 LEU A C 1
ATOM 5377 O O . LEU A 1 680 ? -34.415 4.488 17.170 1.00 97.06 680 LEU A O 1
ATOM 5381 N N . LEU A 1 681 ? -33.355 6.458 17.192 1.00 96.19 681 LEU A N 1
ATOM 5382 C CA . LEU A 1 681 ? -33.737 6.775 18.570 1.00 96.19 681 LEU A CA 1
ATOM 5383 C C . LEU A 1 681 ? -35.221 7.149 18.679 1.00 96.19 681 LEU A C 1
ATOM 5385 O O . LEU A 1 681 ? -35.842 6.791 19.679 1.00 96.19 681 LEU A O 1
ATOM 5389 N N . GLU A 1 682 ? -35.785 7.807 17.666 1.00 92.00 682 GLU A N 1
ATOM 5390 C CA . GLU A 1 682 ? -37.203 8.190 17.593 1.00 92.00 682 GLU A CA 1
ATOM 5391 C C . GLU A 1 682 ? -38.132 7.009 17.276 1.00 92.00 682 GLU A C 1
ATOM 5393 O O . GLU A 1 682 ? -39.313 7.029 17.632 1.00 92.00 682 GLU A O 1
ATOM 5398 N N . GLN A 1 683 ? -37.612 5.947 16.652 1.00 86.06 683 GLN A N 1
ATOM 5399 C CA . GLN A 1 683 ? -38.377 4.725 16.423 1.00 86.06 683 GLN A CA 1
ATOM 5400 C C . GLN A 1 683 ? -38.780 4.087 17.757 1.00 86.06 683 GLN A C 1
ATOM 5402 O O . GLN A 1 683 ? -37.947 3.728 18.593 1.00 86.06 683 GLN A O 1
ATOM 5407 N N . THR A 1 684 ? -40.089 3.918 17.951 1.00 66.75 684 THR A N 1
ATOM 5408 C CA . THR A 1 684 ? -40.618 3.137 19.071 1.00 66.75 684 THR A CA 1
ATOM 5409 C C . THR A 1 684 ? -40.389 1.659 18.776 1.00 66.75 684 THR A C 1
ATOM 5411 O O . THR A 1 684 ? -40.582 1.218 17.643 1.00 66.75 684 THR A O 1
ATOM 5414 N N . GLN A 1 685 ? -39.966 0.898 19.786 1.00 59.75 685 GLN A N 1
ATOM 5415 C CA . GLN A 1 685 ? -39.762 -0.541 19.660 1.00 59.75 685 GLN A CA 1
ATOM 5416 C C . GLN A 1 685 ? -41.044 -1.178 19.111 1.00 59.75 685 GLN A C 1
ATOM 5418 O O . GLN A 1 685 ? -42.107 -1.066 19.722 1.00 59.75 685 GLN A O 1
ATOM 5423 N N . SER A 1 686 ? -40.961 -1.789 17.929 1.00 51.59 686 SER A N 1
ATOM 5424 C CA . SER A 1 686 ? -42.076 -2.539 17.361 1.00 51.59 686 SER A CA 1
ATOM 5425 C C . SER A 1 686 ? -42.384 -3.668 18.339 1.00 51.59 686 SER A C 1
ATOM 5427 O O . SER A 1 686 ? -41.512 -4.494 18.606 1.00 51.59 686 SER A O 1
ATOM 5429 N N . ALA A 1 687 ? -43.578 -3.664 18.932 1.00 37.69 687 ALA A N 1
ATOM 5430 C CA . ALA A 1 687 ? -44.036 -4.788 19.733 1.00 37.69 687 ALA A CA 1
ATOM 5431 C C . ALA A 1 687 ? -44.088 -6.015 18.810 1.00 37.69 687 ALA A C 1
ATOM 5433 O O . ALA A 1 687 ? -44.900 -6.051 17.885 1.00 37.69 687 ALA A O 1
ATOM 5434 N N . LEU A 1 688 ? -43.150 -6.942 19.011 1.00 35.47 688 LEU A N 1
ATOM 5435 C CA . LEU A 1 688 ? -43.213 -8.295 18.463 1.00 35.47 688 LEU A CA 1
ATOM 5436 C C . LEU A 1 688 ? -44.257 -9.102 19.230 1.00 35.47 688 LEU A C 1
ATOM 5438 O O . LEU A 1 688 ? -44.249 -9.010 20.481 1.00 35.47 688 LEU A O 1
#

Foldseek 3Di:
DPLPPFADFDLSVLLRVLVVDDPVLNVVLVVLLVQCVVVQQWDFDDDPVVNGTFTKHALLSQLVSLCVVPVVPDPDDDSVVSQVSVLSCVSLQQKHFPCVVPPVDDDDSPGPRDNGTIITGLDDPDDPAAWLSRQSPQWPHKDFWKKAQQQADPVCCVVPPDGIARWIWTQGLVQQWIWIGNHRGHSGTRDIDRQQQKEWEWDDFDDFWTWIWIDGDNHIIITTDRDVVVSVVVVVSSVSSHHHYDDDDDDDRVVRNVVVVVVLQVVQADFDLVVLLVVLVPDDPVLNVVLVVLLVQLVVVLQFDFDDDPPDPGTWRKHALLSSLVSLVVSVVVPDDPDDSVNSQVSVSSCVSLQQKDFPVVAQDQCPDDDDGDRDRGTIIHGLDCVRGVNPPPPWHWLNRQPVQWRGKAKWWFQQDDPVLVVCVVVVHHSDTQIWIWTQGQVQLKIFTGSHRGHSGTPDMDRQADAWEKEADPVDDLKIWIADPVGITIIHDDDVVVSVSVRLSSVSSRHHYDFQEQDDLVVDPFQQVFWAAFLVRDIDGSVVLAQAKEKEFAAFLQDPLNVQALLLQQVLCVVCVVLRYAYEYEYECPAVNRHVDRSVVVVVRSVVSVDPGTYHGYFDCGHHRHGSSSSNQLVLAPDPRGSDQPHGTWMWIAANRRHTDYIDHSPCGSVNCVVVNVVRSPDDPDDD

Sequence (688 aa):
MVASASLEGRVFERFHRFQQLPMAMQAQVDELKSFLVSSDVFTPHYVDWSSRNVVSVKGDVLMRKIFQKLSNRTHGTTHERAEQFCDALVLGGFISPLREYDPSFATKLEGFADNKALFVLTESKAKTSPSVWDVREGAVQAGAVRLAAQSYSAKAKKRLGWSSFVSYAVVNARLKCLLLFDSDHAQQCSRTMDLSETTVRMMEDGEHSFGLRVSSAGQSVTIFLPSEKQQSKWSDALVDAGAHREKDQPEDAVTSRLRYDTMVMDVALQGRAFERRRQFEKLSLAKQQQTADIYDFVVKSDVFKSQRVYWSPTNVVCVRGDVLMRKIFQRLSNGLTATTQEHADEFFDALVLSGFASPLRERDAINAKKLEGFADDKGFFVPTDSQLNGRANLNTASVWEVRDGAVQAGTVVKPAKSYAAYAKKRMGYAALDVSCYAVANEKHKCLYFFESDHALQFSSKMDLSMEATVQFEETLAFGIRVTSTAGSVVFSVESKELQDAWLNSIINAGAQYREAFNLAAETVKSLYDLKDFDMAGKEVSMEKYRGKVVLVVNVSTLCALTPINYPQLAKLDAKYRDQGLEILAFPCNQFAGQEPGTHEEILKFVKKYNCQFQFFEKHDVNGAGARPVFTYLKAQLPGAFGNFIKWNFTKFLVDRNGQPYRRYAPKDGPLSFEEDIKALLEQTQSAL

pLDDT: mean 78.63, std 17.44, range [27.44, 98.75]